Protein AF-0000000083251222 (afdb_homodimer)

pLDDT: mean 79.63, std 15.73, range [37.0, 97.94]

Nearest PDB structures (foldseek):
  3o75-assembly1_B  TM=6.788E-01  e=8.343E-11  Pseudomonas putida KT2440
  7ce1-assembly1_B  TM=5.814E-01  e=3.313E-12  Agrobacterium tumefaciens A6
  7ce1-assembly5_O  TM=6.119E-01  e=1.741E-10  Agrobacterium tumefaciens A6
  4rk1-assembly2_D  TM=7.076E-01  e=1.910E-08  Enterococcus faecium DO
  2fqy-assembly1_A  TM=6.731E-01  e=2.942E-06  Treponema pallidum

Secondary structure (DSSP, 8-state):
-PPPPHHHHHHHHTS-HHHHHHHHTT-TTS---HHHHHHHHHHHHHTT----GGGG----S---EEEEEEE--TT--HHHHHHHHHHHHHHHHHHHHTT-EEEEEEE-SSS--THHHHHTT-SEEEEES--HHHHHHHHHHS-TT--EEEES---S-TTSEEEEE-HHHHHHHHHHHHHTTS-GGGGTT-PPPEEEEEPPS-HHHHHHHHHHHHHH-SSS--EEEEESS--HHHHHHHHHHHHHTT--EEEESHHHHHHHHTTS-GGGEEEEE-SS-GGGS-TTSEEEEB-TTHHHHHHHHHHHHHHT---TT--SEEEEPBP-S---/-PPPPHHHHHHHHTS-HHHHHHHHTT-TTS---HHHHHHHHHHHHHTT----GGGG----S---EEEEEEE--TT--HHHHHHHHHHHHHHHHHHHHTT-EEEEEEE-SSS--THHHHHTT-SEEEEES--HHHHHHHHHHS-TT--EEEES---S-TTSEEEEE-HHHHHHHHHHHHHTTS-GGGGGG-PPPEEEEEPPS-HHHHHHHHHHHHHH-SSS--EEEEESS--HHHHHHHHHHHHHTT--EEEESHHHHHHHHTTS-GGGEEEEE-SS-GGGS-TTSEEEEB-TTHHHHHHHHHHHHHHT---TT--SEEEEPBPSS---

Sequence (656 aa):
MKKTTMKDIAREAGVSVATVSYILNDVQNQKIPDDTKRLVRETAKRLNYVPNLMAKSLVKGQTKMIGILVNRLPHEAYWRTVPRQQFIAELEILLTAQGYHVLVASLDANDPQLDIVLERKLDGVFLLDVQESAFYAISERFPMGVPLVVIDSIIEDNLFHKVVPDLGDLLRQAHSLLANRRLPLDAEHAKPVALLAEQFHNRGMNRLIQESLSSLASTEHIQCLQVMYHNITDIAAYLDRLAEERRDVLVVGELLGVIASGYIAHERLAVVCVNGMESLLPSSIKTVFLRPDKAEVACRLMMQHLSHTLPERSPKMVWIPADDKSSVMKKTTMKDIAREAGVSVATVSYILNDVQNQKIPDDTKRLVRETAKRLNYVPNLMAKSLVKGQTKMIGILVNRLPHEAYWRTVPRQQFIAELEILLTAQGYHVLVASLDANDPQLDIVLERKLDGVFLLDVQESAFYAISERFPMGVPLVVIDSIIEDNLFHKVVPDLGDLLRQAHSLLANRRLPLDAEHAKPVALLAEQFHNRGMNRLIQESLSSLASTEHIQCLQVMYHNITDIAAYLDRLAEERRDVLVVGELLGVIASGYIAHERLAVVCVNGMESLLPSSIKTVFLRPDKAEVACRLMMQHLSHTLPERSPKMVWIPADDKSSV

Solvent-accessible surface area (backbone atoms only — not comparable to full-atom values): 35270 Å² total; per-residue (Å²): 128,86,77,52,43,57,58,56,36,7,62,74,56,66,41,44,30,34,55,36,47,30,55,77,61,62,37,78,64,53,86,65,54,66,68,56,42,49,45,40,51,50,39,27,57,74,52,63,47,70,83,68,65,82,61,53,67,53,75,86,59,86,61,44,29,32,33,41,36,30,60,62,64,86,85,63,54,61,74,59,49,46,57,52,40,52,47,51,50,51,35,46,54,56,38,41,76,71,65,30,43,37,34,50,43,69,32,43,79,85,64,53,69,59,58,49,49,60,74,62,43,38,50,30,36,37,36,35,30,39,33,63,70,54,47,52,54,44,37,56,64,50,59,52,72,46,46,57,39,32,30,55,29,56,68,93,40,83,80,40,40,22,42,29,71,37,55,49,61,42,51,50,54,33,48,49,65,51,53,72,70,56,59,76,82,56,54,84,73,45,65,25,48,30,37,45,32,77,51,60,65,7,59,44,46,47,48,48,51,52,52,34,52,50,63,72,29,80,88,52,61,53,50,69,46,70,50,58,89,59,50,70,68,53,50,49,54,53,40,50,52,37,38,75,67,66,41,39,35,40,24,52,29,44,63,54,31,38,45,45,58,76,52,35,60,44,83,37,34,23,27,36,32,70,74,82,50,60,80,60,42,64,84,76,37,34,37,32,41,47,41,93,46,59,46,56,52,52,50,52,51,53,51,25,41,74,68,62,63,59,59,90,80,59,68,32,71,39,70,42,49,60,35,84,64,78,61,83,128,84,77,51,41,56,58,55,35,8,63,76,55,65,41,45,29,36,55,38,46,30,54,75,61,62,38,78,66,54,88,66,54,67,67,55,41,49,44,39,50,49,40,26,57,74,52,63,45,70,84,67,64,81,61,52,67,54,75,87,59,86,62,45,28,32,34,41,36,30,60,61,64,87,84,63,53,61,76,59,48,47,57,53,39,52,47,50,50,52,34,44,52,56,38,41,76,72,65,29,44,36,33,50,44,69,30,44,82,86,62,54,69,58,60,47,48,60,75,62,42,38,49,29,36,37,36,35,30,40,33,63,70,54,47,52,55,43,37,56,64,50,59,51,74,47,47,57,41,32,30,56,28,56,68,95,43,84,80,40,39,22,43,31,70,37,56,48,61,43,50,50,54,33,48,50,66,51,51,70,69,54,58,77,83,56,54,85,73,46,66,26,47,29,37,44,32,75,51,58,66,6,59,45,45,46,49,46,52,52,52,36,51,50,65,72,26,82,90,44,64,55,51,69,45,68,47,61,86,59,51,71,67,53,49,49,54,52,39,48,53,36,38,73,67,68,42,38,35,39,23,52,29,44,64,54,32,38,46,43,58,77,54,36,58,43,85,36,33,24,27,36,31,70,73,82,50,61,80,61,40,65,84,75,37,34,39,30,41,45,41,94,46,60,47,55,52,52,51,50,51,51,50,24,41,74,68,61,62,59,59,88,80,56,69,31,72,40,70,41,49,59,35,82,64,77,62,83

Foldseek 3Di:
DPADALCNLCVVLVAFSLLLLQLVLVQPLFLDDPVSSVSSVVSCVVRVHDDPCVLNPPLPDAPLEEEEEEADDPPDDCLVVVLVVLLVVLLQVLSVVVVHHYHYYYQPVVHRCLVCCVVVVHQEYEYELDEQVSVSVNSNVHRHQHAYEYECADYPHQRHAYEHAPVLQLVLVLVVLLVVVDDVVCVVVAAAEEEEEEDTSHVVNVVSNVVSSCVSCVDHHNHYPNPHPDDLVRLVVVLQVCQVVLHQYEYEEVVSQLSSVVRHPQSRYEYEHENPPNVSHDPSHWYWYFDPCSSVVRSVVSVCSSVSNDDSPDGRYHYGYIDPPDGD/DPADALCNLCVVLVAFSLLLLQLVLVQPLFLDDPVSSVSSVVSCVVRVHDDPCVLNPPLPDAPLEEEEEEADDPPDDCLVVVLVVLLVVLLQVLSVVVVHHYHYYYQDVVHRCLVCCVVVVHQEYEYELDEQVSVSVNSNVHRHQHAYEYECADYPHQRHAYQHAPVLQLVLVLLVQLVVVDDPVCVVVAAAEEEEEEDTSHVVNVVSNVVSSCVNDVPHDHHYPRPHPDDLVRLVVVLQVCQVVLHQYEYEEVVSQLSSVVRHPQSSYEYEHERPPNVSHPPSHWYWYFDPCSSVVRSVVSVCSSVSNDDSPDGRYHYGYIDPPDRD

InterPro domains:
  IPR000843 LacI-type HTH domain [PF00356] (5-52)
  IPR000843 LacI-type HTH domain [PR00036] (5-15)
  IPR000843 LacI-type HTH domain [PR00036] (15-25)
  IPR000843 LacI-type HTH domain [PS50932] (4-60)
  IPR000843 LacI-type HTH domain [SM00354] (3-75)
  IPR000843 LacI-type HTH domain [cd01392] (7-60)
  IPR010982 Lambda repressor-like, DNA-binding domain superfamily [G3DSA:1.10.260.40] (1-55)
  IPR010982 Lambda repressor-like, DNA-binding domain superfamily [SSF47413] (1-63)
  IPR028082 Periplasmic binding protein-like I [SSF53822] (62-309)

Radius of gyration: 27.57 Å; Cα contacts (8 Å, |Δi|>4): 1198; chains: 2; bounding box: 78×70×52 Å

Structure (mmCIF, N/CA/C/O backbone):
data_AF-0000000083251222-model_v1
#
loop_
_entity.id
_entity.type
_entity.pdbx_description
1 polymer 'DNA-binding LacI/PurR family transcriptional regulator'
#
loop_
_atom_site.group_PDB
_atom_site.id
_atom_site.type_symbol
_atom_site.label_atom_id
_atom_site.label_alt_id
_atom_site.label_comp_id
_atom_site.label_asym_id
_atom_site.label_entity_id
_atom_site.label_seq_id
_atom_site.pdbx_PDB_ins_code
_atom_site.Cartn_x
_atom_site.Cartn_y
_atom_site.Cartn_z
_atom_site.occupancy
_atom_site.B_iso_or_equiv
_atom_site.auth_seq_id
_atom_site.auth_comp_id
_atom_site.auth_asym_id
_atom_site.auth_atom_id
_atom_site.pdbx_PDB_model_num
ATOM 1 N N . MET A 1 1 ? -34.031 -23.641 -30.75 1 40.12 1 MET A N 1
ATOM 2 C CA . MET A 1 1 ? -34.312 -23.172 -29.391 1 40.12 1 MET A CA 1
ATOM 3 C C . MET A 1 1 ? -33.031 -22.891 -28.641 1 40.12 1 MET A C 1
ATOM 5 O O . MET A 1 1 ? -32.094 -23.703 -28.688 1 40.12 1 MET A O 1
ATOM 9 N N . LYS A 1 2 ? -32.75 -21.688 -28.281 1 56.5 2 LYS A N 1
ATOM 10 C CA . LYS A 1 2 ? -31.469 -21.344 -27.672 1 56.5 2 LYS A CA 1
ATOM 11 C C . LYS A 1 2 ? -31.234 -22.141 -26.391 1 56.5 2 LYS A C 1
ATOM 13 O O . LYS A 1 2 ? -32.125 -22.281 -25.578 1 56.5 2 LYS A O 1
ATOM 18 N N . LYS A 1 3 ? -30.141 -22.906 -26.328 1 66 3 LYS A N 1
ATOM 19 C CA . LYS A 1 3 ? -29.797 -23.75 -25.188 1 66 3 LYS A CA 1
ATOM 20 C C . LYS A 1 3 ? -29.719 -22.922 -23.906 1 66 3 LYS A C 1
ATOM 22 O O . LYS A 1 3 ? -29.125 -21.844 -23.906 1 66 3 LYS A O 1
ATOM 27 N N . THR A 1 4 ? -30.531 -23.297 -22.844 1 71.5 4 THR A N 1
ATOM 28 C CA . THR A 1 4 ? -30.531 -22.641 -21.547 1 71.5 4 THR A CA 1
ATOM 29 C C . THR A 1 4 ? -29.141 -22.609 -20.938 1 71.5 4 THR A C 1
ATOM 31 O O . THR A 1 4 ? -28.406 -23.609 -21 1 71.5 4 THR A O 1
ATOM 34 N N . THR A 1 5 ? -28.641 -21.5 -20.672 1 74.69 5 THR A N 1
ATOM 35 C CA . THR A 1 5 ? -27.344 -21.344 -20.047 1 74.69 5 THR A CA 1
ATOM 36 C C . THR A 1 5 ? -27.484 -21.078 -18.547 1 74.69 5 THR A C 1
ATOM 38 O O . THR A 1 5 ? -28.578 -20.828 -18.062 1 74.69 5 THR A O 1
ATOM 41 N N . MET A 1 6 ? -26.328 -21.312 -17.875 1 75.81 6 MET A N 1
ATOM 42 C CA . MET A 1 6 ? -26.344 -21.016 -16.453 1 75.81 6 MET A CA 1
ATOM 43 C C . MET A 1 6 ? -26.734 -19.562 -16.219 1 75.81 6 MET A C 1
ATOM 45 O O . MET A 1 6 ? -27.344 -19.234 -15.188 1 75.81 6 MET A O 1
ATOM 49 N N . LYS A 1 7 ? -26.5 -18.781 -17.219 1 78 7 LYS A N 1
ATOM 50 C CA . LYS A 1 7 ? -26.875 -17.375 -17.125 1 78 7 LYS A CA 1
ATOM 51 C C . LYS A 1 7 ? -28.391 -17.219 -17.141 1 78 7 LYS A C 1
ATOM 53 O O . LYS A 1 7 ? -28.938 -16.375 -16.406 1 78 7 LYS A O 1
ATOM 58 N N . ASP A 1 8 ? -29.047 -17.984 -17.969 1 79 8 ASP A N 1
ATOM 59 C CA . ASP A 1 8 ? -30.5 -17.938 -18.031 1 79 8 ASP A CA 1
ATOM 60 C C . ASP A 1 8 ? -31.125 -18.359 -16.703 1 79 8 ASP A C 1
ATOM 62 O O . ASP A 1 8 ? -32.094 -17.734 -16.25 1 79 8 ASP A O 1
ATOM 66 N N . ILE A 1 9 ? -30.484 -19.297 -16.109 1 80.56 9 ILE A N 1
ATOM 67 C CA . ILE A 1 9 ? -30.984 -19.797 -14.828 1 80.56 9 ILE A CA 1
ATOM 68 C C . ILE A 1 9 ? -30.766 -18.734 -13.75 1 80.56 9 ILE A C 1
ATOM 70 O O . ILE A 1 9 ? -31.672 -18.469 -12.945 1 80.56 9 ILE A O 1
ATOM 74 N N . ALA A 1 10 ? -29.641 -18.172 -13.812 1 79.31 10 ALA A N 1
ATOM 75 C CA . ALA A 1 10 ? -29.281 -17.141 -12.828 1 79.31 10 ALA A CA 1
ATOM 76 C C . ALA A 1 10 ? -30.25 -15.969 -12.891 1 79.31 10 ALA A C 1
ATOM 78 O O . ALA A 1 10 ? -30.719 -15.492 -11.859 1 79.31 10 ALA A O 1
ATOM 79 N N . ARG A 1 11 ? -30.531 -15.578 -14.008 1 78.69 11 ARG A N 1
ATOM 80 C CA . ARG A 1 11 ? -31.453 -14.477 -14.234 1 78.69 11 ARG A CA 1
ATOM 81 C C . ARG A 1 11 ? -32.844 -14.805 -13.695 1 78.69 11 ARG A C 1
ATOM 83 O O . ARG A 1 11 ? -33.469 -13.984 -13.008 1 78.69 11 ARG A O 1
ATOM 90 N N . GLU A 1 12 ? -33.281 -15.914 -13.984 1 79.69 12 GLU A N 1
ATOM 91 C CA . GLU A 1 12 ? -34.625 -16.297 -13.609 1 79.69 12 GLU A CA 1
ATOM 92 C C . GLU A 1 12 ? -34.75 -16.562 -12.109 1 79.69 12 GLU A C 1
ATOM 94 O O . GLU A 1 12 ? -35.781 -16.281 -11.492 1 79.69 12 GLU A O 1
ATOM 99 N N . ALA A 1 13 ? -33.688 -17.062 -11.602 1 80.62 13 ALA A N 1
ATOM 100 C CA . ALA A 1 13 ? -33.688 -17.422 -10.195 1 80.62 13 ALA A CA 1
ATOM 101 C C . ALA A 1 13 ? -33.281 -16.25 -9.312 1 80.62 13 ALA A C 1
ATOM 103 O O . ALA A 1 13 ? -33.406 -16.312 -8.086 1 80.62 13 ALA A O 1
ATOM 104 N N . GLY A 1 14 ? -32.781 -15.242 -9.969 1 74.56 14 GLY A N 1
ATOM 105 C CA . GLY A 1 14 ? -32.375 -14.062 -9.227 1 74.56 14 GLY A CA 1
ATOM 106 C C . GLY A 1 14 ? -31.078 -14.273 -8.438 1 74.56 14 GLY A C 1
ATOM 107 O O . GLY A 1 14 ? -30.953 -13.773 -7.316 1 74.56 14 GLY A O 1
ATOM 108 N N . VAL A 1 15 ? -30.312 -15.172 -8.93 1 73.69 15 VAL A N 1
ATOM 109 C CA . VAL A 1 15 ? -29.047 -15.453 -8.281 1 73.69 15 VAL A CA 1
ATOM 110 C C . VAL A 1 15 ? -27.906 -15.281 -9.297 1 73.69 15 VAL A C 1
ATOM 112 O O . VAL A 1 15 ? -28.156 -15.039 -10.477 1 73.69 15 VAL A O 1
ATOM 115 N N . SER A 1 16 ? -26.703 -15.289 -8.82 1 67.5 16 SER A N 1
ATOM 116 C CA . SER A 1 16 ? -25.562 -15.18 -9.719 1 67.5 16 SER A CA 1
ATOM 117 C C . SER A 1 16 ? -25.328 -16.484 -10.469 1 67.5 16 SER A C 1
ATOM 119 O O . SER A 1 16 ? -25.766 -17.547 -10.031 1 67.5 16 SER A O 1
ATOM 121 N N . VAL A 1 17 ? -24.656 -16.422 -11.648 1 69.81 17 VAL A N 1
ATOM 122 C CA . VAL A 1 17 ? -24.281 -17.594 -12.43 1 69.81 17 VAL A CA 1
ATOM 123 C C . VAL A 1 17 ? -23.406 -18.516 -11.578 1 69.81 17 VAL A C 1
ATOM 125 O O . VAL A 1 17 ? -23.516 -19.734 -11.672 1 69.81 17 VAL A O 1
ATOM 128 N N . ALA A 1 18 ? -22.719 -17.875 -10.633 1 68.12 18 ALA A N 1
ATOM 129 C CA . ALA A 1 18 ? -21.875 -18.688 -9.75 1 68.12 18 ALA A CA 1
ATOM 130 C C . ALA A 1 18 ? -22.719 -19.547 -8.82 1 68.12 18 ALA A C 1
ATOM 132 O O . ALA A 1 18 ? -22.438 -20.719 -8.617 1 68.12 18 ALA A O 1
ATOM 133 N N . THR A 1 19 ? -23.719 -18.953 -8.32 1 71.44 19 THR A N 1
ATOM 134 C CA . THR A 1 19 ? -24.641 -19.672 -7.441 1 71.44 19 THR A CA 1
ATOM 135 C C . THR A 1 19 ? -25.297 -20.844 -8.172 1 71.44 19 THR A C 1
ATOM 137 O O . THR A 1 19 ? -25.375 -21.953 -7.637 1 71.44 19 THR A O 1
ATOM 140 N N . VAL A 1 20 ? -25.719 -20.594 -9.43 1 72.38 20 VAL A N 1
ATOM 141 C CA . VAL A 1 20 ? -26.312 -21.625 -10.258 1 72.38 20 VAL A CA 1
ATOM 142 C C . VAL A 1 20 ? -25.312 -22.75 -10.477 1 72.38 20 VAL A C 1
ATOM 144 O O . VAL A 1 20 ? -25.641 -23.938 -10.328 1 72.38 20 VAL A O 1
ATOM 147 N N . SER A 1 21 ? -24.109 -22.266 -10.688 1 70 21 SER A N 1
ATOM 148 C CA . SER A 1 21 ? -23.047 -23.219 -10.961 1 70 21 SER A CA 1
ATOM 149 C C . SER A 1 21 ? -22.766 -24.094 -9.75 1 70 21 SER A C 1
ATOM 151 O O . SER A 1 21 ? -22.656 -25.328 -9.867 1 70 21 SER A O 1
ATOM 153 N N . TYR A 1 22 ? -22.75 -23.484 -8.688 1 70.94 22 TYR A N 1
ATOM 154 C CA . TYR A 1 22 ? -22.453 -24.219 -7.465 1 70.94 22 TYR A CA 1
ATOM 155 C C . TYR A 1 22 ? -23.562 -25.234 -7.164 1 70.94 22 TYR A C 1
ATOM 157 O O . TYR A 1 22 ? -23.281 -26.359 -6.773 1 70.94 22 TYR A O 1
ATOM 165 N N . ILE A 1 23 ? -24.734 -24.812 -7.238 1 71.62 23 ILE A N 1
ATOM 166 C CA . ILE A 1 23 ? -25.875 -25.641 -6.914 1 71.62 23 ILE A CA 1
ATOM 167 C C . ILE A 1 23 ? -25.969 -26.797 -7.902 1 71.62 23 ILE A C 1
ATOM 169 O O . ILE A 1 23 ? -26.125 -27.953 -7.5 1 71.62 23 ILE A O 1
ATOM 173 N N . LEU A 1 24 ? -25.781 -26.469 -9.156 1 71.69 24 LEU A N 1
ATOM 174 C CA . LEU A 1 24 ? -26 -27.469 -10.188 1 71.69 24 LEU A CA 1
ATOM 175 C C . LEU A 1 24 ? -24.844 -28.469 -10.227 1 71.69 24 LEU A C 1
ATOM 177 O O . LEU A 1 24 ? -25.016 -29.609 -10.656 1 71.69 24 LEU A O 1
ATOM 181 N N . ASN A 1 25 ? -23.766 -27.969 -9.68 1 67.44 25 ASN A N 1
ATOM 182 C CA . ASN A 1 25 ? -22.625 -28.875 -9.68 1 67.44 25 ASN A CA 1
ATOM 183 C C . ASN A 1 25 ? -22.375 -29.469 -8.297 1 67.44 25 ASN A C 1
ATOM 185 O O . ASN A 1 25 ? -21.359 -30.125 -8.07 1 67.44 25 ASN A O 1
ATOM 189 N N . ASP A 1 26 ? -23.25 -29.297 -7.406 1 64.56 26 ASP A N 1
ATOM 190 C CA . ASP A 1 26 ? -23.281 -29.859 -6.055 1 64.56 26 ASP A CA 1
ATOM 191 C C . ASP A 1 26 ? -21.969 -29.578 -5.324 1 64.56 26 ASP A C 1
ATOM 193 O O . ASP A 1 26 ? -21.375 -30.484 -4.742 1 64.56 26 ASP A O 1
ATOM 197 N N . VAL A 1 27 ? -21.531 -28.406 -5.605 1 60.91 27 VAL A N 1
ATOM 198 C CA . VAL A 1 27 ? -20.281 -28.016 -4.945 1 60.91 27 VAL A CA 1
ATOM 199 C C . VAL A 1 27 ? -20.484 -27.984 -3.432 1 60.91 27 VAL A C 1
ATOM 201 O O . VAL A 1 27 ? -21.406 -27.328 -2.938 1 60.91 27 VAL A O 1
ATOM 204 N N . GLN A 1 28 ? -19.75 -28.812 -2.611 1 57.5 28 GLN A N 1
ATOM 205 C CA . GLN A 1 28 ? -19.969 -29.047 -1.191 1 57.5 28 GLN A CA 1
ATOM 206 C C . GLN A 1 28 ? -19.406 -27.922 -0.343 1 57.5 28 GLN A C 1
ATOM 208 O O . GLN A 1 28 ? -19.844 -27.703 0.789 1 57.5 28 GLN A O 1
ATOM 213 N N . ASN A 1 29 ? -18.484 -27.25 -0.902 1 53.47 29 ASN A N 1
ATOM 214 C CA . ASN A 1 29 ? -17.812 -26.297 -0.026 1 53.47 29 ASN A CA 1
ATOM 215 C C . ASN A 1 29 ? -18.531 -24.938 -0.011 1 53.47 29 ASN A C 1
ATOM 217 O O . ASN A 1 29 ? -17.953 -23.938 0.436 1 53.47 29 ASN A O 1
ATOM 221 N N . GLN A 1 30 ? -19.719 -25.031 -0.548 1 58.41 30 GLN A N 1
ATOM 222 C CA . GLN A 1 30 ? -20.547 -23.828 -0.516 1 58.41 30 GLN A CA 1
ATOM 223 C C . GLN A 1 30 ? -21.859 -24.094 0.223 1 58.41 30 GLN A C 1
ATOM 225 O O . GLN A 1 30 ? -22.562 -25.078 -0.06 1 58.41 30 GLN A O 1
ATOM 230 N N . LYS A 1 31 ? -22.141 -23.438 1.357 1 61.5 31 LYS A N 1
ATOM 231 C CA . LYS A 1 31 ? -23.422 -23.594 2.047 1 61.5 31 LYS A CA 1
ATOM 232 C C . LYS A 1 31 ? -24.484 -22.719 1.414 1 61.5 31 LYS A C 1
ATOM 234 O O . LYS A 1 31 ? -24.625 -21.531 1.755 1 61.5 31 LYS A O 1
ATOM 239 N N . ILE A 1 32 ? -25.094 -23.25 0.541 1 71.62 32 ILE A N 1
ATOM 240 C CA . ILE A 1 32 ? -26.203 -22.594 -0.138 1 71.62 32 ILE A CA 1
ATOM 241 C C . ILE A 1 32 ? -27.516 -23.031 0.507 1 71.62 32 ILE A C 1
ATOM 243 O O . ILE A 1 32 ? -27.75 -24.219 0.719 1 71.62 32 ILE A O 1
ATOM 247 N N . PRO A 1 33 ? -28.312 -22.016 1.028 1 70.56 33 PRO A N 1
ATOM 248 C CA . PRO A 1 33 ? -29.609 -22.391 1.612 1 70.56 33 PRO A CA 1
ATOM 249 C C . PRO A 1 33 ? -30.406 -23.328 0.722 1 70.56 33 PRO A C 1
ATOM 251 O O . PRO A 1 33 ? -30.375 -23.203 -0.505 1 70.56 33 PRO A O 1
ATOM 254 N N . ASP A 1 34 ? -31.078 -24.172 1.477 1 77.81 34 ASP A N 1
ATOM 255 C CA . ASP A 1 34 ? -31.844 -25.188 0.779 1 77.81 34 ASP A CA 1
ATOM 256 C C . ASP A 1 34 ? -32.875 -24.547 -0.144 1 77.81 34 ASP A C 1
ATOM 258 O O . ASP A 1 34 ? -33.125 -25.062 -1.241 1 77.81 34 ASP A O 1
ATOM 262 N N . ASP A 1 35 ? -33.375 -23.375 0.338 1 78.69 35 ASP A N 1
ATOM 263 C CA . ASP A 1 35 ? -34.406 -22.703 -0.474 1 78.69 35 ASP A CA 1
ATOM 264 C C . ASP A 1 35 ? -33.812 -22.219 -1.793 1 78.69 35 ASP A C 1
ATOM 266 O O . ASP A 1 35 ? -34.438 -22.344 -2.848 1 78.69 35 ASP A O 1
ATOM 270 N N . THR A 1 36 ? -32.625 -21.781 -1.754 1 81.31 36 THR A N 1
ATOM 271 C CA . THR A 1 36 ? -31.969 -21.312 -2.957 1 81.31 36 THR A CA 1
ATOM 272 C C . THR A 1 36 ? -31.609 -22.484 -3.875 1 81.31 36 THR A C 1
ATOM 274 O O . THR A 1 36 ? -31.766 -22.391 -5.094 1 81.31 36 THR A O 1
ATOM 277 N N . LYS A 1 37 ? -31.156 -23.484 -3.273 1 82.31 37 LYS A N 1
ATOM 278 C CA . LYS A 1 37 ? -30.859 -24.688 -4.047 1 82.31 37 LYS A CA 1
ATOM 279 C C . LYS A 1 37 ? -32.094 -25.172 -4.812 1 82.31 37 LYS A C 1
ATOM 281 O O . LYS A 1 37 ? -32 -25.469 -6.004 1 82.31 37 LYS A O 1
ATOM 286 N N . ARG A 1 38 ? -33.156 -25.203 -4.039 1 79.62 38 ARG A N 1
ATOM 287 C CA . ARG A 1 38 ? -34.406 -25.656 -4.629 1 79.62 38 ARG A CA 1
ATOM 288 C C . ARG A 1 38 ? -34.812 -24.75 -5.781 1 79.62 38 ARG A C 1
ATOM 290 O O . ARG A 1 38 ? -35.219 -25.234 -6.848 1 79.62 38 ARG A O 1
ATOM 297 N N . LEU A 1 39 ? -34.688 -23.5 -5.52 1 83.44 39 LEU A N 1
ATOM 298 C CA . LEU A 1 39 ? -35.094 -22.531 -6.527 1 83.44 39 LEU A CA 1
ATOM 299 C C . LEU A 1 39 ? -34.25 -22.672 -7.797 1 83.44 39 LEU A C 1
ATOM 301 O O . LEU A 1 39 ? -34.812 -22.719 -8.898 1 83.44 39 LEU A O 1
ATOM 305 N N . VAL A 1 40 ? -33.031 -22.766 -7.617 1 84.81 40 VAL A N 1
ATOM 306 C CA . VAL A 1 40 ? -32.125 -22.859 -8.758 1 84.81 40 VAL A CA 1
ATOM 307 C C . VAL A 1 40 ? -32.344 -24.172 -9.492 1 84.81 40 VAL A C 1
ATOM 309 O O . VAL A 1 40 ? -32.438 -24.203 -10.719 1 84.81 40 VAL A O 1
ATOM 312 N N . ARG A 1 41 ? -32.438 -25.188 -8.734 1 80.75 41 ARG A N 1
ATOM 313 C CA . ARG A 1 41 ? -32.656 -26.484 -9.352 1 80.75 41 ARG A CA 1
ATOM 314 C C . ARG A 1 41 ? -34 -26.547 -10.078 1 80.75 41 ARG A C 1
ATOM 316 O O . ARG A 1 41 ? -34.094 -27.109 -11.172 1 80.75 41 ARG A O 1
ATOM 323 N N . GLU A 1 42 ? -34.969 -25.984 -9.461 1 80.5 42 GLU A N 1
ATOM 324 C CA . GLU A 1 42 ? -36.281 -25.922 -10.102 1 80.5 42 GLU A CA 1
ATOM 325 C C . GLU A 1 42 ? -36.25 -25.078 -11.367 1 80.5 42 GLU A C 1
ATOM 327 O O . GLU A 1 42 ? -36.844 -25.438 -12.383 1 80.5 42 GLU A O 1
ATOM 332 N N . THR A 1 43 ? -35.531 -24.016 -11.25 1 83.81 43 THR A N 1
ATOM 333 C CA . THR A 1 43 ? -35.375 -23.156 -12.414 1 83.81 43 THR A CA 1
ATOM 334 C C . THR A 1 43 ? -34.625 -23.859 -13.523 1 83.81 43 THR A C 1
ATOM 336 O O . THR A 1 43 ? -35 -23.781 -14.695 1 83.81 43 THR A O 1
ATOM 339 N N . ALA A 1 44 ? -33.594 -24.5 -13.156 1 79.06 44 ALA A N 1
ATOM 340 C CA . ALA A 1 44 ? -32.812 -25.25 -14.117 1 79.06 44 ALA A CA 1
ATOM 341 C C . ALA A 1 44 ? -33.656 -26.328 -14.805 1 79.06 44 ALA A C 1
ATOM 343 O O . ALA A 1 44 ? -33.562 -26.516 -16.016 1 79.06 44 ALA A O 1
ATOM 344 N N . LYS A 1 45 ? -34.406 -26.984 -14.016 1 74.75 45 LYS A N 1
ATOM 345 C CA . LYS A 1 45 ? -35.312 -28 -14.523 1 74.75 45 LYS A CA 1
ATOM 346 C C . LYS A 1 45 ? -36.344 -27.406 -15.469 1 74.75 45 LYS A C 1
ATOM 348 O O . LYS A 1 45 ? -36.594 -27.938 -16.562 1 74.75 45 LYS A O 1
ATOM 353 N N . ARG A 1 46 ? -36.875 -26.391 -15.039 1 78.75 46 ARG A N 1
ATOM 354 C CA . ARG A 1 46 ? -37.906 -25.734 -15.836 1 78.75 46 ARG A CA 1
ATOM 355 C C . ARG A 1 46 ? -37.344 -25.266 -17.172 1 78.75 46 ARG A C 1
ATOM 357 O O . ARG A 1 46 ? -38.031 -25.359 -18.203 1 78.75 46 ARG A O 1
ATOM 364 N N . LEU A 1 47 ? -36.062 -24.906 -17.078 1 77.88 47 LEU A N 1
ATOM 365 C CA . LEU A 1 47 ? -35.469 -24.344 -18.297 1 77.88 47 LEU A CA 1
ATOM 366 C C . LEU A 1 47 ? -34.75 -25.422 -19.078 1 77.88 47 LEU A C 1
ATOM 368 O O . LEU A 1 47 ? -34.062 -25.109 -20.062 1 77.88 47 LEU A O 1
ATOM 372 N N . ASN A 1 48 ? -34.875 -26.656 -18.641 1 68.75 48 ASN A N 1
ATOM 373 C CA . ASN A 1 48 ? -34.25 -27.812 -19.281 1 68.75 48 ASN A CA 1
ATOM 374 C C . ASN A 1 48 ? -32.719 -27.609 -19.422 1 68.75 48 ASN A C 1
ATOM 376 O O . ASN A 1 48 ? -32.188 -27.828 -20.5 1 68.75 48 ASN A O 1
ATOM 380 N N . TYR A 1 49 ? -32.188 -27.047 -18.344 1 69.12 49 TYR A N 1
ATOM 381 C CA . TYR A 1 49 ? -30.766 -26.828 -18.344 1 69.12 49 TYR A CA 1
ATOM 382 C C . TYR A 1 49 ? -30.016 -28.156 -18.203 1 69.12 49 TYR A C 1
ATOM 384 O O . TYR A 1 49 ? -30.375 -29 -17.375 1 69.12 49 TYR A O 1
ATOM 392 N N . VAL A 1 50 ? -28.922 -28.359 -19.094 1 56 50 VAL A N 1
ATOM 393 C CA . VAL A 1 50 ? -28.031 -29.516 -19.016 1 56 50 VAL A CA 1
ATOM 394 C C . VAL A 1 50 ? -26.641 -29.047 -18.562 1 56 50 VAL A C 1
ATOM 396 O O . VAL A 1 50 ? -26.016 -28.219 -19.219 1 56 50 VAL A O 1
ATOM 399 N N . PRO A 1 51 ? -26.266 -29.406 -17.266 1 53.25 51 PRO A N 1
ATOM 400 C CA . PRO A 1 51 ? -24.938 -29 -16.766 1 53.25 51 PRO A CA 1
ATOM 401 C C . PRO A 1 51 ? -23.812 -29.406 -17.703 1 53.25 51 PRO A C 1
ATOM 403 O O . PRO A 1 51 ? -23.859 -30.484 -18.312 1 53.25 51 PRO A O 1
ATOM 406 N N . ASN A 1 52 ? -23.031 -28.422 -18.156 1 45.16 52 ASN A N 1
ATOM 407 C CA . ASN A 1 52 ? -21.812 -28.812 -18.859 1 45.16 52 ASN A CA 1
ATOM 408 C C . ASN A 1 52 ? -20.797 -29.453 -17.906 1 45.16 52 ASN A C 1
ATOM 410 O O . ASN A 1 52 ? -20.359 -28.828 -16.953 1 45.16 52 ASN A O 1
ATOM 414 N N . LEU A 1 53 ? -20.625 -30.703 -17.812 1 40.94 53 LEU A N 1
ATOM 415 C CA . LEU A 1 53 ? -19.75 -31.516 -16.969 1 40.94 53 LEU A CA 1
ATOM 416 C C . LEU A 1 53 ? -18.297 -31.031 -17.062 1 40.94 53 LEU A C 1
ATOM 418 O O . LEU A 1 53 ? -17.516 -31.281 -16.141 1 40.94 53 LEU A O 1
ATOM 422 N N . MET A 1 54 ? -17.828 -30.656 -18.125 1 37.28 54 MET A N 1
ATOM 423 C CA . MET A 1 54 ? -16.422 -30.25 -18.234 1 37.28 54 MET A CA 1
ATOM 424 C C . MET A 1 54 ? -16.094 -29.172 -17.219 1 37.28 54 MET A C 1
ATOM 426 O O . MET A 1 54 ? -14.938 -29.016 -16.828 1 37.28 54 MET A O 1
ATOM 430 N N . ALA A 1 55 ? -16.984 -28.422 -16.875 1 42.34 55 ALA A N 1
ATOM 431 C CA . ALA A 1 55 ? -16.875 -27.359 -15.883 1 42.34 55 ALA A CA 1
ATOM 432 C C . ALA A 1 55 ? -16.719 -27.922 -14.477 1 42.34 55 ALA A C 1
ATOM 434 O O . ALA A 1 55 ? -16.469 -27.172 -13.523 1 42.34 55 ALA A O 1
ATOM 435 N N . LYS A 1 56 ? -16.875 -29.172 -14.398 1 40.69 56 LYS A N 1
ATOM 436 C CA . LYS A 1 56 ? -16.828 -29.891 -13.125 1 40.69 56 LYS A CA 1
ATOM 437 C C . LYS A 1 56 ? -15.406 -30.047 -12.625 1 40.69 56 LYS A C 1
ATOM 439 O O . LYS A 1 56 ? -15.172 -30.641 -11.57 1 40.69 56 LYS A O 1
ATOM 444 N N . SER A 1 57 ? -14.445 -30 -13.406 1 38.47 57 SER A N 1
ATOM 445 C CA . SER A 1 57 ? -13.18 -30.438 -12.812 1 38.47 57 SER A CA 1
ATOM 446 C C . SER A 1 57 ? -12.859 -29.625 -11.555 1 38.47 57 SER A C 1
ATOM 448 O O . SER A 1 57 ? -12.68 -28.406 -11.625 1 38.47 57 SER A O 1
ATOM 450 N N . LEU A 1 58 ? -13.508 -30.047 -10.477 1 41.5 58 LEU A N 1
ATOM 451 C CA . LEU A 1 58 ? -13.133 -29.656 -9.125 1 41.5 58 LEU A CA 1
ATOM 452 C C . LEU A 1 58 ? -11.625 -29.5 -8.992 1 41.5 58 LEU A C 1
ATOM 454 O O . LEU A 1 58 ? -10.875 -30.422 -9.336 1 41.5 58 LEU A O 1
ATOM 458 N N . VAL A 1 59 ? -11.078 -28.516 -9.086 1 45.91 59 VAL A N 1
ATOM 459 C CA . VAL A 1 59 ? -9.656 -28.328 -8.797 1 45.91 59 VAL A CA 1
ATOM 460 C C . VAL A 1 59 ? -9.281 -29.125 -7.543 1 45.91 59 VAL A C 1
ATOM 462 O O . VAL A 1 59 ? -9.734 -28.812 -6.441 1 45.91 59 VAL A O 1
ATOM 465 N N . LYS A 1 60 ? -9.219 -30.516 -7.539 1 50.66 60 LYS A N 1
ATOM 466 C CA . LYS A 1 60 ? -8.906 -31.484 -6.492 1 50.66 60 LYS A CA 1
ATOM 467 C C . LYS A 1 60 ? -7.582 -31.156 -5.812 1 50.66 60 LYS A C 1
ATOM 469 O O . LYS A 1 60 ? -7.266 -31.719 -4.758 1 50.66 60 LYS A O 1
ATOM 474 N N . GLY A 1 61 ? -6.855 -30.047 -6.027 1 60.97 61 GLY A N 1
ATOM 475 C CA . GLY A 1 61 ? -5.586 -29.859 -5.352 1 60.97 61 GLY A CA 1
ATOM 476 C C . GLY A 1 61 ? -5.371 -28.438 -4.867 1 60.97 61 GLY A C 1
ATOM 477 O O . GLY A 1 61 ? -5.84 -27.484 -5.5 1 60.97 61 GLY A O 1
ATOM 478 N N . GLN A 1 62 ? -5.156 -28.406 -3.375 1 75.62 62 GLN A N 1
ATOM 479 C CA . GLN A 1 62 ? -4.812 -27.109 -2.779 1 75.62 62 GLN A CA 1
ATOM 480 C C . GLN A 1 62 ? -3.453 -26.625 -3.275 1 75.62 62 GLN A C 1
ATOM 482 O O . GLN A 1 62 ? -2.461 -27.359 -3.203 1 75.62 62 GLN A O 1
ATOM 487 N N . THR A 1 63 ? -3.533 -25.547 -3.973 1 79.56 63 THR A N 1
ATOM 488 C CA . THR A 1 63 ? -2.291 -24.953 -4.449 1 79.56 63 THR A CA 1
ATOM 489 C C . THR A 1 63 ? -1.7 -24.016 -3.395 1 79.56 63 THR A C 1
ATOM 491 O O . THR A 1 63 ? -0.538 -23.625 -3.492 1 79.56 63 THR A O 1
ATOM 494 N N . LYS A 1 64 ? -2.477 -23.734 -2.328 1 88.56 64 LYS A N 1
ATOM 495 C CA . LYS A 1 64 ? -2.096 -22.797 -1.271 1 88.56 64 LYS A CA 1
ATOM 496 C C . LYS A 1 64 ? -1.845 -21.406 -1.836 1 88.56 64 LYS A C 1
ATOM 498 O O . LYS A 1 64 ? -0.932 -20.703 -1.393 1 88.56 64 LYS A O 1
ATOM 503 N N . MET A 1 65 ? -2.633 -21.078 -2.871 1 88.88 65 MET A N 1
ATOM 504 C CA . MET A 1 65 ? -2.6 -19.734 -3.453 1 88.88 65 MET A CA 1
ATOM 505 C C . MET A 1 65 ? -3.957 -19.047 -3.324 1 88.88 65 MET A C 1
ATOM 507 O O . MET A 1 65 ? -4.992 -19.656 -3.6 1 88.88 65 MET A O 1
ATOM 511 N N . ILE A 1 66 ? -3.883 -17.891 -2.863 1 92.75 66 ILE A N 1
ATOM 512 C CA . ILE A 1 66 ? -5.086 -17.062 -2.771 1 92.75 66 ILE A CA 1
ATOM 513 C C . ILE A 1 66 ? -4.922 -15.805 -3.615 1 92.75 66 ILE A C 1
ATOM 515 O O . ILE A 1 66 ? -3.852 -15.195 -3.625 1 92.75 66 ILE A O 1
ATOM 519 N N . GLY A 1 67 ? -5.949 -15.492 -4.355 1 91.88 67 GLY A N 1
ATOM 520 C CA . GLY A 1 67 ? -5.93 -14.289 -5.172 1 91.88 67 GLY A CA 1
ATOM 521 C C . GLY A 1 67 ? -6.637 -13.117 -4.527 1 91.88 67 GLY A C 1
ATOM 522 O O . GLY A 1 67 ? -7.672 -13.289 -3.877 1 91.88 67 GLY A O 1
ATOM 523 N N . ILE A 1 68 ? -6.008 -11.961 -4.621 1 92.69 68 ILE A N 1
ATOM 524 C CA . ILE A 1 68 ? -6.66 -10.688 -4.316 1 92.69 68 ILE A CA 1
ATOM 525 C C . ILE A 1 68 ? -6.805 -9.867 -5.594 1 92.69 68 ILE A C 1
ATOM 527 O O . ILE A 1 68 ? -5.812 -9.359 -6.125 1 92.69 68 ILE A O 1
ATOM 531 N N . LEU A 1 69 ? -8.023 -9.797 -6.027 1 88.31 69 LEU A N 1
ATOM 532 C CA . LEU A 1 69 ? -8.32 -9.047 -7.242 1 88.31 69 LEU A CA 1
ATOM 533 C C . LEU A 1 69 ? -8.906 -7.676 -6.906 1 88.31 69 LEU A C 1
ATOM 535 O O . LEU A 1 69 ? -9.867 -7.578 -6.137 1 88.31 69 LEU A O 1
ATOM 539 N N . VAL A 1 70 ? -8.297 -6.688 -7.426 1 87.31 70 VAL A N 1
ATOM 540 C CA . VAL A 1 70 ? -8.664 -5.32 -7.059 1 87.31 70 VAL A CA 1
ATOM 541 C C . VAL A 1 70 ? -8.969 -4.512 -8.312 1 87.31 70 VAL A C 1
ATOM 543 O O . VAL A 1 70 ? -8.266 -4.629 -9.32 1 87.31 70 VAL A O 1
ATOM 546 N N . ASN A 1 71 ? -10.031 -3.807 -8.258 1 78.62 71 ASN A N 1
ATOM 547 C CA . ASN A 1 71 ? -10.305 -2.828 -9.305 1 78.62 71 ASN A CA 1
ATOM 548 C C . ASN A 1 71 ? -9.406 -1.605 -9.18 1 78.62 71 ASN A C 1
ATOM 550 O O . ASN A 1 71 ? -9.289 -1.019 -8.102 1 78.62 71 ASN A O 1
ATOM 554 N N . ARG A 1 72 ? -8.664 -1.364 -10.273 1 75.75 72 ARG A N 1
ATOM 555 C CA . ARG A 1 72 ? -7.777 -0.207 -10.258 1 75.75 72 ARG A CA 1
ATOM 556 C C . ARG A 1 72 ? -7.996 0.663 -11.492 1 75.75 72 ARG A C 1
ATOM 558 O O . ARG A 1 72 ? -8.336 0.156 -12.562 1 75.75 72 ARG A O 1
ATOM 565 N N . LEU A 1 73 ? -8.031 1.967 -11.266 1 69.88 73 LEU A N 1
ATOM 566 C CA . LEU A 1 73 ? -7.992 2.92 -12.375 1 69.88 73 LEU A CA 1
ATOM 567 C C . LEU A 1 73 ? -6.555 3.33 -12.68 1 69.88 73 LEU A C 1
ATOM 569 O O . LEU A 1 73 ? -5.684 3.268 -11.805 1 69.88 73 LEU A O 1
ATOM 573 N N . PRO A 1 74 ? -6.461 3.617 -14.016 1 67.31 74 PRO A N 1
ATOM 574 C CA . PRO A 1 74 ? -5.152 4.211 -14.312 1 67.31 74 PRO A CA 1
ATOM 575 C C . PRO A 1 74 ? -4.902 5.5 -13.531 1 67.31 74 PRO A C 1
ATOM 577 O O . PRO A 1 74 ? -5.824 6.289 -13.32 1 67.31 74 PRO A O 1
ATOM 580 N N . HIS A 1 75 ? -3.822 5.688 -12.914 1 73.94 75 HIS A N 1
ATOM 581 C CA . HIS A 1 75 ? -3.389 6.906 -12.242 1 73.94 75 HIS A CA 1
ATOM 582 C C . HIS A 1 75 ? -4.281 7.227 -11.047 1 73.94 75 HIS A C 1
ATOM 584 O O . HIS A 1 75 ? -4.809 8.336 -10.938 1 73.94 75 HIS A O 1
ATOM 590 N N . GLU A 1 76 ? -4.547 6.355 -10.234 1 80 76 GLU A N 1
ATOM 591 C CA . GLU A 1 76 ? -5.32 6.59 -9.016 1 80 76 GLU A CA 1
ATOM 592 C C . GLU A 1 76 ? -4.535 7.426 -8.016 1 80 76 GLU A C 1
ATOM 594 O O . GLU A 1 76 ? -3.314 7.277 -7.895 1 80 76 GLU A O 1
ATOM 599 N N . ALA A 1 77 ? -5.297 8.352 -7.43 1 86.12 77 ALA A N 1
ATOM 600 C CA . ALA A 1 77 ? -4.672 9.18 -6.402 1 86.12 77 ALA A CA 1
ATOM 601 C C . ALA A 1 77 ? -4.273 8.344 -5.188 1 86.12 77 ALA A C 1
ATOM 603 O O . ALA A 1 77 ? -4.887 7.309 -4.91 1 86.12 77 ALA A O 1
ATOM 604 N N . TYR A 1 78 ? -3.281 8.875 -4.449 1 89.38 78 TYR A N 1
ATOM 605 C CA . TYR A 1 78 ? -2.721 8.109 -3.342 1 89.38 78 TYR A CA 1
ATOM 606 C C . TYR A 1 78 ? -3.748 7.922 -2.232 1 89.38 78 TYR A C 1
ATOM 608 O O . TYR A 1 78 ? -3.713 6.926 -1.506 1 89.38 78 TYR A O 1
ATOM 616 N N . TRP A 1 79 ? -4.656 8.828 -2.08 1 90 79 TRP A N 1
ATOM 617 C CA . TRP A 1 79 ? -5.633 8.68 -1.006 1 90 79 TRP A CA 1
ATOM 618 C C . TRP A 1 79 ? -6.605 7.547 -1.307 1 90 79 TRP A C 1
ATOM 620 O O . TRP A 1 79 ? -7.336 7.098 -0.421 1 90 79 TRP A O 1
ATOM 630 N N . ARG A 1 80 ? -6.57 7.055 -2.504 1 87.31 80 ARG A N 1
ATOM 631 C CA . ARG A 1 80 ? -7.344 5.879 -2.885 1 87.31 80 ARG A CA 1
ATOM 632 C C . ARG A 1 80 ? -6.5 4.613 -2.801 1 87.31 80 ARG A C 1
ATOM 634 O O . ARG A 1 80 ? -6.941 3.6 -2.256 1 87.31 80 ARG A O 1
ATOM 641 N N . THR A 1 81 ? -5.305 4.719 -3.299 1 88.88 81 THR A N 1
ATOM 642 C CA . THR A 1 81 ? -4.461 3.533 -3.43 1 88.88 81 THR A CA 1
ATOM 643 C C . THR A 1 81 ? -3.898 3.117 -2.074 1 88.88 81 THR A C 1
ATOM 645 O O . THR A 1 81 ? -3.832 1.927 -1.762 1 88.88 81 THR A O 1
ATOM 648 N N . VAL A 1 82 ? -3.574 4.074 -1.266 1 92.5 82 VAL A N 1
ATOM 649 C CA . VAL A 1 82 ? -2.857 3.789 -0.027 1 92.5 82 VAL A CA 1
ATOM 650 C C . VAL A 1 82 ? -3.738 2.953 0.9 1 92.5 82 VAL A C 1
ATOM 652 O O . VAL A 1 82 ? -3.328 1.886 1.359 1 92.5 82 VAL A O 1
ATOM 655 N N . PRO A 1 83 ? -4.957 3.363 1.134 1 92.06 83 PRO A N 1
ATOM 656 C CA . PRO A 1 83 ? -5.793 2.551 2.021 1 92.06 83 PRO A CA 1
ATOM 657 C C . PRO A 1 83 ? -6 1.131 1.499 1 92.06 83 PRO A C 1
ATOM 659 O O . PRO A 1 83 ? -5.957 0.172 2.273 1 92.06 83 PRO A O 1
ATOM 662 N N . ARG A 1 84 ? -6.176 0.975 0.276 1 91 84 ARG A N 1
ATOM 663 C CA . ARG A 1 84 ? -6.379 -0.337 -0.329 1 91 84 ARG A CA 1
ATOM 664 C C . ARG A 1 84 ? -5.133 -1.202 -0.194 1 91 84 ARG A C 1
ATOM 666 O O . ARG A 1 84 ? -5.219 -2.375 0.173 1 91 84 ARG A O 1
ATOM 673 N N . GLN A 1 85 ? -4.074 -0.59 -0.46 1 91.12 85 GLN A N 1
ATOM 674 C CA . GLN A 1 85 ? -2.818 -1.328 -0.393 1 91.12 85 GLN A CA 1
ATOM 675 C C . GLN A 1 85 ? -2.49 -1.729 1.042 1 91.12 85 GLN A C 1
ATOM 677 O O . GLN A 1 85 ? -1.912 -2.793 1.278 1 91.12 85 GLN A O 1
ATOM 682 N N . GLN A 1 86 ? -2.789 -0.864 1.953 1 91.31 86 GLN A N 1
ATOM 683 C CA . GLN A 1 86 ? -2.586 -1.225 3.352 1 91.31 86 GLN A CA 1
ATOM 684 C C . GLN A 1 86 ? -3.428 -2.438 3.736 1 91.31 86 GLN A C 1
ATOM 686 O O . GLN A 1 86 ? -2.945 -3.344 4.418 1 91.31 86 GLN A O 1
ATOM 691 N N . PHE A 1 87 ? -4.609 -2.412 3.324 1 93.19 87 PHE A N 1
ATOM 692 C CA . PHE A 1 87 ? -5.484 -3.545 3.592 1 93.19 87 PHE A CA 1
ATOM 693 C C . PHE A 1 87 ? -4.922 -4.82 2.973 1 93.19 87 PHE A C 1
ATOM 695 O O . PHE A 1 87 ? -4.879 -5.867 3.625 1 93.19 87 PHE A O 1
ATOM 702 N N . ILE A 1 88 ? -4.5 -4.734 1.719 1 92.44 88 ILE A N 1
ATOM 703 C CA . ILE A 1 88 ? -3.951 -5.875 0.996 1 92.44 88 ILE A CA 1
ATOM 704 C C . ILE A 1 88 ? -2.721 -6.406 1.727 1 92.44 88 ILE A C 1
ATOM 706 O O . ILE A 1 88 ? -2.555 -7.621 1.874 1 92.44 88 ILE A O 1
ATOM 710 N N . ALA A 1 89 ? -1.909 -5.535 2.184 1 89.25 89 ALA A N 1
ATOM 711 C CA . ALA A 1 89 ? -0.709 -5.941 2.91 1 89.25 89 ALA A CA 1
ATOM 712 C C . ALA A 1 89 ? -1.069 -6.695 4.188 1 89.25 89 ALA A C 1
ATOM 714 O O . ALA A 1 89 ? -0.479 -7.734 4.488 1 89.25 89 ALA A O 1
ATOM 715 N N . GLU A 1 90 ? -2.021 -6.133 4.895 1 90.38 90 GLU A N 1
ATOM 716 C CA . GLU A 1 90 ? -2.469 -6.793 6.117 1 90.38 90 GLU A CA 1
ATOM 717 C C . GLU A 1 90 ? -3.023 -8.188 5.824 1 90.38 90 GLU A C 1
ATOM 719 O O . GLU A 1 90 ? -2.711 -9.148 6.531 1 90.38 90 GLU A O 1
ATOM 724 N N . LEU A 1 91 ? -3.789 -8.234 4.816 1 93.12 91 LEU A N 1
ATOM 725 C CA . LEU A 1 91 ? -4.379 -9.508 4.426 1 93.12 91 LEU A CA 1
ATOM 726 C C . LEU A 1 91 ? -3.299 -10.5 4.008 1 93.12 91 LEU A C 1
ATOM 728 O O . LEU A 1 91 ? -3.357 -11.68 4.367 1 93.12 91 LEU A O 1
ATOM 732 N N . GLU A 1 92 ? -2.375 -10.055 3.258 1 89.62 92 GLU A N 1
ATOM 733 C CA . GLU A 1 92 ? -1.274 -10.898 2.799 1 89.62 92 GLU A CA 1
ATOM 734 C C . GLU A 1 92 ? -0.494 -11.477 3.977 1 89.62 92 GLU A C 1
ATOM 736 O O . GLU A 1 92 ? -0.151 -12.664 3.98 1 89.62 92 GLU A O 1
ATOM 741 N N . ILE A 1 93 ? -0.22 -10.672 4.934 1 86.19 93 ILE A N 1
ATOM 742 C CA . ILE A 1 93 ? 0.516 -11.117 6.113 1 86.19 93 ILE A CA 1
ATOM 743 C C . ILE A 1 93 ? -0.26 -12.219 6.82 1 86.19 93 ILE A C 1
ATOM 745 O O . ILE A 1 93 ? 0.311 -13.25 7.188 1 86.19 93 ILE A O 1
ATOM 749 N N . LEU A 1 94 ? -1.537 -12.039 6.977 1 90.81 94 LEU A N 1
ATOM 750 C CA . LEU A 1 94 ? -2.389 -13.016 7.652 1 90.81 94 LEU A CA 1
ATOM 751 C C . LEU A 1 94 ? -2.457 -14.312 6.863 1 90.81 94 LEU A C 1
ATOM 753 O O . LEU A 1 94 ? -2.381 -15.398 7.441 1 90.81 94 LEU A O 1
ATOM 757 N N . LEU A 1 95 ? -2.58 -14.203 5.547 1 91.12 95 LEU A N 1
ATOM 758 C CA . LEU A 1 95 ? -2.684 -15.383 4.695 1 91.12 95 LEU A CA 1
ATOM 759 C C . LEU A 1 95 ? -1.363 -16.141 4.656 1 91.12 95 LEU A C 1
ATOM 761 O O . LEU A 1 95 ? -1.353 -17.375 4.66 1 91.12 95 LEU A O 1
ATOM 765 N N . THR A 1 96 ? -0.295 -15.406 4.629 1 84.31 96 THR A N 1
ATOM 766 C CA . THR A 1 96 ? 1.024 -16.031 4.664 1 84.31 96 THR A CA 1
ATOM 767 C C . THR A 1 96 ? 1.216 -16.812 5.957 1 84.31 96 THR A C 1
ATOM 769 O O . THR A 1 96 ? 1.751 -17.922 5.938 1 84.31 96 THR A O 1
ATOM 772 N N . ALA A 1 97 ? 0.757 -16.203 7.02 1 85.19 97 ALA A N 1
ATOM 773 C CA . ALA A 1 97 ? 0.848 -16.875 8.312 1 85.19 97 ALA A CA 1
ATOM 774 C C . ALA A 1 97 ? 0.05 -18.172 8.32 1 85.19 97 ALA A C 1
ATOM 776 O O . ALA A 1 97 ? 0.335 -19.078 9.102 1 85.19 97 ALA A O 1
ATOM 777 N N . GLN A 1 98 ? -0.917 -18.266 7.422 1 89.44 98 GLN A N 1
ATOM 778 C CA . GLN A 1 98 ? -1.733 -19.469 7.297 1 89.44 98 GLN A CA 1
ATOM 779 C C . GLN A 1 98 ? -1.145 -20.438 6.27 1 89.44 98 GLN A C 1
ATOM 781 O O . GLN A 1 98 ? -1.737 -21.484 5.973 1 89.44 98 GLN A O 1
ATOM 786 N N . GLY A 1 99 ? -0.023 -20.062 5.645 1 84.44 99 GLY A N 1
ATOM 787 C CA . GLY A 1 99 ? 0.665 -20.938 4.707 1 84.44 99 GLY A CA 1
ATOM 788 C C . GLY A 1 99 ? 0.255 -20.703 3.268 1 84.44 99 GLY A C 1
ATOM 789 O O . GLY A 1 99 ? 0.526 -21.531 2.398 1 84.44 99 GLY A O 1
ATOM 790 N N . TYR A 1 100 ? -0.413 -19.578 3.014 1 88.19 100 TYR A N 1
ATOM 791 C CA . TYR A 1 100 ? -0.854 -19.297 1.652 1 88.19 100 TYR A CA 1
ATOM 792 C C . TYR A 1 100 ? 0.019 -18.234 1.006 1 88.19 100 TYR A C 1
ATOM 794 O O . TYR A 1 100 ? 0.449 -17.281 1.671 1 88.19 100 TYR A O 1
ATOM 802 N N . HIS A 1 101 ? 0.218 -18.438 -0.284 1 85.69 101 HIS A N 1
ATOM 803 C CA . HIS A 1 101 ? 0.793 -17.375 -1.103 1 85.69 101 HIS A CA 1
ATOM 804 C C . HIS A 1 101 ? -0.297 -16.516 -1.73 1 85.69 101 HIS A C 1
ATOM 806 O O . HIS A 1 101 ? -1.386 -17 -2.035 1 85.69 101 HIS A O 1
ATOM 812 N N . VAL A 1 102 ? 0.104 -15.273 -1.923 1 90.44 102 VAL A N 1
ATOM 813 C CA . VAL A 1 102 ? -0.938 -14.344 -2.357 1 90.44 102 VAL A CA 1
ATOM 814 C C . VAL A 1 102 ? -0.602 -13.805 -3.744 1 90.44 102 VAL A C 1
ATOM 816 O O . VAL A 1 102 ? 0.518 -13.344 -3.984 1 90.44 102 VAL A O 1
ATOM 819 N N . LEU A 1 103 ? -1.546 -13.922 -4.641 1 89.5 103 LEU A N 1
ATOM 820 C CA . LEU A 1 103 ? -1.492 -13.305 -5.961 1 89.5 103 LEU A CA 1
ATOM 821 C C . LEU A 1 103 ? -2.363 -12.055 -6.008 1 89.5 103 LEU A C 1
ATOM 823 O O . LEU A 1 103 ? -3.545 -12.102 -5.656 1 89.5 103 LEU A O 1
ATOM 827 N N . VAL A 1 104 ? -1.718 -10.953 -6.336 1 88.69 104 VAL A N 1
ATOM 828 C CA . VAL A 1 104 ? -2.469 -9.711 -6.477 1 88.69 104 VAL A CA 1
ATOM 829 C C . VAL A 1 104 ? -2.596 -9.344 -7.953 1 88.69 104 VAL A C 1
ATOM 831 O O . VAL A 1 104 ? -1.611 -9.383 -8.695 1 88.69 104 VAL A O 1
ATOM 834 N N . ALA A 1 105 ? -3.799 -9.039 -8.367 1 82.19 105 ALA A N 1
ATOM 835 C CA . ALA A 1 105 ? -4.008 -8.68 -9.766 1 82.19 105 ALA A CA 1
ATOM 836 C C . ALA A 1 105 ? -5.07 -7.594 -9.898 1 82.19 105 ALA A C 1
ATOM 838 O O . ALA A 1 105 ? -6 -7.523 -9.094 1 82.19 105 ALA A O 1
ATOM 839 N N . SER A 1 106 ? -4.836 -6.77 -10.867 1 78.62 106 SER A N 1
ATOM 840 C CA . SER A 1 106 ? -5.832 -5.75 -11.195 1 78.62 106 SER A CA 1
ATOM 841 C C . SER A 1 106 ? -6.938 -6.32 -12.078 1 78.62 106 SER A C 1
ATOM 843 O O . SER A 1 106 ? -6.668 -7.121 -12.977 1 78.62 106 SER A O 1
ATOM 845 N N . LEU A 1 107 ? -8.156 -6.023 -11.641 1 73.25 107 LEU A N 1
ATOM 846 C CA . LEU A 1 107 ? -9.297 -6.395 -12.477 1 73.25 107 LEU A CA 1
ATOM 847 C C . LEU A 1 107 ? -9.469 -5.406 -13.625 1 73.25 107 LEU A C 1
ATOM 849 O O . LEU A 1 107 ? -9.438 -4.191 -13.414 1 73.25 107 LEU A O 1
ATOM 853 N N . ASP A 1 108 ? -8.695 -5.598 -14.711 1 60.66 108 ASP A N 1
ATOM 854 C CA . ASP A 1 108 ? -8.914 -4.656 -15.805 1 60.66 108 ASP A CA 1
ATOM 855 C C . ASP A 1 108 ? -10.406 -4.422 -16.031 1 60.66 108 ASP A C 1
ATOM 857 O O . ASP A 1 108 ? -11.188 -5.371 -16.094 1 60.66 108 ASP A O 1
ATOM 861 N N . ALA A 1 109 ? -10.953 -3.355 -15.492 1 50.59 109 ALA A N 1
ATOM 862 C CA . ALA A 1 109 ? -12.398 -3.174 -15.602 1 50.59 109 ALA A CA 1
ATOM 863 C C . ALA A 1 109 ? -12.922 -3.734 -16.922 1 50.59 109 ALA A C 1
ATOM 865 O O . ALA A 1 109 ? -14.031 -4.281 -16.969 1 50.59 109 ALA A O 1
ATOM 866 N N . ASN A 1 110 ? -12.25 -3.584 -17.922 1 50.66 110 ASN A N 1
ATOM 867 C CA . ASN A 1 110 ? -12.961 -3.914 -19.156 1 50.66 110 ASN A CA 1
ATOM 868 C C . ASN A 1 110 ? -12.852 -5.398 -19.484 1 50.66 110 ASN A C 1
ATOM 870 O O . ASN A 1 110 ? -13.766 -5.98 -20.062 1 50.66 110 ASN A O 1
ATOM 874 N N . ASP A 1 111 ? -11.805 -6.062 -19.281 1 53.31 111 ASP A N 1
ATOM 875 C CA . ASP A 1 111 ? -11.711 -7.492 -19.562 1 53.31 111 ASP A CA 1
ATOM 876 C C . ASP A 1 111 ? -10.922 -8.211 -18.469 1 53.31 111 ASP A C 1
ATOM 878 O O . ASP A 1 111 ? -9.719 -8.438 -18.609 1 53.31 111 ASP A O 1
ATOM 882 N N . PRO A 1 112 ? -11.688 -8.391 -17.344 1 53.53 112 PRO A N 1
ATOM 883 C CA . PRO A 1 112 ? -10.945 -9.023 -16.25 1 53.53 112 PRO A CA 1
ATOM 884 C C . PRO A 1 112 ? -10.383 -10.391 -16.641 1 53.53 112 PRO A C 1
ATOM 886 O O . PRO A 1 112 ? -11.094 -11.211 -17.219 1 53.53 112 PRO A O 1
ATOM 889 N N . GLN A 1 113 ? -9.086 -10.469 -16.922 1 53.53 113 GLN A N 1
ATOM 890 C CA . GLN A 1 113 ? -8.484 -11.75 -17.25 1 53.53 113 GLN A CA 1
ATOM 891 C C . GLN A 1 113 ? -8.664 -12.75 -16.125 1 53.53 113 GLN A C 1
ATOM 893 O O . GLN A 1 113 ? -7.742 -12.984 -15.336 1 53.53 113 GLN A O 1
ATOM 898 N N . LEU A 1 114 ? -9.844 -13.148 -15.883 1 57.88 114 LEU A N 1
ATOM 899 C CA . LEU A 1 114 ? -10.234 -14.094 -14.836 1 57.88 114 LEU A CA 1
ATOM 900 C C . LEU A 1 114 ? -9.648 -15.469 -15.102 1 57.88 114 LEU A C 1
ATOM 902 O O . LEU A 1 114 ? -9.68 -16.344 -14.227 1 57.88 114 LEU A O 1
ATOM 906 N N . ASP A 1 115 ? -9.055 -15.547 -16.25 1 63.91 115 ASP A N 1
ATOM 907 C CA . ASP A 1 115 ? -8.367 -16.781 -16.594 1 63.91 115 ASP A CA 1
ATOM 908 C C . ASP A 1 115 ? -7.227 -17.078 -15.625 1 63.91 115 ASP A C 1
ATOM 910 O O . ASP A 1 115 ? -6.832 -18.234 -15.445 1 63.91 115 ASP A O 1
ATOM 914 N N . ILE A 1 116 ? -7.094 -16.078 -14.797 1 69.38 116 ILE A N 1
ATOM 915 C CA . ILE A 1 116 ? -5.977 -16.219 -13.875 1 69.38 116 ILE A CA 1
ATOM 916 C C . ILE A 1 116 ? -6.352 -17.219 -12.766 1 69.38 116 ILE A C 1
ATOM 918 O O . ILE A 1 116 ? -5.508 -17.984 -12.305 1 69.38 116 ILE A O 1
ATOM 922 N N . VAL A 1 117 ? -7.59 -17.156 -12.391 1 68.81 117 VAL A N 1
ATOM 923 C CA . VAL A 1 117 ? -8.055 -18.031 -11.305 1 68.81 117 VAL A CA 1
ATOM 924 C C . VAL A 1 117 ? -7.922 -19.484 -11.719 1 68.81 117 VAL A C 1
ATOM 926 O O . VAL A 1 117 ? -7.434 -20.312 -10.953 1 68.81 117 VAL A O 1
ATOM 929 N N . LEU A 1 118 ? -8.281 -19.688 -12.906 1 66.88 118 LEU A N 1
ATOM 930 C CA . LEU A 1 118 ? -8.203 -21.047 -13.438 1 66.88 118 LEU A CA 1
ATOM 931 C C . LEU A 1 118 ? -6.762 -21.406 -13.781 1 66.88 118 LEU A C 1
ATOM 933 O O . LEU A 1 118 ? -6.301 -22.5 -13.438 1 66.88 118 LEU A O 1
ATOM 937 N N . GLU A 1 119 ? -6.164 -20.484 -14.359 1 69.88 119 GLU A N 1
ATOM 938 C CA . GLU A 1 119 ? -4.809 -20.734 -14.844 1 69.88 119 GLU A CA 1
ATOM 939 C C . GLU A 1 119 ? -3.85 -21 -13.688 1 69.88 119 GLU A C 1
ATOM 941 O O . GLU A 1 119 ? -2.949 -21.828 -13.797 1 69.88 119 GLU A O 1
ATOM 946 N N . ARG A 1 120 ? -4.258 -20.391 -12.578 1 76.19 120 ARG A N 1
ATOM 947 C CA . ARG A 1 120 ? -3.32 -20.484 -11.469 1 76.19 120 ARG A CA 1
ATOM 948 C C . ARG A 1 120 ? -3.865 -21.406 -10.375 1 76.19 120 ARG A C 1
ATOM 950 O O . ARG A 1 120 ? -3.229 -21.594 -9.336 1 76.19 120 ARG A O 1
ATOM 957 N N . LYS A 1 121 ? -5.008 -21.969 -10.602 1 78.94 121 LYS A N 1
ATOM 958 C CA . LYS A 1 121 ? -5.641 -22.922 -9.688 1 78.94 121 LYS A CA 1
ATOM 959 C C . LYS A 1 121 ? -5.707 -22.344 -8.273 1 78.94 121 LYS A C 1
ATOM 961 O O . LYS A 1 121 ? -5.297 -23 -7.312 1 78.94 121 LYS A O 1
ATOM 966 N N . LEU A 1 122 ? -6.195 -21.141 -8.18 1 86.94 122 LEU A N 1
ATOM 967 C CA . LEU A 1 122 ? -6.297 -20.469 -6.883 1 86.94 122 LEU A CA 1
ATOM 968 C C . LEU A 1 122 ? -7.273 -21.203 -5.973 1 86.94 122 LEU A C 1
ATOM 970 O O . LEU A 1 122 ? -8.336 -21.656 -6.422 1 86.94 122 LEU A O 1
ATOM 974 N N . ASP A 1 123 ? -6.855 -21.328 -4.688 1 88.88 123 ASP A N 1
ATOM 975 C CA . ASP A 1 123 ? -7.723 -21.984 -3.713 1 88.88 123 ASP A CA 1
ATOM 976 C C . ASP A 1 123 ? -8.875 -21.078 -3.297 1 88.88 123 ASP A C 1
ATOM 978 O O . ASP A 1 123 ? -9.922 -21.547 -2.846 1 88.88 123 ASP A O 1
ATOM 982 N N . GLY A 1 124 ? -8.742 -19.797 -3.377 1 91 124 GLY A N 1
ATOM 983 C CA . GLY A 1 124 ? -9.719 -18.781 -3.008 1 91 124 GLY A CA 1
ATOM 984 C C . GLY A 1 124 ? -9.391 -17.406 -3.57 1 91 124 GLY A C 1
ATOM 985 O O . GLY A 1 124 ? -8.266 -17.156 -4 1 91 124 GLY A O 1
ATOM 986 N N . VAL A 1 125 ? -10.461 -16.562 -3.584 1 91 125 VAL A N 1
ATOM 987 C CA . VAL A 1 125 ? -10.266 -15.258 -4.191 1 91 125 VAL A CA 1
ATOM 988 C C . VAL A 1 125 ? -10.984 -14.188 -3.361 1 91 125 VAL A C 1
ATOM 990 O O . VAL A 1 125 ? -12.117 -14.398 -2.922 1 91 125 VAL A O 1
ATOM 993 N N . PHE A 1 126 ? -10.242 -13.125 -3.074 1 94.38 126 PHE A N 1
ATOM 994 C CA . PHE A 1 126 ? -10.859 -11.898 -2.584 1 94.38 126 PHE A CA 1
ATOM 995 C C . PHE A 1 126 ? -11.117 -10.93 -3.729 1 94.38 126 PHE A C 1
ATOM 997 O O . PHE A 1 126 ? -10.266 -10.75 -4.602 1 94.38 126 PHE A O 1
ATOM 1004 N N . LEU A 1 127 ? -12.289 -10.375 -3.773 1 91.38 127 LEU A N 1
ATOM 1005 C CA . LEU A 1 127 ? -12.602 -9.281 -4.688 1 91.38 127 LEU A CA 1
ATOM 1006 C C . LEU A 1 127 ? -12.758 -7.969 -3.926 1 91.38 127 LEU A C 1
ATOM 1008 O O . LEU A 1 127 ? -13.641 -7.84 -3.074 1 91.38 127 LEU A O 1
ATOM 1012 N N . LEU A 1 128 ? -11.914 -7.027 -4.207 1 93.56 128 LEU A N 1
ATOM 1013 C CA . LEU A 1 128 ? -11.898 -5.766 -3.48 1 93.56 128 LEU A CA 1
ATOM 1014 C C . LEU A 1 128 ? -12.484 -4.641 -4.328 1 93.56 128 LEU A C 1
ATOM 1016 O O . LEU A 1 128 ? -12 -4.375 -5.434 1 93.56 128 LEU A O 1
ATOM 1020 N N . ASP A 1 129 ? -13.523 -3.947 -3.805 1 92.06 129 ASP A N 1
ATOM 1021 C CA . ASP A 1 129 ? -14.156 -2.801 -4.445 1 92.06 129 ASP A CA 1
ATOM 1022 C C . ASP A 1 129 ? -14.539 -3.123 -5.891 1 92.06 129 ASP A C 1
ATOM 1024 O O . ASP A 1 129 ? -14.164 -2.402 -6.812 1 92.06 129 ASP A O 1
ATOM 1028 N N . VAL A 1 130 ? -15.312 -4.191 -6 1 88.31 130 VAL A N 1
ATOM 1029 C CA . VAL A 1 130 ? -15.609 -4.73 -7.324 1 88.31 130 VAL A CA 1
ATOM 1030 C C . VAL A 1 130 ? -16.906 -4.109 -7.859 1 88.31 130 VAL A C 1
ATOM 1032 O O . VAL A 1 130 ? -17.859 -3.93 -7.113 1 88.31 130 VAL A O 1
ATOM 1035 N N . GLN A 1 131 ? -16.781 -3.758 -9.117 1 85.5 131 GLN A N 1
ATOM 1036 C CA . GLN A 1 131 ? -18.016 -3.367 -9.789 1 85.5 131 GLN A CA 1
ATOM 1037 C C . GLN A 1 131 ? -18.969 -4.555 -9.914 1 85.5 131 GLN A C 1
ATOM 1039 O O . GLN A 1 131 ? -18.531 -5.68 -10.172 1 85.5 131 GLN A O 1
ATOM 1044 N N . GLU A 1 132 ? -20.219 -4.277 -9.797 1 82.62 132 GLU A N 1
ATOM 1045 C CA . GLU A 1 132 ? -21.219 -5.336 -9.844 1 82.62 132 GLU A CA 1
ATOM 1046 C C . GLU A 1 132 ? -21.125 -6.125 -11.148 1 82.62 132 GLU A C 1
ATOM 1048 O O . GLU A 1 132 ? -21.188 -7.359 -11.133 1 82.62 132 GLU A O 1
ATOM 1053 N N . SER A 1 133 ? -20.953 -5.41 -12.227 1 75.69 133 SER A N 1
ATOM 1054 C CA . SER A 1 133 ? -20.875 -6.074 -13.523 1 75.69 133 SER A CA 1
ATOM 1055 C C . SER A 1 133 ? -19.656 -7 -13.602 1 75.69 133 SER A C 1
ATOM 1057 O O . SER A 1 133 ? -19.766 -8.109 -14.125 1 75.69 133 SER A O 1
ATOM 1059 N N . ALA A 1 134 ? -18.609 -6.574 -13.055 1 74.19 134 ALA A N 1
ATOM 1060 C CA . ALA A 1 134 ? -17.406 -7.391 -13.047 1 74.19 134 ALA A CA 1
ATOM 1061 C C . ALA A 1 134 ? -17.562 -8.609 -12.148 1 74.19 134 ALA A C 1
ATOM 1063 O O . ALA A 1 134 ? -17.125 -9.711 -12.492 1 74.19 134 ALA A O 1
ATOM 1064 N N . PHE A 1 135 ? -18.188 -8.375 -11.062 1 78.31 135 PHE A N 1
ATOM 1065 C CA . PHE A 1 135 ? -18.438 -9.477 -10.141 1 78.31 135 PHE A CA 1
ATOM 1066 C C . PHE A 1 135 ? -19.219 -10.594 -10.836 1 78.31 135 PHE A C 1
ATOM 1068 O O . PHE A 1 135 ? -18.828 -11.758 -10.758 1 78.31 135 PHE A O 1
ATOM 1075 N N . TYR A 1 136 ? -20.203 -10.227 -11.484 1 71.31 136 TYR A N 1
ATOM 1076 C CA . TYR A 1 136 ? -21.062 -11.227 -12.117 1 71.31 136 TYR A CA 1
ATOM 1077 C C . TYR A 1 136 ? -20.359 -11.891 -13.289 1 71.31 136 TYR A C 1
ATOM 1079 O O . TYR A 1 136 ? -20.531 -13.086 -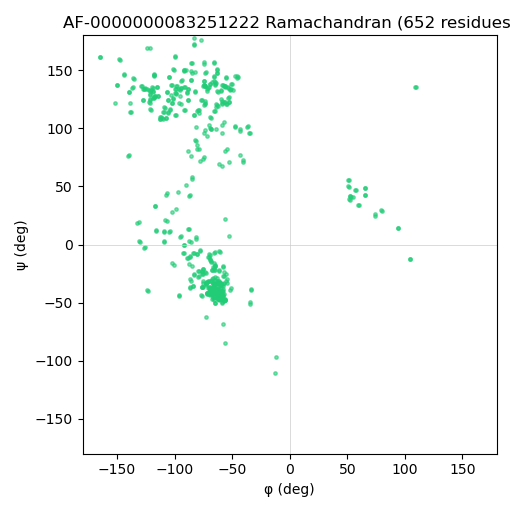13.531 1 71.31 136 TYR A O 1
ATOM 1087 N N . ALA A 1 137 ? -19.516 -11.125 -13.914 1 67.44 137 ALA A N 1
ATOM 1088 C CA . ALA A 1 137 ? -18.719 -11.711 -15 1 67.44 137 ALA A CA 1
ATOM 1089 C C . ALA A 1 137 ? -17.719 -12.734 -14.453 1 67.44 137 ALA A C 1
ATOM 1091 O O . ALA A 1 137 ? -17.547 -13.797 -15.047 1 67.44 137 ALA A O 1
ATOM 1092 N N . ILE A 1 138 ? -17.172 -12.383 -13.336 1 67.75 138 ILE A N 1
ATOM 1093 C CA . ILE A 1 138 ? -16.156 -13.227 -12.703 1 67.75 138 ILE A CA 1
ATOM 1094 C C . ILE A 1 138 ? -16.828 -14.469 -12.125 1 67.75 138 ILE A C 1
ATOM 1096 O O . ILE A 1 138 ? -16.344 -15.586 -12.297 1 67.75 138 ILE A O 1
ATOM 1100 N N . SER A 1 139 ? -17.891 -14.258 -11.555 1 65.19 139 SER A N 1
ATOM 1101 C CA . SER A 1 139 ? -18.578 -15.344 -10.859 1 65.19 139 SER A CA 1
ATOM 1102 C C . SER A 1 139 ? -19.094 -16.391 -11.844 1 65.19 139 SER A C 1
ATOM 1104 O O . SER A 1 139 ? -19.25 -17.562 -11.492 1 65.19 139 SER A O 1
ATOM 1106 N N . GLU A 1 140 ? -19.234 -15.898 -13.062 1 60.5 140 GLU A N 1
ATOM 1107 C CA . GLU A 1 140 ? -19.719 -16.797 -14.109 1 60.5 140 GLU A CA 1
ATOM 1108 C C . GLU A 1 140 ? -18.594 -17.688 -14.617 1 60.5 140 GLU A C 1
ATOM 1110 O O . GLU A 1 140 ? -18.859 -18.781 -15.141 1 60.5 140 GLU A O 1
ATOM 1115 N N . ARG A 1 141 ? -17.422 -17.156 -14.5 1 58.94 141 ARG A N 1
ATOM 1116 C CA . ARG A 1 141 ? -16.266 -17.828 -15.094 1 58.94 141 ARG A CA 1
ATOM 1117 C C . ARG A 1 141 ? -15.477 -18.594 -14.039 1 58.94 141 ARG A C 1
ATOM 1119 O O . ARG A 1 141 ? -14.609 -19.406 -14.367 1 58.94 141 ARG A O 1
ATOM 1126 N N . PHE A 1 142 ? -15.695 -18.281 -12.812 1 59.38 142 PHE A N 1
ATOM 1127 C CA . PHE A 1 142 ? -14.914 -18.875 -11.734 1 59.38 142 PHE A CA 1
ATOM 1128 C C . PHE A 1 142 ? -15.164 -20.391 -11.672 1 59.38 142 PHE A C 1
ATOM 1130 O O . PHE A 1 142 ? -16.297 -20.844 -11.805 1 59.38 142 PHE A O 1
ATOM 1137 N N . PRO A 1 143 ? -13.883 -21.125 -11.859 1 52.59 143 PRO A N 1
ATOM 1138 C CA . PRO A 1 143 ? -14.07 -22.562 -11.672 1 52.59 143 PRO A CA 1
ATOM 1139 C C . PRO A 1 143 ? -14.906 -22.906 -10.438 1 52.59 143 PRO A C 1
ATOM 1141 O O . PRO A 1 143 ? -14.844 -22.188 -9.438 1 52.59 143 PRO A O 1
ATOM 1144 N N . MET A 1 144 ? -15.617 -23.844 -10.555 1 54.91 144 MET A N 1
ATOM 1145 C CA . MET A 1 144 ? -16.547 -24.328 -9.547 1 54.91 144 MET A CA 1
ATOM 1146 C C . MET A 1 144 ? -15.812 -24.703 -8.266 1 54.91 144 MET A C 1
ATOM 1148 O O . MET A 1 144 ? -14.719 -25.266 -8.312 1 54.91 144 MET A O 1
ATOM 1152 N N . GLY A 1 145 ? -16.312 -24.031 -7.07 1 64.5 145 GLY A N 1
ATOM 1153 C CA . GLY A 1 145 ? -15.812 -24.484 -5.777 1 64.5 145 GLY A CA 1
ATOM 1154 C C . GLY A 1 145 ? -14.789 -23.547 -5.172 1 64.5 145 GLY A C 1
ATOM 1155 O O . GLY A 1 145 ? -14.484 -23.625 -3.982 1 64.5 145 GLY A O 1
ATOM 1156 N N . VAL A 1 146 ? -14.305 -22.609 -5.98 1 77.31 146 VAL A N 1
ATOM 1157 C CA . VAL A 1 146 ? -13.328 -21.688 -5.402 1 77.31 146 VAL A CA 1
ATOM 1158 C C . VAL A 1 146 ? -14.047 -20.625 -4.59 1 77.31 146 VAL A C 1
ATOM 1160 O O . VAL A 1 146 ? -14.891 -19.891 -5.113 1 77.31 146 VAL A O 1
ATOM 1163 N N . PRO A 1 147 ? -13.82 -20.594 -3.285 1 86.69 147 PRO A N 1
ATOM 1164 C CA . PRO A 1 147 ? -14.461 -19.578 -2.445 1 86.69 147 PRO A CA 1
ATOM 1165 C C . PRO A 1 147 ? -14.117 -18.141 -2.881 1 86.69 147 PRO A C 1
ATOM 1167 O O . PRO A 1 147 ? -12.977 -17.859 -3.256 1 86.69 147 PRO A O 1
ATOM 1170 N N . LEU A 1 148 ? -15.211 -17.344 -2.852 1 87.38 148 LEU A N 1
ATOM 1171 C CA . LEU A 1 148 ? -15.094 -15.93 -3.162 1 87.38 148 LEU A CA 1
ATOM 1172 C C . LEU A 1 148 ? -15.586 -15.07 -1.996 1 87.38 148 LEU A C 1
ATOM 1174 O O . LEU A 1 148 ? -16.703 -15.266 -1.51 1 87.38 148 LEU A O 1
ATOM 1178 N N . VAL A 1 149 ? -14.727 -14.195 -1.475 1 93.06 149 VAL A N 1
ATOM 1179 C CA . VAL A 1 149 ? -15.109 -13.227 -0.45 1 93.06 149 VAL A CA 1
ATOM 1180 C C . VAL A 1 149 ? -14.992 -11.812 -1.009 1 93.06 149 VAL A C 1
ATOM 1182 O O . VAL A 1 149 ? -13.969 -11.445 -1.587 1 93.06 149 VAL A O 1
ATOM 1185 N N . VAL A 1 150 ? -16.031 -11.086 -0.866 1 93.75 150 VAL A N 1
ATOM 1186 C CA . VAL A 1 150 ? -16.109 -9.734 -1.422 1 93.75 150 VAL A CA 1
ATOM 1187 C C . VAL A 1 150 ? -15.812 -8.711 -0.329 1 93.75 150 VAL A C 1
ATOM 1189 O O . VAL A 1 150 ? -16.359 -8.789 0.771 1 93.75 150 VAL A O 1
ATOM 1192 N N . ILE A 1 151 ? -14.883 -7.781 -0.641 1 96.88 151 ILE A N 1
ATOM 1193 C CA . ILE A 1 151 ? -14.445 -6.77 0.314 1 96.88 151 ILE A CA 1
ATOM 1194 C C . ILE A 1 151 ? -14.844 -5.383 -0.181 1 96.88 151 ILE A C 1
ATOM 1196 O O . ILE A 1 151 ? -14.656 -5.055 -1.355 1 96.88 151 ILE A O 1
ATOM 1200 N N . ASP A 1 152 ? -15.375 -4.527 0.699 1 95.56 152 ASP A N 1
ATOM 1201 C CA . ASP A 1 152 ? -15.727 -3.143 0.397 1 95.56 152 ASP A CA 1
ATOM 1202 C C . ASP A 1 152 ? -16.625 -3.064 -0.836 1 95.56 152 ASP A C 1
ATOM 1204 O O . ASP A 1 152 ? -16.375 -2.271 -1.745 1 95.56 152 ASP A O 1
ATOM 1208 N N . SER A 1 153 ? -17.547 -3.979 -0.887 1 93.94 153 SER A N 1
ATOM 1209 C CA . SER A 1 153 ? -18.5 -4.082 -1.984 1 93.94 153 SER A CA 1
ATOM 1210 C C . SER A 1 153 ? -19.828 -4.672 -1.51 1 93.94 153 SER A C 1
ATOM 1212 O O . SER A 1 153 ? -19.844 -5.594 -0.693 1 93.94 153 SER A O 1
ATOM 1214 N N . ILE A 1 154 ? -20.812 -4.074 -1.989 1 92.38 154 ILE A N 1
ATOM 1215 C CA . ILE A 1 154 ? -22.156 -4.598 -1.747 1 92.38 154 ILE A CA 1
ATOM 1216 C C . ILE A 1 154 ? -22.719 -5.172 -3.041 1 92.38 154 ILE A C 1
ATOM 1218 O O . ILE A 1 154 ? -22.891 -4.453 -4.031 1 92.38 154 ILE A O 1
ATOM 1222 N N . ILE A 1 155 ? -22.891 -6.48 -3.002 1 86.19 155 ILE A N 1
ATOM 1223 C CA . ILE A 1 155 ? -23.453 -7.184 -4.148 1 86.19 155 ILE A CA 1
ATOM 1224 C C . ILE A 1 155 ? -24.781 -7.848 -3.752 1 86.19 155 ILE A C 1
ATOM 1226 O O . ILE A 1 155 ? -24.938 -8.281 -2.609 1 86.19 155 ILE A O 1
ATOM 1230 N N . GLU A 1 156 ? -25.703 -7.859 -4.75 1 80.31 156 GLU A N 1
ATOM 1231 C CA . GLU A 1 156 ? -27 -8.484 -4.484 1 80.31 156 GLU A CA 1
ATOM 1232 C C . GLU A 1 156 ? -26.938 -9.992 -4.727 1 80.31 156 GLU A C 1
ATOM 1234 O O . GLU A 1 156 ? -27.594 -10.5 -5.637 1 80.31 156 GLU A O 1
ATOM 1239 N N . ASP A 1 157 ? -26.125 -10.727 -4.117 1 75.75 157 ASP A N 1
ATOM 1240 C CA . ASP A 1 157 ? -26 -12.18 -4.145 1 75.75 157 ASP A CA 1
ATOM 1241 C C . ASP A 1 157 ? -25.734 -12.734 -2.746 1 75.75 157 ASP A C 1
ATOM 1243 O O . ASP A 1 157 ? -24.703 -12.445 -2.139 1 75.75 157 ASP A O 1
ATOM 1247 N N . ASN A 1 158 ? -26.641 -13.453 -2.252 1 73.62 158 ASN A N 1
ATOM 1248 C CA . ASN A 1 158 ? -26.625 -13.914 -0.868 1 73.62 158 ASN A CA 1
ATOM 1249 C C . ASN A 1 158 ? -25.734 -15.148 -0.706 1 73.62 158 ASN A C 1
ATOM 1251 O O . ASN A 1 158 ? -25.609 -15.68 0.397 1 73.62 158 ASN A O 1
ATOM 1255 N N . LEU A 1 159 ? -25.109 -15.5 -1.699 1 71.75 159 LEU A N 1
ATOM 1256 C CA . LEU A 1 159 ? -24.219 -16.656 -1.617 1 71.75 159 LEU A CA 1
ATOM 1257 C C . LEU A 1 159 ? -22.828 -16.234 -1.12 1 71.75 159 LEU A C 1
ATOM 1259 O O . LEU A 1 159 ? -22.172 -17 -0.421 1 71.75 159 LEU A O 1
ATOM 1263 N N . PHE A 1 160 ? -22.531 -15.07 -1.439 1 83.5 160 PHE A N 1
ATOM 1264 C CA . PHE A 1 160 ? -21.156 -14.664 -1.19 1 83.5 160 PHE A CA 1
ATOM 1265 C C . PHE A 1 160 ? -21.062 -13.781 0.049 1 83.5 160 PHE A C 1
ATOM 1267 O O . PHE A 1 160 ? -21.938 -12.938 0.28 1 83.5 160 PHE A O 1
ATOM 1274 N N . HIS A 1 161 ? -20.047 -14.062 0.832 1 90.88 161 HIS A N 1
ATOM 1275 C CA . HIS A 1 161 ? -19.797 -13.211 1.99 1 90.88 161 HIS A CA 1
ATOM 1276 C C . HIS A 1 161 ? -19.219 -11.867 1.57 1 90.88 161 HIS A C 1
ATOM 1278 O O . HIS A 1 161 ? -18.375 -11.805 0.667 1 90.88 161 HIS A O 1
ATOM 1284 N N . LYS A 1 162 ? -19.734 -10.82 2.18 1 94.81 162 LYS A N 1
ATOM 1285 C CA . LYS A 1 162 ? -19.266 -9.453 2.004 1 94.81 162 LYS A CA 1
ATOM 1286 C C . LYS A 1 162 ? -18.734 -8.883 3.316 1 94.81 162 LYS A C 1
ATOM 1288 O O . LYS A 1 162 ? -19.391 -9.008 4.359 1 94.81 162 LYS A O 1
ATOM 1293 N N . VAL A 1 163 ? -17.531 -8.375 3.316 1 97.56 163 VAL A N 1
ATOM 1294 C CA . VAL A 1 163 ? -16.969 -7.668 4.461 1 97.56 163 VAL A CA 1
ATOM 1295 C C . VAL A 1 163 ? -16.938 -6.168 4.18 1 97.56 163 VAL A C 1
ATOM 1297 O O . VAL A 1 163 ? -16.234 -5.719 3.266 1 97.56 163 VAL A O 1
ATOM 1300 N N . VAL A 1 164 ? -17.703 -5.418 4.914 1 96.94 164 VAL A N 1
ATOM 1301 C CA . VAL A 1 164 ? -17.906 -4.004 4.621 1 96.94 164 VAL A CA 1
ATOM 1302 C C . VAL A 1 164 ? -17.844 -3.191 5.91 1 96.94 164 VAL A C 1
ATOM 1304 O O . VAL A 1 164 ? -18.375 -3.609 6.945 1 96.94 164 VAL A O 1
ATOM 1307 N N . PRO A 1 165 ? -17.094 -2.031 5.875 1 96.25 165 PRO A N 1
ATOM 1308 C CA . PRO A 1 165 ? -17.188 -1.143 7.039 1 96.25 165 PRO A CA 1
ATOM 1309 C C . PRO A 1 165 ? -18.578 -0.566 7.23 1 96.25 165 PRO A C 1
ATOM 1311 O O . PRO A 1 165 ? -19.266 -0.246 6.25 1 96.25 165 PRO A O 1
ATOM 1314 N N . ASP A 1 166 ? -19.016 -0.496 8.43 1 94.88 166 ASP A N 1
ATOM 1315 C CA . ASP A 1 166 ? -20.281 0.163 8.711 1 94.88 166 ASP A CA 1
ATOM 1316 C C . ASP A 1 166 ? -20.141 1.682 8.625 1 94.88 166 ASP A C 1
ATOM 1318 O O . ASP A 1 166 ? -20.203 2.371 9.648 1 94.88 166 ASP A O 1
ATOM 1322 N N . LEU A 1 167 ? -20.062 2.154 7.434 1 91.94 167 LEU A N 1
ATOM 1323 C CA . LEU A 1 167 ? -19.828 3.574 7.195 1 91.94 167 LEU A CA 1
ATOM 1324 C C . LEU A 1 167 ? -21 4.406 7.691 1 91.94 167 LEU A C 1
ATOM 1326 O O . LEU A 1 167 ? -20.828 5.559 8.094 1 91.94 167 LEU A O 1
ATOM 1330 N N . GLY A 1 168 ? -22.188 3.801 7.633 1 87.88 168 GLY A N 1
ATOM 1331 C CA . GLY A 1 168 ? -23.328 4.512 8.172 1 87.88 168 GLY A CA 1
ATOM 1332 C C . GLY A 1 168 ? -23.172 4.867 9.641 1 87.88 168 GLY A C 1
ATOM 1333 O O . GLY A 1 168 ? -23.344 6.027 10.023 1 87.88 168 GLY A O 1
ATOM 1334 N N . ASP A 1 169 ? -22.828 3.902 10.352 1 91.06 169 ASP A N 1
ATOM 1335 C CA . ASP A 1 169 ? -22.625 4.121 11.781 1 91.06 169 ASP A CA 1
ATOM 1336 C C . ASP A 1 169 ? -21.453 5.062 12.031 1 91.06 169 ASP A C 1
ATOM 1338 O O . ASP A 1 169 ? -21.531 5.957 12.875 1 91.06 169 ASP A O 1
ATOM 1342 N N . LEU A 1 170 ? -20.391 4.91 11.336 1 94.38 170 LEU A N 1
ATOM 1343 C CA . LEU A 1 170 ? -19.203 5.73 11.492 1 94.38 170 LEU A CA 1
ATOM 1344 C C . LEU A 1 170 ? -19.5 7.191 11.18 1 94.38 170 LEU A C 1
ATOM 1346 O O . LEU A 1 170 ? -19.094 8.086 11.93 1 94.38 170 LEU A O 1
ATOM 1350 N N . LEU A 1 171 ? -20.234 7.379 10.125 1 90.44 171 LEU A N 1
ATOM 1351 C CA . LEU A 1 171 ? -20.562 8.742 9.727 1 90.44 171 LEU A CA 1
ATOM 1352 C C . LEU A 1 171 ? -21.531 9.375 10.719 1 90.44 171 LEU A C 1
ATOM 1354 O O . LEU A 1 171 ? -21.438 10.562 11.016 1 90.44 171 LEU A O 1
ATOM 1358 N N . ARG A 1 172 ? -22.422 8.617 11.219 1 88.12 172 ARG A N 1
ATOM 1359 C CA . ARG A 1 172 ? -23.344 9.117 12.234 1 88.12 172 ARG A CA 1
ATOM 1360 C C . ARG A 1 172 ? -22.578 9.562 13.484 1 88.12 172 ARG A C 1
ATOM 1362 O O . ARG A 1 172 ? -22.859 10.625 14.031 1 88.12 172 ARG A O 1
ATOM 1369 N N . GLN A 1 173 ? -21.688 8.797 13.922 1 91.75 173 GLN A N 1
ATOM 1370 C CA . GLN A 1 173 ? -20.891 9.133 15.094 1 91.75 173 GLN A CA 1
ATOM 1371 C C . GLN A 1 173 ? -20.047 10.391 14.844 1 91.75 173 GLN A C 1
ATOM 1373 O O . GLN A 1 173 ? -19.984 11.266 15.703 1 91.75 173 GLN A O 1
ATOM 1378 N N . ALA A 1 174 ? -19.469 10.445 13.664 1 92 174 ALA A N 1
ATOM 1379 C CA . ALA A 1 174 ? -18.672 11.617 13.32 1 92 174 ALA A CA 1
ATOM 1380 C C . ALA A 1 174 ? -19.531 12.875 13.305 1 92 174 ALA A C 1
ATOM 1382 O O . ALA A 1 174 ? -19.125 13.922 13.812 1 92 174 ALA A O 1
ATOM 1383 N N . HIS A 1 175 ? -20.672 12.758 12.781 1 87.31 175 HIS A N 1
ATOM 1384 C CA . HIS A 1 175 ? -21.594 13.883 12.734 1 87.31 175 HIS A CA 1
ATOM 1385 C C . HIS A 1 175 ? -21.984 14.336 14.141 1 87.31 175 HIS A C 1
ATOM 1387 O O . HIS A 1 175 ? -22.047 15.539 14.406 1 87.31 175 HIS A O 1
ATOM 1393 N N . SER A 1 176 ? -22.219 13.414 14.977 1 87.62 176 SER A N 1
ATOM 1394 C CA . SER A 1 176 ? -22.609 13.719 16.344 1 87.62 176 SER A CA 1
ATOM 1395 C C . SER A 1 176 ? -21.531 14.508 17.078 1 87.62 176 SER A C 1
ATOM 1397 O O . SER A 1 176 ? -21.828 15.375 17.891 1 87.62 176 SER A O 1
ATOM 1399 N N . LEU A 1 177 ? -20.312 14.273 16.797 1 90 177 LEU A N 1
ATOM 1400 C CA . LEU A 1 177 ? -19.203 14.977 17.422 1 90 177 LEU A CA 1
ATOM 1401 C C . LEU A 1 177 ? -19.203 16.453 17.016 1 90 177 LEU A C 1
ATOM 1403 O O . LEU A 1 177 ? -18.797 17.312 17.797 1 90 177 LEU A O 1
ATOM 1407 N N . LEU A 1 178 ? -19.641 16.688 15.797 1 86.69 178 LEU A N 1
ATOM 1408 C CA . LEU A 1 178 ? -19.656 18.062 15.32 1 86.69 178 LEU A CA 1
ATOM 1409 C C . LEU A 1 178 ? -20.922 18.781 15.781 1 86.69 178 LEU A C 1
ATOM 1411 O O . LEU A 1 178 ? -20.875 19.984 16.078 1 86.69 178 LEU A O 1
ATOM 1415 N N . ALA A 1 179 ? -22 18.156 15.859 1 79.12 179 ALA A N 1
ATOM 1416 C CA . ALA A 1 179 ? -23.281 18.734 16.234 1 79.12 179 ALA A CA 1
ATOM 1417 C C . ALA A 1 179 ? -23.297 19.141 17.719 1 79.12 179 ALA A C 1
ATOM 1419 O O . ALA A 1 179 ? -23.969 20.094 18.094 1 79.12 179 ALA A O 1
ATOM 1420 N N . ASN A 1 180 ? -22.719 18.344 18.562 1 72.88 180 ASN A N 1
ATOM 1421 C CA . ASN A 1 180 ? -22.719 18.594 20 1 72.88 180 ASN A CA 1
ATOM 1422 C C . ASN A 1 180 ? -22.094 19.953 20.328 1 72.88 180 ASN A C 1
ATOM 1424 O O . ASN A 1 180 ? -22.328 20.5 21.406 1 72.88 180 ASN A O 1
ATOM 1428 N N . ARG A 1 181 ? -21.406 20.484 19.5 1 60.94 181 ARG A N 1
ATOM 1429 C CA . ARG A 1 181 ? -20.781 21.781 19.75 1 60.94 181 ARG A CA 1
ATOM 1430 C C . ARG A 1 181 ? -21.719 22.922 19.375 1 60.94 181 ARG A C 1
ATOM 1432 O O . ARG A 1 181 ? -21.484 24.078 19.75 1 60.94 181 ARG A O 1
ATOM 1439 N N . ARG A 1 182 ? -22.781 22.672 18.578 1 56.88 182 ARG A N 1
ATOM 1440 C CA . ARG A 1 182 ? -23.625 23.766 18.125 1 56.88 182 ARG A CA 1
ATOM 1441 C C . ARG A 1 182 ? -24.625 24.172 19.203 1 56.88 182 ARG A C 1
ATOM 1443 O O . ARG A 1 182 ? -25.188 23.312 19.891 1 56.88 182 ARG A O 1
ATOM 1450 N N . LEU A 1 183 ? -24.438 25.344 19.641 1 50.06 183 LEU A N 1
ATOM 1451 C CA . LEU A 1 183 ? -25.453 25.938 20.5 1 50.06 183 LEU A CA 1
ATOM 1452 C C . LEU A 1 183 ? -26.828 25.844 19.844 1 50.06 183 LEU A C 1
ATOM 1454 O O . LEU A 1 183 ? -26.953 25.859 18.625 1 50.06 183 LEU A O 1
ATOM 1458 N N . PRO A 1 184 ? -27.922 25.375 20.625 1 46.97 184 PRO A N 1
ATOM 1459 C CA . PRO A 1 184 ? -29.312 25.219 20.203 1 46.97 184 PRO A CA 1
ATOM 1460 C C . PRO A 1 184 ? -29.75 26.281 19.203 1 46.97 184 PRO A C 1
ATOM 1462 O O . PRO A 1 184 ? -30.547 26 18.297 1 46.97 184 PRO A O 1
ATOM 1465 N N . LEU A 1 185 ? -29.531 27.469 19.516 1 43.5 185 LEU A N 1
ATOM 1466 C CA . LEU A 1 185 ? -30.125 28.562 18.75 1 43.5 185 LEU A CA 1
ATOM 1467 C C . LEU A 1 185 ? -29.688 28.5 17.297 1 43.5 185 LEU A C 1
ATOM 1469 O O . LEU A 1 185 ? -30.359 29.078 16.422 1 43.5 185 LEU A O 1
ATOM 1473 N N . ASP A 1 186 ? -28.516 28.078 17 1 46.34 186 ASP A N 1
ATOM 1474 C CA . ASP A 1 186 ? -27.906 28.172 15.68 1 46.34 186 ASP A CA 1
ATOM 1475 C C . ASP A 1 186 ? -28.312 26.984 14.805 1 46.34 186 ASP A C 1
ATOM 1477 O O . ASP A 1 186 ? -27.875 26.875 13.664 1 46.34 186 ASP A O 1
ATOM 1481 N N . ALA A 1 187 ? -29.078 26.234 15.352 1 46.5 187 ALA A N 1
ATOM 1482 C CA . ALA A 1 187 ? -29.609 25.047 14.695 1 46.5 187 ALA A CA 1
ATOM 1483 C C . ALA A 1 187 ? -30.469 25.406 13.492 1 46.5 187 ALA A C 1
ATOM 1485 O O . ALA A 1 187 ? -30.5 24.688 12.492 1 46.5 187 ALA A O 1
ATOM 1486 N N . GLU A 1 188 ? -31.281 26.406 13.727 1 46.62 188 GLU A N 1
ATOM 1487 C CA . GLU A 1 188 ? -32.219 26.75 12.664 1 46.62 188 GLU A CA 1
ATOM 1488 C C . GLU A 1 188 ? -31.484 27.062 11.359 1 46.62 188 GLU A C 1
ATOM 1490 O O . GLU A 1 188 ? -32.031 26.844 10.273 1 46.62 188 GLU A O 1
ATOM 1495 N N . HIS A 1 189 ? -30.281 27.641 11.375 1 50.31 189 HIS A N 1
ATOM 1496 C CA . HIS A 1 189 ? -29.562 28.062 10.172 1 50.31 189 HIS A CA 1
ATOM 1497 C C . HIS A 1 189 ? -28.391 27.125 9.891 1 50.31 189 HIS A C 1
ATOM 1499 O O . HIS A 1 189 ? -27.406 27.531 9.25 1 50.31 189 HIS A O 1
ATOM 1505 N N . ALA A 1 190 ? -28.547 25.969 10.5 1 54.44 190 ALA A N 1
ATOM 1506 C CA . ALA A 1 190 ? -27.391 25.094 10.391 1 54.44 190 ALA A CA 1
ATOM 1507 C C . ALA A 1 190 ? -27.203 24.594 8.961 1 54.44 190 ALA A C 1
ATOM 1509 O O . ALA A 1 190 ? -28.172 24.156 8.32 1 54.44 190 ALA A O 1
ATOM 1510 N N . LYS A 1 191 ? -26.188 25.016 8.195 1 63.78 191 LYS A N 1
ATOM 1511 C CA . LYS A 1 191 ? -25.812 24.562 6.859 1 63.78 191 LYS A CA 1
ATOM 1512 C C . LYS A 1 191 ? -25.562 23.062 6.844 1 63.78 191 LYS A C 1
ATOM 1514 O O . LYS A 1 191 ? -25.141 22.484 7.852 1 63.78 191 LYS A O 1
ATOM 1519 N N . PRO A 1 192 ? -26.109 22.5 5.777 1 71.69 192 PRO A N 1
ATOM 1520 C CA . PRO A 1 192 ? -25.906 21.062 5.613 1 71.69 192 PRO A CA 1
ATOM 1521 C C . PRO A 1 192 ? -24.438 20.656 5.734 1 71.69 192 PRO A C 1
ATOM 1523 O O . PRO A 1 192 ? -23.562 21.406 5.332 1 71.69 192 PRO A O 1
ATOM 1526 N N . VAL A 1 193 ? -24.25 19.594 6.402 1 80.81 193 VAL A N 1
ATOM 1527 C CA . VAL A 1 193 ? -22.922 19.031 6.555 1 80.81 193 VAL A CA 1
ATOM 1528 C C . VAL A 1 193 ? -22.406 18.547 5.203 1 80.81 193 VAL A C 1
ATOM 1530 O O . VAL A 1 193 ? -23.172 18.062 4.375 1 80.81 193 VAL A O 1
ATOM 1533 N N . ALA A 1 194 ? -21.156 18.766 4.957 1 85.88 194 ALA A N 1
ATOM 1534 C CA . ALA A 1 194 ? -20.516 18.312 3.73 1 85.88 194 ALA A CA 1
ATOM 1535 C C . ALA A 1 194 ? -19.688 17.047 3.986 1 85.88 194 ALA A C 1
ATOM 1537 O O . ALA A 1 194 ? -19.25 16.797 5.113 1 85.88 194 ALA A O 1
ATOM 1538 N N . LEU A 1 195 ? -19.594 16.25 2.922 1 90 195 LEU A N 1
ATOM 1539 C CA . LEU A 1 195 ? -18.828 15.016 3.012 1 90 195 LEU A CA 1
ATOM 1540 C C . LEU A 1 195 ? -17.703 14.992 1.984 1 90 195 LEU A C 1
ATOM 1542 O O . LEU A 1 195 ? -17.906 15.375 0.83 1 90 195 LEU A O 1
ATOM 1546 N N . LEU A 1 196 ? -16.516 14.688 2.453 1 90.81 196 LEU A N 1
ATOM 1547 C CA . LEU A 1 196 ? -15.391 14.359 1.59 1 90.81 196 LEU A CA 1
ATOM 1548 C C . LEU A 1 196 ? -15 12.891 1.747 1 90.81 196 LEU A C 1
ATOM 1550 O O . LEU A 1 196 ? -14.562 12.477 2.822 1 90.81 196 LEU A O 1
ATOM 1554 N N . ALA A 1 197 ? -15.25 12.117 0.768 1 89.12 197 ALA A N 1
ATOM 1555 C CA . ALA A 1 197 ? -14.938 10.695 0.778 1 89.12 197 ALA A CA 1
ATOM 1556 C C . ALA A 1 197 ? -14.586 10.203 -0.623 1 89.12 197 ALA A C 1
ATOM 1558 O O . ALA A 1 197 ? -14.922 10.852 -1.617 1 89.12 197 ALA A O 1
ATOM 1559 N N . GLU A 1 198 ? -13.875 9.078 -0.616 1 82.69 198 GLU A N 1
ATOM 1560 C CA . GLU A 1 198 ? -13.578 8.469 -1.905 1 82.69 198 GLU A CA 1
ATOM 1561 C C . GLU A 1 198 ? -14.82 7.816 -2.506 1 82.69 198 GLU A C 1
ATOM 1563 O O . GLU A 1 198 ? -15.695 7.336 -1.777 1 82.69 198 GLU A O 1
ATOM 1568 N N . GLN A 1 199 ? -14.805 7.871 -3.801 1 84.56 199 GLN A N 1
ATOM 1569 C CA . GLN A 1 199 ? -15.828 7.113 -4.516 1 84.56 199 GLN A CA 1
ATOM 1570 C C . GLN A 1 199 ? -15.359 5.688 -4.793 1 84.56 199 GLN A C 1
ATOM 1572 O O . GLN A 1 199 ? -14.227 5.469 -5.227 1 84.56 199 GLN A O 1
ATOM 1577 N N . PHE A 1 200 ? -16.172 4.781 -4.543 1 86.88 200 PHE A N 1
ATOM 1578 C CA . PHE A 1 200 ? -15.891 3.381 -4.824 1 86.88 200 PHE A CA 1
ATOM 1579 C C . PHE A 1 200 ? -16.234 3.037 -6.266 1 86.88 200 PHE A C 1
ATOM 1581 O O . PHE A 1 200 ? -17.031 3.729 -6.902 1 86.88 200 PHE A O 1
ATOM 1588 N N . HIS A 1 201 ? -15.555 1.973 -6.723 1 85.75 201 HIS A N 1
ATOM 1589 C CA . HIS A 1 201 ? -16.031 1.385 -7.973 1 85.75 201 HIS A CA 1
ATOM 1590 C C . HIS A 1 201 ? -17.391 0.723 -7.789 1 85.75 201 HIS A C 1
ATOM 1592 O O . HIS A 1 201 ? -18.203 0.704 -8.719 1 85.75 201 HIS A O 1
ATOM 1598 N N . ASN A 1 202 ? -17.594 0.229 -6.641 1 90.5 202 ASN A N 1
ATOM 1599 C CA . ASN A 1 202 ? -18.844 -0.455 -6.316 1 90.5 202 ASN A CA 1
ATOM 1600 C C . ASN A 1 202 ? -19.984 0.534 -6.078 1 90.5 202 ASN A C 1
ATOM 1602 O O . ASN A 1 202 ? -19.922 1.351 -5.156 1 90.5 202 ASN A O 1
ATOM 1606 N N . ARG A 1 203 ? -21.016 0.376 -6.785 1 89.69 203 ARG A N 1
ATOM 1607 C CA . ARG A 1 203 ? -22.141 1.3 -6.695 1 89.69 203 ARG A CA 1
ATOM 1608 C C . ARG A 1 203 ? -22.906 1.1 -5.391 1 89.69 203 ARG A C 1
ATOM 1610 O O . ARG A 1 203 ? -23.469 2.051 -4.844 1 89.69 203 ARG A O 1
ATOM 1617 N N . GLY A 1 204 ? -22.953 -0.129 -4.969 1 90.44 204 GLY A N 1
ATOM 1618 C CA . GLY A 1 204 ? -23.609 -0.401 -3.697 1 90.44 204 GLY A CA 1
ATOM 1619 C C . GLY A 1 204 ? -22.984 0.347 -2.533 1 90.44 204 GLY A C 1
ATOM 1620 O O . GLY A 1 204 ? -23.703 0.861 -1.669 1 90.44 204 GLY A O 1
ATOM 1621 N N . MET A 1 205 ? -21.734 0.429 -2.518 1 91.5 205 MET A N 1
ATOM 1622 C CA . MET A 1 205 ? -21.031 1.181 -1.481 1 91.5 205 MET A CA 1
ATOM 1623 C C . MET A 1 205 ? -21.344 2.668 -1.579 1 91.5 205 MET A C 1
ATOM 1625 O O . MET A 1 205 ? -21.578 3.326 -0.562 1 91.5 205 MET A O 1
ATOM 1629 N N . ASN A 1 206 ? -21.328 3.164 -2.781 1 89.44 206 ASN A N 1
ATOM 1630 C CA . ASN A 1 206 ? -21.656 4.574 -2.98 1 89.44 206 ASN A CA 1
ATOM 1631 C C . ASN A 1 206 ? -23.078 4.895 -2.535 1 89.44 206 ASN A C 1
ATOM 1633 O O . ASN A 1 206 ? -23.312 5.938 -1.925 1 89.44 206 ASN A O 1
ATOM 1637 N N . ARG A 1 207 ? -23.938 3.996 -2.83 1 88.38 207 ARG A N 1
ATOM 1638 C CA . ARG A 1 207 ? -25.312 4.168 -2.395 1 88.38 207 ARG A CA 1
ATOM 1639 C C . ARG A 1 207 ? -25.422 4.164 -0.874 1 88.38 207 ARG A C 1
ATOM 1641 O O . ARG A 1 207 ? -26.156 4.965 -0.293 1 88.38 207 ARG A O 1
ATOM 1648 N N . LEU A 1 208 ? -24.703 3.281 -0.289 1 87.06 208 LEU A N 1
ATOM 1649 C CA . LEU A 1 208 ? -24.703 3.209 1.168 1 87.06 208 LEU A CA 1
ATOM 1650 C C . LEU A 1 208 ? -24.25 4.535 1.775 1 87.06 208 LEU A C 1
ATOM 1652 O O . LEU A 1 208 ? -24.859 5.016 2.736 1 87.06 208 LEU A O 1
ATOM 1656 N N . ILE A 1 209 ? -23.266 5.121 1.257 1 86.38 209 ILE A N 1
ATOM 1657 C CA . ILE A 1 209 ? -22.75 6.395 1.744 1 86.38 209 ILE A CA 1
ATOM 1658 C C . ILE A 1 209 ? -23.812 7.48 1.573 1 86.38 209 ILE A C 1
ATOM 1660 O O . ILE A 1 209 ? -24.094 8.242 2.504 1 86.38 209 ILE A O 1
ATOM 1664 N N . GLN A 1 210 ? -24.422 7.457 0.44 1 83.5 210 GLN A N 1
ATOM 1665 C CA . GLN A 1 210 ? -25.453 8.453 0.158 1 83.5 210 GLN A CA 1
ATOM 1666 C C . GLN A 1 210 ? -26.641 8.297 1.101 1 83.5 210 GLN A C 1
ATOM 1668 O O . GLN A 1 210 ? -27.156 9.289 1.619 1 83.5 210 GLN A O 1
ATOM 1673 N N . GLU A 1 211 ? -27 7.105 1.265 1 82.88 211 GLU A N 1
ATOM 1674 C CA . GLU A 1 211 ? -28.125 6.832 2.154 1 82.88 211 GLU A CA 1
ATOM 1675 C C . GLU A 1 211 ? -27.781 7.211 3.596 1 82.88 211 GLU A C 1
ATOM 1677 O O . GLU A 1 211 ? -28.641 7.719 4.324 1 82.88 211 GLU A O 1
ATOM 1682 N N . SER A 1 212 ? -26.609 6.949 3.998 1 80.94 212 SER A N 1
ATOM 1683 C CA . SER A 1 212 ? -26.172 7.305 5.34 1 80.94 212 SER A CA 1
ATOM 1684 C C . SER A 1 212 ? -26.188 8.812 5.547 1 80.94 212 SER A C 1
ATOM 1686 O O . SER A 1 212 ? -26.578 9.297 6.613 1 80.94 212 SER A O 1
ATOM 1688 N N . LEU A 1 213 ? -25.797 9.461 4.598 1 77.25 213 LEU A N 1
ATOM 1689 C CA . LEU A 1 213 ? -25.797 10.922 4.672 1 77.25 213 LEU A CA 1
ATOM 1690 C C . LEU A 1 213 ? -27.219 11.469 4.738 1 77.25 213 LEU A C 1
ATOM 1692 O O . LEU A 1 213 ? -27.484 12.414 5.484 1 77.25 213 LEU A O 1
ATOM 1696 N N . SER A 1 214 ? -28 10.844 3.932 1 77.25 214 SER A N 1
ATOM 1697 C CA . SER A 1 214 ? -29.391 11.289 3.898 1 77.25 214 SER A CA 1
ATOM 1698 C C . SER A 1 214 ? -30.062 11.094 5.25 1 77.25 214 SER A C 1
ATOM 1700 O O . SER A 1 214 ? -30.953 11.859 5.621 1 77.25 214 SER A O 1
ATOM 1702 N N . SER A 1 215 ? -29.672 10.109 5.992 1 75.56 215 SER A N 1
ATOM 1703 C CA . SER A 1 215 ? -30.266 9.82 7.297 1 75.56 215 SER A CA 1
ATOM 1704 C C . SER A 1 215 ? -29.781 10.805 8.352 1 75.56 215 SER A C 1
ATOM 1706 O O . SER A 1 215 ? -30.406 10.969 9.398 1 75.56 215 SER A O 1
ATOM 1708 N N . LEU A 1 216 ?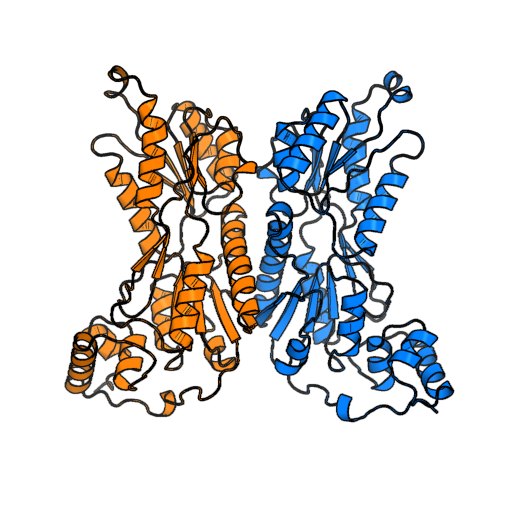 -28.656 11.266 8.297 1 71.62 216 LEU A N 1
ATOM 1709 C CA . LEU A 1 216 ? -28.109 12.25 9.219 1 71.62 216 LEU A CA 1
ATOM 1710 C C . LEU A 1 216 ? -28.828 13.586 9.086 1 71.62 216 LEU A C 1
ATOM 1712 O O . LEU A 1 216 ? -28.922 14.344 10.047 1 71.62 216 LEU A O 1
ATOM 1716 N N . ALA A 1 217 ? -29.219 13.875 7.91 1 55.5 217 ALA A N 1
ATOM 1717 C CA . ALA A 1 217 ? -29.891 15.148 7.66 1 55.5 217 ALA A CA 1
ATOM 1718 C C . ALA A 1 217 ? -31.406 14.969 7.664 1 55.5 217 ALA A C 1
ATOM 1720 O O . ALA A 1 217 ? -31.969 14.297 6.793 1 55.5 217 ALA A O 1
ATOM 1721 N N . SER A 1 218 ? -32.062 14.227 8.648 1 50.03 218 SER A N 1
ATOM 1722 C CA . SER A 1 218 ? -33.469 14.492 8.422 1 50.03 218 SER A CA 1
ATOM 1723 C C . SER A 1 218 ? -33.656 15.656 7.461 1 50.03 218 SER A C 1
ATOM 1725 O O . SER A 1 218 ? -34.5 15.586 6.551 1 50.03 218 SER A O 1
ATOM 1727 N N . THR A 1 219 ? -33.906 17 8.062 1 41.47 219 THR A N 1
ATOM 1728 C CA . THR A 1 219 ? -34.25 18.406 7.859 1 41.47 219 THR A CA 1
ATOM 1729 C C . THR A 1 219 ? -33.281 19.062 6.895 1 41.47 219 THR A C 1
ATOM 1731 O O . THR A 1 219 ? -33.688 19.672 5.902 1 41.47 219 THR A O 1
ATOM 1734 N N . GLU A 1 220 ? -31.906 19.641 7.465 1 43.84 220 GLU A N 1
ATOM 1735 C CA . GLU A 1 220 ? -31.078 20.656 6.828 1 43.84 220 GLU A CA 1
ATOM 1736 C C . GLU A 1 220 ? -30.172 20.062 5.766 1 43.84 220 GLU A C 1
ATOM 1738 O O . GLU A 1 220 ? -29.859 18.859 5.805 1 43.84 220 GLU A O 1
ATOM 1743 N N . HIS A 1 221 ? -29.766 20.812 4.555 1 46.81 221 HIS A N 1
ATOM 1744 C CA . HIS A 1 221 ? -29.125 20.75 3.244 1 46.81 221 HIS A CA 1
ATOM 1745 C C . HIS A 1 221 ? -27.734 20.109 3.338 1 46.81 221 HIS A C 1
ATOM 1747 O O . HIS A 1 221 ? -26.781 20.75 3.777 1 46.81 221 HIS A O 1
ATOM 1753 N N . ILE A 1 222 ? -27.703 18.766 3.584 1 51.16 222 ILE A N 1
ATOM 1754 C CA . ILE A 1 222 ? -26.375 18.141 3.541 1 51.16 222 ILE A CA 1
ATOM 1755 C C . ILE A 1 222 ? -25.844 18.156 2.111 1 51.16 222 ILE A C 1
ATOM 1757 O O . ILE A 1 222 ? -26.516 17.703 1.183 1 51.16 222 ILE A O 1
ATOM 1761 N N . GLN A 1 223 ? -25.016 19.031 1.727 1 49.41 223 GLN A N 1
ATOM 1762 C CA . GLN A 1 223 ? -24.297 18.953 0.456 1 49.41 223 GLN A CA 1
ATOM 1763 C C . GLN A 1 223 ? -23.219 17.859 0.494 1 49.41 223 GLN A C 1
ATOM 1765 O O . GLN A 1 223 ? -22.422 17.812 1.434 1 49.41 223 GLN A O 1
ATOM 1770 N N . CYS A 1 224 ? -23.516 16.625 0.062 1 53.62 224 CYS A N 1
ATOM 1771 C CA . CYS A 1 224 ? -22.562 15.539 -0.076 1 53.62 224 CYS A CA 1
ATOM 1772 C C . CYS A 1 224 ? -21.656 15.758 -1.28 1 53.62 224 CYS A C 1
ATOM 1774 O O . CYS A 1 224 ? -22.141 15.961 -2.396 1 53.62 224 CYS A O 1
ATOM 1776 N N . LEU A 1 225 ? -20.469 16.25 -1.208 1 52.62 225 LEU A N 1
ATOM 1777 C CA . LEU A 1 225 ? -19.531 16.109 -2.318 1 52.62 225 LEU A CA 1
ATOM 1778 C C . LEU A 1 225 ? -18.781 14.781 -2.244 1 52.62 225 LEU A C 1
ATOM 1780 O O . LEU A 1 225 ? -17.969 14.562 -1.345 1 52.62 225 LEU A O 1
ATOM 1784 N N . GLN A 1 226 ? -19.453 13.656 -2.623 1 52.19 226 GLN A N 1
ATOM 1785 C CA . GLN A 1 226 ? -18.656 12.477 -2.936 1 52.19 226 GLN A CA 1
ATOM 1786 C C . GLN A 1 226 ? -17.672 12.773 -4.066 1 52.19 226 GLN A C 1
ATOM 1788 O O . GLN A 1 226 ? -18.078 13.055 -5.195 1 52.19 226 GLN A O 1
ATOM 1793 N N . VAL A 1 227 ? -16.328 13.148 -3.865 1 50.91 227 VAL A N 1
ATOM 1794 C CA . VAL A 1 227 ? -15.289 13.516 -4.828 1 50.91 227 VAL A CA 1
ATOM 1795 C C . VAL A 1 227 ? -14.719 12.266 -5.484 1 50.91 227 VAL A C 1
ATOM 1797 O O . VAL A 1 227 ? -14.07 11.445 -4.82 1 50.91 227 VAL A O 1
ATOM 1800 N N . MET A 1 228 ? -15.312 11.461 -6.387 1 48.44 228 MET A N 1
ATOM 1801 C CA . MET A 1 228 ? -14.805 10.273 -7.07 1 48.44 228 MET A CA 1
ATOM 1802 C C . MET A 1 228 ? -13.539 10.602 -7.855 1 48.44 228 MET A C 1
ATOM 1804 O O . MET A 1 228 ? -12.539 9.883 -7.766 1 48.44 228 MET A O 1
ATOM 1808 N N . TYR A 1 229 ? -13.57 11.367 -8.898 1 52.34 229 TYR A N 1
ATOM 1809 C CA . TYR A 1 229 ? -12.578 11.523 -9.961 1 52.34 229 TYR A CA 1
ATOM 1810 C C . TYR A 1 229 ? -11.711 12.758 -9.719 1 52.34 229 TYR A C 1
ATOM 1812 O O . TYR A 1 229 ? -11.031 13.234 -10.625 1 52.34 229 TYR A O 1
ATOM 1820 N N . HIS A 1 230 ? -11.555 13.031 -8.422 1 62.47 230 HIS A N 1
ATOM 1821 C CA . HIS A 1 230 ? -11.031 14.383 -8.242 1 62.47 230 HIS A CA 1
ATOM 1822 C C . HIS A 1 230 ? -9.547 14.352 -7.906 1 62.47 230 HIS A C 1
ATOM 1824 O O . HIS A 1 230 ? -9.07 13.438 -7.238 1 62.47 230 HIS A O 1
ATOM 1830 N N . ASN A 1 231 ? -8.906 15.195 -8.75 1 77.5 231 ASN A N 1
ATOM 1831 C CA . ASN A 1 231 ? -7.508 15.461 -8.422 1 77.5 231 ASN A CA 1
ATOM 1832 C C . ASN A 1 231 ? -7.379 16.453 -7.273 1 77.5 231 ASN A C 1
ATOM 1834 O O . ASN A 1 231 ? -8.383 16.875 -6.695 1 77.5 231 ASN A O 1
ATOM 1838 N N . ILE A 1 232 ? -6.242 16.672 -6.887 1 84.94 232 ILE A N 1
ATOM 1839 C CA . ILE A 1 232 ? -5.949 17.5 -5.719 1 84.94 232 ILE A CA 1
ATOM 1840 C C . ILE A 1 232 ? -6.504 18.906 -5.93 1 84.94 232 ILE A C 1
ATOM 1842 O O . ILE A 1 232 ? -6.961 19.547 -4.98 1 84.94 232 ILE A O 1
ATOM 1846 N N . THR A 1 233 ? -6.492 19.375 -7.168 1 86.69 233 THR A N 1
ATOM 1847 C CA . THR A 1 233 ? -7.004 20.703 -7.477 1 86.69 233 THR A CA 1
ATOM 1848 C C . THR A 1 233 ? -8.508 20.766 -7.242 1 86.69 233 THR A C 1
ATOM 1850 O O . THR A 1 233 ? -9.016 21.75 -6.688 1 86.69 233 THR A O 1
ATOM 1853 N N . ASP A 1 234 ? -9.164 19.75 -7.629 1 86.38 234 ASP A N 1
ATOM 1854 C CA . ASP A 1 234 ? -10.609 19.672 -7.414 1 86.38 234 ASP A CA 1
ATOM 1855 C C . ASP A 1 234 ? -10.938 19.625 -5.926 1 86.38 234 ASP A C 1
ATOM 1857 O O . ASP A 1 234 ? -11.875 20.281 -5.469 1 86.38 234 ASP A O 1
ATOM 1861 N N . ILE A 1 235 ? -10.172 18.938 -5.199 1 90 235 ILE A N 1
ATOM 1862 C CA . ILE A 1 235 ? -10.391 18.797 -3.764 1 90 235 ILE A CA 1
ATOM 1863 C C . ILE A 1 235 ? -10.148 20.125 -3.072 1 90 235 ILE A C 1
ATOM 1865 O O . ILE A 1 235 ? -10.938 20.547 -2.223 1 90 235 ILE A O 1
ATOM 1869 N N . ALA A 1 236 ? -9.109 20.766 -3.508 1 90.62 236 ALA A N 1
ATOM 1870 C CA . ALA A 1 236 ? -8.781 22.062 -2.928 1 90.62 236 ALA A CA 1
ATOM 1871 C C . ALA A 1 236 ? -9.898 23.078 -3.17 1 90.62 236 ALA A C 1
ATOM 1873 O O . ALA A 1 236 ? -10.297 23.797 -2.254 1 90.62 236 ALA A O 1
ATOM 1874 N N . ALA A 1 237 ? -10.391 23.109 -4.355 1 89.81 237 ALA A N 1
ATOM 1875 C CA . ALA A 1 237 ? -11.461 24.047 -4.699 1 89.81 237 ALA A CA 1
ATOM 1876 C C . ALA A 1 237 ? -12.719 23.75 -3.887 1 89.81 237 ALA A C 1
ATOM 1878 O O . ALA A 1 237 ? -13.383 24.672 -3.406 1 89.81 237 ALA A O 1
ATOM 1879 N N . TYR A 1 238 ? -13.008 22.5 -3.764 1 89.12 238 TYR A N 1
ATOM 1880 C CA . TYR A 1 238 ? -14.156 22.062 -2.975 1 89.12 238 TYR A CA 1
ATOM 1881 C C . TYR A 1 238 ? -14.008 22.484 -1.517 1 89.12 238 TYR A C 1
ATOM 1883 O O . TYR A 1 238 ? -14.93 23.062 -0.935 1 89.12 238 TYR A O 1
ATOM 1891 N N . LEU A 1 239 ? -12.867 22.266 -0.99 1 92.62 239 LEU A N 1
ATOM 1892 C CA . LEU A 1 239 ? -12.617 22.562 0.416 1 92.62 239 LEU A CA 1
ATOM 1893 C C . LEU A 1 239 ? -12.594 24.062 0.66 1 92.62 239 LEU A C 1
ATOM 1895 O O . LEU A 1 239 ? -13.062 24.547 1.695 1 92.62 239 LEU A O 1
ATOM 1899 N N . ASP A 1 240 ? -12.055 24.797 -0.276 1 92.81 240 ASP A N 1
ATOM 1900 C CA . ASP A 1 240 ? -12.047 26.266 -0.172 1 92.81 240 ASP A CA 1
ATOM 1901 C C . ASP A 1 240 ? -13.469 26.812 -0.097 1 92.81 240 ASP A C 1
ATOM 1903 O O . ASP A 1 240 ? -13.766 27.688 0.724 1 92.81 240 ASP A O 1
ATOM 1907 N N . ARG A 1 241 ? -14.258 26.312 -0.908 1 90.25 241 ARG A N 1
ATOM 1908 C CA . ARG A 1 241 ? -15.656 26.734 -0.917 1 90.25 241 ARG A CA 1
ATOM 1909 C C . ARG A 1 241 ? -16.344 26.406 0.408 1 90.25 241 ARG A C 1
ATOM 1911 O O . ARG A 1 241 ? -17.062 27.234 0.96 1 90.25 241 ARG A O 1
ATOM 1918 N N . LEU A 1 242 ? -16.062 25.234 0.908 1 89.44 242 LEU A N 1
ATOM 1919 C CA . LEU A 1 242 ? -16.672 24.828 2.172 1 89.44 242 LEU A CA 1
ATOM 1920 C C . LEU A 1 242 ? -16.156 25.688 3.32 1 89.44 242 LEU A C 1
ATOM 1922 O O . LEU A 1 242 ? -16.922 26.016 4.238 1 89.44 242 LEU A O 1
ATOM 1926 N N . ALA A 1 243 ? -14.961 26 3.236 1 92.81 243 ALA A N 1
ATOM 1927 C CA . ALA A 1 243 ? -14.367 26.859 4.254 1 92.81 243 ALA A CA 1
ATOM 1928 C C . ALA A 1 243 ? -15.016 28.25 4.238 1 92.81 243 ALA A C 1
ATOM 1930 O O . ALA A 1 243 ? -15.328 28.797 5.293 1 92.81 243 ALA A O 1
ATOM 1931 N N . GLU A 1 244 ? -15.188 28.766 3.076 1 92.06 244 GLU A N 1
ATOM 1932 C CA . GLU A 1 244 ? -15.828 30.062 2.92 1 92.06 244 GLU A CA 1
ATOM 1933 C C . GLU A 1 244 ? -17.25 30.047 3.484 1 92.06 244 GLU A C 1
ATOM 1935 O O . GLU A 1 244 ? -17.688 31.031 4.109 1 92.06 244 GLU A O 1
ATOM 1940 N N . GLU A 1 245 ? -17.859 29.016 3.316 1 86.31 245 GLU A N 1
ATOM 1941 C CA . GLU A 1 245 ? -19.234 28.875 3.775 1 86.31 245 GLU A CA 1
ATOM 1942 C C . GLU A 1 245 ? -19.297 28.484 5.25 1 86.31 245 GLU A C 1
ATOM 1944 O O . GLU A 1 245 ? -20.375 28.375 5.828 1 86.31 245 GLU A O 1
ATOM 1949 N N . ARG A 1 246 ? -18.172 28.203 5.828 1 87.75 246 ARG A N 1
ATOM 1950 C CA . ARG A 1 246 ? -18.062 27.781 7.223 1 87.75 246 ARG A CA 1
ATOM 1951 C C . ARG A 1 246 ? -18.891 26.531 7.48 1 87.75 246 ARG A C 1
ATOM 1953 O O . ARG A 1 246 ? -19.641 26.469 8.461 1 87.75 246 ARG A O 1
ATOM 1960 N N . ARG A 1 247 ? -18.75 25.578 6.602 1 85.19 247 ARG A N 1
ATOM 1961 C CA . ARG A 1 247 ? -19.516 24.344 6.691 1 85.19 247 ARG A CA 1
ATOM 1962 C C . ARG A 1 247 ? -18.812 23.344 7.609 1 85.19 247 ARG A C 1
ATOM 1964 O O . ARG A 1 247 ? -17.594 23.297 7.672 1 85.19 247 ARG A O 1
ATOM 1971 N N . ASP A 1 248 ? -19.703 22.531 8.242 1 87.56 248 ASP A N 1
ATOM 1972 C CA . ASP A 1 248 ? -19.172 21.328 8.875 1 87.56 248 ASP A CA 1
ATOM 1973 C C . ASP A 1 248 ? -18.828 20.266 7.84 1 87.56 248 ASP A C 1
ATOM 1975 O O . ASP A 1 248 ? -19.578 20.062 6.887 1 87.56 248 ASP A O 1
ATOM 1979 N N . VAL A 1 249 ? -17.688 19.656 8.023 1 91.19 249 VAL A N 1
ATOM 1980 C CA . VAL A 1 249 ? -17.219 18.719 7.008 1 91.19 249 VAL A CA 1
ATOM 1981 C C . VAL A 1 249 ? -16.875 17.375 7.656 1 91.19 249 VAL A C 1
ATOM 1983 O O . VAL A 1 249 ? -16.156 17.328 8.656 1 91.19 249 VAL A O 1
ATOM 1986 N N . LEU A 1 250 ? -17.516 16.344 7.133 1 92.69 250 LEU A N 1
ATOM 1987 C CA . LEU A 1 250 ? -17.125 14.977 7.441 1 92.69 250 LEU A CA 1
ATOM 1988 C C . LEU A 1 250 ? -16.172 14.43 6.387 1 92.69 250 LEU A C 1
ATOM 1990 O O . LEU A 1 250 ? -16.375 14.648 5.191 1 92.69 250 LEU A O 1
ATOM 1994 N N . VAL A 1 251 ? -15.109 13.781 6.836 1 94.5 251 VAL A N 1
ATOM 1995 C CA . VAL A 1 251 ? -14.141 13.188 5.922 1 94.5 251 VAL A CA 1
ATOM 1996 C C . VAL A 1 251 ? -13.961 11.711 6.242 1 94.5 251 VAL A C 1
ATOM 1998 O O . VAL A 1 251 ? -13.875 11.32 7.41 1 94.5 251 VAL A O 1
ATOM 2001 N N . VAL A 1 252 ? -13.969 10.906 5.242 1 93.56 252 VAL A N 1
ATOM 2002 C CA . VAL A 1 252 ? -13.656 9.492 5.422 1 93.56 252 VAL A CA 1
ATOM 2003 C C . VAL A 1 252 ? -12.242 9.211 4.926 1 93.56 252 VAL A C 1
ATOM 2005 O O . VAL A 1 252 ? -11.953 9.367 3.736 1 93.56 252 VAL A O 1
ATOM 2008 N N . GLY A 1 253 ? -11.367 8.805 5.863 1 95.25 253 GLY A N 1
ATOM 2009 C CA . GLY A 1 253 ? -9.984 8.516 5.52 1 95.25 253 GLY A CA 1
ATOM 2010 C C . GLY A 1 253 ? -9.008 9.539 6.07 1 95.25 253 GLY A C 1
ATOM 2011 O O . GLY A 1 253 ? -9.211 10.742 5.918 1 95.25 253 GLY A O 1
ATOM 2012 N N . GLU A 1 254 ? -7.93 9.109 6.629 1 96.75 254 GLU A N 1
ATOM 2013 C CA . GLU A 1 254 ? -6.965 9.961 7.316 1 96.75 254 GLU A CA 1
ATOM 2014 C C . GLU A 1 254 ? -6.227 10.867 6.332 1 96.75 254 GLU A C 1
ATOM 2016 O O . GLU A 1 254 ? -5.973 12.039 6.629 1 96.75 254 GLU A O 1
ATOM 2021 N N . LEU A 1 255 ? -5.883 10.312 5.137 1 95.94 255 LEU A N 1
ATOM 2022 C CA . LEU A 1 255 ? -5.133 11.102 4.168 1 95.94 255 LEU A CA 1
ATOM 2023 C C . LEU A 1 255 ? -5.961 12.289 3.678 1 95.94 255 LEU A C 1
ATOM 2025 O O . LEU A 1 255 ? -5.469 13.414 3.633 1 95.94 255 LEU A O 1
ATOM 2029 N N . LEU A 1 256 ? -7.188 12.008 3.373 1 94.69 256 LEU A N 1
ATOM 2030 C CA . LEU A 1 256 ? -8.086 13.102 3.016 1 94.69 256 LEU A CA 1
ATOM 2031 C C . LEU A 1 256 ? -8.289 14.039 4.195 1 94.69 256 LEU A C 1
ATOM 2033 O O . LEU A 1 256 ? -8.445 15.25 4.008 1 94.69 256 LEU A O 1
ATOM 2037 N N . GLY A 1 257 ? -8.289 13.477 5.395 1 96.69 257 GLY A N 1
ATOM 2038 C CA . GLY A 1 257 ? -8.391 14.297 6.59 1 96.69 257 GLY A CA 1
ATOM 2039 C C . GLY A 1 257 ? -7.242 15.273 6.742 1 96.69 257 GLY A C 1
ATOM 2040 O O . GLY A 1 257 ? -7.449 16.438 7.117 1 96.69 257 GLY A O 1
ATOM 2041 N N . VAL A 1 258 ? -6.066 14.789 6.453 1 97.19 258 VAL A N 1
ATOM 2042 C CA . VAL A 1 258 ? -4.887 15.648 6.508 1 97.19 258 VAL A CA 1
ATOM 2043 C C . VAL A 1 258 ? -5.031 16.781 5.5 1 97.19 258 VAL A C 1
ATOM 2045 O O . VAL A 1 258 ? -4.816 17.953 5.836 1 97.19 258 VAL A O 1
ATOM 2048 N N . ILE A 1 259 ? -5.453 16.469 4.32 1 95.38 259 ILE A N 1
ATOM 2049 C CA . ILE A 1 259 ? -5.641 17.484 3.291 1 95.38 259 ILE A CA 1
ATOM 2050 C C . ILE A 1 259 ? -6.699 18.484 3.744 1 95.38 259 ILE A C 1
ATOM 2052 O O . ILE A 1 259 ? -6.469 19.703 3.709 1 95.38 259 ILE A O 1
ATOM 2056 N N . ALA A 1 260 ? -7.781 18.031 4.23 1 95.62 260 ALA A N 1
ATOM 2057 C CA . ALA A 1 260 ? -8.898 18.891 4.629 1 95.62 260 ALA A CA 1
ATOM 2058 C C . ALA A 1 260 ? -8.508 19.797 5.789 1 95.62 260 ALA A C 1
ATOM 2060 O O . ALA A 1 260 ? -8.992 20.922 5.891 1 95.62 260 ALA A O 1
ATOM 2061 N N . SER A 1 261 ? -7.664 19.297 6.66 1 96.88 261 SER A N 1
ATOM 2062 C CA . SER A 1 261 ? -7.277 20.047 7.848 1 96.88 261 SER A CA 1
ATOM 2063 C C . SER A 1 261 ? -6.512 21.312 7.48 1 96.88 261 SER A C 1
ATOM 2065 O O . SER A 1 261 ? -6.367 22.219 8.297 1 96.88 261 SER A O 1
ATOM 2067 N N . GLY A 1 262 ? -6.008 21.312 6.234 1 95.19 262 GLY A N 1
ATOM 2068 C CA . GLY A 1 262 ? -5.328 22.516 5.758 1 95.19 262 GLY A CA 1
ATOM 2069 C C . GLY A 1 262 ? -6.281 23.594 5.281 1 95.19 262 GLY A C 1
ATOM 2070 O O . GLY A 1 262 ? -5.875 24.734 5.07 1 95.19 262 GLY A O 1
ATOM 2071 N N . TYR A 1 263 ? -7.566 23.281 5.191 1 94.62 263 TYR A N 1
ATOM 2072 C CA . TYR A 1 263 ? -8.531 24.219 4.617 1 94.62 263 TYR A CA 1
ATOM 2073 C C . TYR A 1 263 ? -9.656 24.5 5.602 1 94.62 263 TYR A C 1
ATOM 2075 O O . TYR A 1 263 ? -10.117 25.641 5.707 1 94.62 263 TYR A O 1
ATOM 2083 N N . ILE A 1 264 ? -10.102 23.484 6.309 1 95.12 264 ILE A N 1
ATOM 2084 C CA . ILE A 1 264 ? -11.273 23.562 7.164 1 95.12 264 ILE A CA 1
ATOM 2085 C C . ILE A 1 264 ? -10.852 23.766 8.617 1 95.12 264 ILE A C 1
ATOM 2087 O O . ILE A 1 264 ? -9.922 23.125 9.094 1 95.12 264 ILE A O 1
ATOM 2091 N N . ALA A 1 265 ? -11.531 24.734 9.281 1 96 265 ALA A N 1
ATOM 2092 C CA . ALA A 1 265 ? -11.281 24.906 10.711 1 96 265 ALA A CA 1
ATOM 2093 C C . ALA A 1 265 ? -11.461 23.594 11.453 1 96 265 ALA A C 1
ATOM 2095 O O . ALA A 1 265 ? -12.438 22.875 11.227 1 96 265 ALA A O 1
ATOM 2096 N N . HIS A 1 266 ? -10.547 23.25 12.359 1 96.06 266 HIS A N 1
ATOM 2097 C CA . HIS A 1 266 ? -10.5 21.953 13.023 1 96.06 266 HIS A CA 1
ATOM 2098 C C . HIS A 1 266 ? -11.789 21.688 13.789 1 96.06 266 HIS A C 1
ATOM 2100 O O . HIS A 1 266 ? -12.242 20.547 13.867 1 96.06 266 HIS A O 1
ATOM 2106 N N . GLU A 1 267 ? -12.391 22.719 14.352 1 93.56 267 GLU A N 1
ATOM 2107 C CA . GLU A 1 267 ? -13.609 22.547 15.141 1 93.56 267 GLU A CA 1
ATOM 2108 C C . GLU A 1 267 ? -14.789 22.141 14.258 1 93.56 267 GLU A C 1
ATOM 2110 O O . GLU A 1 267 ? -15.82 21.688 14.758 1 93.56 267 GLU A O 1
ATOM 2115 N N . ARG A 1 268 ? -14.656 22.297 12.922 1 92.38 268 ARG A N 1
ATOM 2116 C CA . ARG A 1 268 ? -15.727 21.984 11.984 1 92.38 268 ARG A CA 1
ATOM 2117 C C . ARG A 1 268 ? -15.398 20.734 11.18 1 92.38 268 ARG A C 1
ATOM 2119 O O . ARG A 1 268 ? -16.047 20.453 10.164 1 92.38 268 ARG A O 1
ATOM 2126 N N . LEU A 1 269 ? -14.391 20.062 11.594 1 95.38 269 LEU A N 1
ATOM 2127 C CA . LEU A 1 269 ? -13.898 18.906 10.844 1 95.38 269 LEU A CA 1
ATOM 2128 C C . LEU A 1 269 ? -13.93 17.656 11.703 1 95.38 269 LEU A C 1
ATOM 2130 O O . LEU A 1 269 ? -13.422 17.641 12.828 1 95.38 269 LEU A O 1
ATOM 2134 N N . ALA A 1 270 ? -14.594 16.625 11.234 1 95.19 270 ALA A N 1
ATOM 2135 C CA . ALA A 1 270 ? -14.539 15.297 11.836 1 95.19 270 ALA A CA 1
ATOM 2136 C C . ALA A 1 270 ? -14.07 14.25 10.828 1 95.19 270 ALA A C 1
ATOM 2138 O O . ALA A 1 270 ? -14.531 14.242 9.68 1 95.19 270 ALA A O 1
ATOM 2139 N N . VAL A 1 271 ? -13.141 13.406 11.227 1 96.69 271 VAL A N 1
ATOM 2140 C CA . VAL A 1 271 ? -12.531 12.445 10.32 1 96.69 271 VAL A CA 1
ATOM 2141 C C . VAL A 1 271 ? -12.82 11.023 10.797 1 96.69 271 VAL A C 1
ATOM 2143 O O . VAL A 1 271 ? -12.625 10.703 11.969 1 96.69 271 VAL A O 1
ATOM 2146 N N . VAL A 1 272 ? -13.375 10.227 9.914 1 95.62 272 VAL A N 1
ATOM 2147 C CA . VAL A 1 272 ? -13.492 8.789 10.133 1 95.62 272 VAL A CA 1
ATOM 2148 C C . VAL A 1 272 ? -12.188 8.102 9.75 1 95.62 272 VAL A C 1
ATOM 2150 O O . VAL A 1 272 ? -11.828 8.047 8.57 1 95.62 272 VAL A O 1
ATOM 2153 N N . CYS A 1 273 ? -11.477 7.566 10.75 1 96.62 273 CYS A N 1
ATOM 2154 C CA . CYS A 1 273 ? -10.203 6.887 10.539 1 96.62 273 CYS A CA 1
ATOM 2155 C C . CYS A 1 273 ? -10.422 5.406 10.242 1 96.62 273 CYS A C 1
ATOM 2157 O O . CYS A 1 273 ? -10.969 4.68 11.07 1 96.62 273 CYS A O 1
ATOM 2159 N N . VAL A 1 274 ? -9.875 4.996 9.086 1 93.94 274 VAL A N 1
ATOM 2160 C CA . VAL A 1 274 ? -10.203 3.645 8.664 1 93.94 274 VAL A CA 1
ATOM 2161 C C . VAL A 1 274 ? -8.93 2.852 8.398 1 93.94 274 VAL A C 1
ATOM 2163 O O . VAL A 1 274 ? -8.977 1.658 8.102 1 93.94 274 VAL A O 1
ATOM 2166 N N . ASN A 1 275 ? -7.723 3.467 8.531 1 90.88 275 ASN A N 1
ATOM 2167 C CA . ASN A 1 275 ? -6.512 2.781 8.102 1 90.88 275 ASN A CA 1
ATOM 2168 C C . ASN A 1 275 ? -5.43 2.824 9.172 1 90.88 275 ASN A C 1
ATOM 2170 O O . ASN A 1 275 ? -4.277 2.467 8.922 1 90.88 275 ASN A O 1
ATOM 2174 N N . GLY A 1 276 ? -5.684 3.354 10.273 1 90.38 276 GLY A N 1
ATOM 2175 C CA . GLY A 1 276 ? -4.73 3.342 11.367 1 90.38 276 GLY A CA 1
ATOM 2176 C C . GLY A 1 276 ? -3.643 4.387 11.227 1 90.38 276 GLY A C 1
ATOM 2177 O O . GLY A 1 276 ? -2.512 4.184 11.68 1 90.38 276 GLY A O 1
ATOM 2178 N N . MET A 1 277 ? -3.967 5.453 10.594 1 94.5 277 MET A N 1
ATOM 2179 C CA . MET A 1 277 ? -2.98 6.512 10.398 1 94.5 277 MET A CA 1
ATOM 2180 C C . MET A 1 277 ? -3.412 7.793 11.102 1 94.5 277 MET A C 1
ATOM 2182 O O . MET A 1 277 ? -3.168 8.891 10.594 1 94.5 277 MET A O 1
ATOM 2186 N N . GLU A 1 278 ? -4.078 7.66 12.195 1 93.56 278 GLU A N 1
ATOM 2187 C CA . GLU A 1 278 ? -4.672 8.797 12.891 1 93.56 278 GLU A CA 1
ATOM 2188 C C . GLU A 1 278 ? -3.602 9.75 13.406 1 93.56 278 GLU A C 1
ATOM 2190 O O . GLU A 1 278 ? -3.861 10.938 13.602 1 93.56 278 GLU A O 1
ATOM 2195 N N . SER A 1 279 ? -2.365 9.258 13.586 1 92.69 279 SER A N 1
ATOM 2196 C CA . SER A 1 279 ? -1.295 10.094 14.117 1 92.69 279 SER A CA 1
ATOM 2197 C C . SER A 1 279 ? -0.884 11.164 13.117 1 92.69 279 SER A C 1
ATOM 2199 O O . SER A 1 279 ? -0.173 12.109 13.469 1 92.69 279 SER A O 1
ATOM 2201 N N . LEU A 1 280 ? -1.334 11.031 11.875 1 96.06 280 LEU A N 1
ATOM 2202 C CA . LEU A 1 280 ? -1.075 12.055 10.867 1 96.06 280 LEU A CA 1
ATOM 2203 C C . LEU A 1 280 ? -1.935 13.289 11.117 1 96.06 280 LEU A C 1
ATOM 2205 O O . LEU A 1 280 ? -1.63 14.375 10.617 1 96.06 280 LEU A O 1
ATOM 2209 N N . LEU A 1 281 ? -3.027 13.094 11.797 1 96.5 281 LEU A N 1
ATOM 2210 C CA . LEU A 1 281 ? -3.998 14.164 11.977 1 96.5 281 LEU A CA 1
ATOM 2211 C C . LEU A 1 281 ? -3.627 15.031 13.18 1 96.5 281 LEU A C 1
ATOM 2213 O O . LEU A 1 281 ? -3.16 14.523 14.195 1 96.5 281 LEU A O 1
ATOM 2217 N N . PRO A 1 282 ? -3.85 16.344 13.008 1 94.5 282 PRO A N 1
ATOM 2218 C CA . PRO A 1 282 ? -3.725 17.172 14.211 1 94.5 282 PRO A CA 1
ATOM 2219 C C . PRO A 1 282 ? -4.625 16.703 15.352 1 94.5 282 PRO A C 1
ATOM 2221 O O . PRO A 1 282 ? -5.754 16.266 15.109 1 94.5 282 PRO A O 1
ATOM 2224 N N . SER A 1 283 ? -4.105 16.828 16.547 1 91.81 283 SER A N 1
ATOM 2225 C CA . SER A 1 283 ? -4.828 16.328 17.719 1 91.81 283 SER A CA 1
ATOM 2226 C C . SER A 1 283 ? -6.105 17.125 17.953 1 91.81 283 SER A C 1
ATOM 2228 O O . SER A 1 283 ? -6.996 16.688 18.688 1 91.81 283 SER A O 1
ATOM 2230 N N . SER A 1 284 ? -6.23 18.344 17.391 1 94.12 284 SER A N 1
ATOM 2231 C CA . SER A 1 284 ? -7.367 19.234 17.609 1 94.12 284 SER A CA 1
ATOM 2232 C C . SER A 1 284 ? -8.578 18.797 16.781 1 94.12 284 SER A C 1
ATOM 2234 O O . SER A 1 284 ? -9.672 19.328 16.953 1 94.12 284 SER A O 1
ATOM 2236 N N . ILE A 1 285 ? -8.414 17.766 15.93 1 95.31 285 ILE A N 1
ATOM 2237 C CA . ILE A 1 285 ? -9.484 17.312 15.039 1 95.31 285 ILE A CA 1
ATOM 2238 C C . ILE A 1 285 ? -10.258 16.172 15.695 1 95.31 285 ILE A C 1
ATOM 2240 O O . ILE A 1 285 ? -9.664 15.305 16.328 1 95.31 285 ILE A O 1
ATOM 2244 N N . LYS A 1 286 ? -11.57 16.172 15.523 1 94.75 286 LYS A N 1
ATOM 2245 C CA . LYS A 1 286 ? -12.414 15.07 15.992 1 94.75 286 LYS A CA 1
ATOM 2246 C C . LYS A 1 286 ? -12.273 13.844 15.102 1 94.75 286 LYS A C 1
ATOM 2248 O O . LYS A 1 286 ? -12.203 13.969 13.875 1 94.75 286 LYS A O 1
ATOM 2253 N N . THR A 1 287 ? -12.195 12.719 15.797 1 96.44 287 THR A N 1
ATOM 2254 C CA . THR A 1 287 ? -11.969 11.508 15.016 1 96.44 287 THR A CA 1
ATOM 2255 C C . THR A 1 287 ? -12.867 10.375 15.5 1 96.44 287 THR A C 1
ATOM 2257 O O . THR A 1 287 ? -13.234 10.328 16.672 1 96.44 287 THR A O 1
ATOM 2260 N N . VAL A 1 288 ? -13.344 9.57 14.57 1 96.19 288 VAL A N 1
ATOM 2261 C CA . VAL A 1 288 ? -14.008 8.289 14.797 1 96.19 288 VAL A CA 1
ATOM 2262 C C . VAL A 1 288 ? -13.203 7.164 14.141 1 96.19 288 VAL A C 1
ATOM 2264 O O . VAL A 1 288 ? -12.594 7.359 13.086 1 96.19 288 VAL A O 1
ATOM 2267 N N . PHE A 1 289 ? -13.219 5.93 14.789 1 96.62 289 PHE A N 1
ATOM 2268 C CA . PHE A 1 289 ? -12.312 4.883 14.328 1 96.62 289 PHE A CA 1
ATOM 2269 C C . PHE A 1 289 ? -13.094 3.646 13.898 1 96.62 289 PHE A C 1
ATOM 2271 O O . PHE A 1 289 ? -14.008 3.207 14.602 1 96.62 289 PHE A O 1
ATOM 2278 N N . LEU A 1 290 ? -12.727 3.148 12.719 1 96.56 290 LEU A N 1
ATOM 2279 C CA . LEU A 1 290 ? -13.141 1.797 12.367 1 96.56 290 LEU A CA 1
ATOM 2280 C C . LEU A 1 290 ? -12.406 0.76 13.203 1 96.56 290 LEU A C 1
ATOM 2282 O O . LEU A 1 290 ? -11.203 0.882 13.43 1 96.56 290 LEU A O 1
ATOM 2286 N N . ARG A 1 291 ? -13.133 -0.192 13.68 1 95.88 291 ARG A N 1
ATOM 2287 C CA . ARG A 1 291 ? -12.445 -1.284 14.367 1 95.88 291 ARG A CA 1
ATOM 2288 C C . ARG A 1 291 ? -11.328 -1.858 13.5 1 95.88 291 ARG A C 1
ATOM 2290 O O . ARG A 1 291 ? -11.531 -2.107 12.305 1 95.88 291 ARG A O 1
ATOM 2297 N N . PRO A 1 292 ? -10.148 -2.088 14.031 1 93.25 292 PRO A N 1
ATOM 2298 C CA . PRO A 1 292 ? -8.977 -2.404 13.219 1 93.25 292 PRO A CA 1
ATOM 2299 C C . PRO A 1 292 ? -8.852 -3.896 12.914 1 93.25 292 PRO A C 1
ATOM 2301 O O . PRO A 1 292 ? -7.754 -4.457 13.008 1 93.25 292 PRO A O 1
ATOM 2304 N N . ASP A 1 293 ? -9.883 -4.629 12.578 1 95.81 293 ASP A N 1
ATOM 2305 C CA . ASP A 1 293 ? -9.766 -6.074 12.398 1 95.81 293 ASP A CA 1
ATOM 2306 C C . ASP A 1 293 ? -10.43 -6.523 11.102 1 95.81 293 ASP A C 1
ATOM 2308 O O . ASP A 1 293 ? -10.797 -7.688 10.953 1 95.81 293 ASP A O 1
ATOM 2312 N N . LYS A 1 294 ? -10.641 -5.59 10.203 1 96.81 294 LYS A N 1
ATOM 2313 C CA . LYS A 1 294 ? -11.289 -5.922 8.938 1 96.81 294 LYS A CA 1
ATOM 2314 C C . LYS A 1 294 ? -10.539 -7.031 8.203 1 96.81 294 LYS A C 1
ATOM 2316 O O . LYS A 1 294 ? -11.141 -8 7.75 1 96.81 294 LYS A O 1
ATOM 2321 N N . ALA A 1 295 ? -9.219 -6.922 8.094 1 96.25 295 ALA A N 1
ATOM 2322 C CA . ALA A 1 295 ? -8.414 -7.926 7.41 1 96.25 295 ALA A CA 1
ATOM 2323 C C . ALA A 1 295 ? -8.484 -9.273 8.133 1 96.25 295 ALA A C 1
ATOM 2325 O O . ALA A 1 295 ? -8.539 -10.32 7.488 1 96.25 295 ALA A O 1
ATOM 2326 N N . GLU A 1 296 ? -8.477 -9.211 9.398 1 96.88 296 GLU A N 1
ATOM 2327 C CA . GLU A 1 296 ? -8.578 -10.438 10.188 1 96.88 296 GLU A CA 1
ATOM 2328 C C . GLU A 1 296 ? -9.906 -11.141 9.953 1 96.88 296 GLU A C 1
ATOM 2330 O O . GLU A 1 296 ? -9.945 -12.367 9.805 1 96.88 296 GLU A O 1
ATOM 2335 N N . VAL A 1 297 ? -10.922 -10.375 9.961 1 97.56 297 VAL A N 1
ATOM 2336 C CA . VAL A 1 297 ? -12.258 -10.922 9.727 1 97.56 297 VAL A CA 1
ATOM 2337 C C . VAL A 1 297 ? -12.312 -11.555 8.336 1 97.56 297 VAL A C 1
ATOM 2339 O O . VAL A 1 297 ? -12.797 -12.68 8.172 1 97.56 297 VAL A O 1
ATOM 2342 N N . ALA A 1 298 ? -11.812 -10.844 7.348 1 97.94 298 ALA A N 1
ATOM 2343 C CA . ALA A 1 298 ? -11.805 -11.352 5.977 1 97.94 298 ALA A CA 1
ATOM 2344 C C . ALA A 1 298 ? -11 -12.641 5.875 1 97.94 298 ALA A C 1
ATOM 2346 O O . ALA A 1 298 ? -11.453 -13.617 5.27 1 97.94 298 ALA A O 1
ATOM 2347 N N . CYS A 1 299 ? -9.836 -12.672 6.457 1 97 299 CYS A N 1
ATOM 2348 C CA . CYS A 1 299 ? -8.969 -13.844 6.441 1 97 299 CYS A CA 1
ATOM 2349 C C . CYS A 1 299 ? -9.664 -15.039 7.094 1 97 299 CYS A C 1
ATOM 2351 O O . CYS A 1 299 ? -9.664 -16.141 6.539 1 97 299 CYS A O 1
ATOM 2353 N N . ARG A 1 300 ? -10.234 -14.766 8.227 1 96.75 300 ARG A N 1
ATOM 2354 C CA . ARG A 1 300 ? -10.93 -15.82 8.961 1 96.75 300 ARG A CA 1
ATOM 2355 C C . ARG A 1 300 ? -12.055 -16.422 8.117 1 96.75 300 ARG A C 1
ATOM 2357 O O . ARG A 1 300 ? -12.211 -17.641 8.062 1 96.75 300 ARG A O 1
ATOM 2364 N N . LEU A 1 301 ? -12.781 -15.57 7.477 1 95.81 301 LEU A N 1
ATOM 2365 C CA . LEU A 1 301 ? -13.875 -16.031 6.629 1 95.81 301 LEU A CA 1
ATOM 2366 C C . LEU A 1 301 ? -13.359 -16.922 5.508 1 95.81 301 LEU A C 1
ATOM 2368 O O . LEU A 1 301 ? -13.93 -17.984 5.246 1 95.81 301 LEU A O 1
ATOM 2372 N N . MET A 1 302 ? -12.289 -16.531 4.836 1 96.06 302 MET A N 1
ATOM 2373 C CA . MET A 1 302 ? -11.695 -17.328 3.764 1 96.06 302 MET A CA 1
ATOM 2374 C C . MET A 1 302 ? -11.219 -18.672 4.285 1 96.06 302 MET A C 1
ATOM 2376 O O . MET A 1 302 ? -11.469 -19.719 3.664 1 96.06 302 MET A O 1
ATOM 2380 N N . MET A 1 303 ? -10.586 -18.656 5.441 1 94.75 303 MET A N 1
ATOM 2381 C CA . MET A 1 303 ? -10.094 -19.891 6.023 1 94.75 303 MET A CA 1
ATOM 2382 C C . MET A 1 303 ? -11.242 -20.828 6.359 1 94.75 303 MET A C 1
ATOM 2384 O O . MET A 1 303 ? -11.141 -22.047 6.168 1 94.75 303 MET A O 1
ATOM 2388 N N . GLN A 1 304 ? -12.32 -20.266 6.84 1 93.5 304 GLN A N 1
ATOM 2389 C CA . GLN A 1 304 ? -13.492 -21.062 7.145 1 93.5 304 GLN A CA 1
ATOM 2390 C C . GLN A 1 304 ? -14.086 -21.688 5.879 1 93.5 304 GLN A C 1
ATOM 2392 O O . GLN A 1 304 ? -14.531 -22.828 5.891 1 93.5 304 GLN A O 1
ATOM 2397 N N . HIS A 1 305 ? -14.078 -20.938 4.785 1 88.88 305 HIS A N 1
ATOM 2398 C CA . HIS A 1 305 ? -14.516 -21.469 3.5 1 88.88 305 HIS A CA 1
ATOM 2399 C C . HIS A 1 305 ? -13.633 -22.625 3.059 1 88.88 305 HIS A C 1
ATOM 2401 O O . HIS A 1 305 ? -14.141 -23.688 2.672 1 88.88 305 HIS A O 1
ATOM 2407 N N . LEU A 1 306 ? -12.359 -22.438 3.186 1 88.44 306 LEU A N 1
ATOM 2408 C CA . LEU A 1 306 ? -11.391 -23.391 2.676 1 88.44 306 LEU A CA 1
ATOM 2409 C C . LEU A 1 306 ? -11.383 -24.672 3.52 1 88.44 306 LEU A C 1
ATOM 2411 O O . LEU A 1 306 ? -11.164 -25.766 2.998 1 88.44 306 LEU A O 1
ATOM 2415 N N . SER A 1 307 ? -11.641 -24.5 4.766 1 88.44 307 SER A N 1
ATOM 2416 C CA . SER A 1 307 ? -11.648 -25.656 5.66 1 88.44 307 SER A CA 1
ATOM 2417 C C . SER A 1 307 ? -13.047 -26.25 5.785 1 88.44 307 SER A C 1
ATOM 2419 O O . SER A 1 307 ? -13.242 -27.234 6.508 1 88.44 307 SER A O 1
ATOM 2421 N N . HIS A 1 308 ? -14 -25.641 5.254 1 83.38 308 HIS A N 1
ATOM 2422 C CA . HIS A 1 308 ? -15.383 -26.094 5.289 1 83.38 308 HIS A CA 1
ATOM 2423 C C . HIS A 1 308 ? -15.93 -26.078 6.711 1 83.38 308 HIS A C 1
ATOM 2425 O O . HIS A 1 308 ? -16.594 -27.031 7.141 1 83.38 308 HIS A O 1
ATOM 2431 N N . THR A 1 309 ? -15.602 -25.016 7.379 1 84 309 THR A N 1
ATOM 2432 C CA . THR A 1 309 ? -16.047 -24.891 8.766 1 84 309 THR A CA 1
ATOM 2433 C C . THR A 1 309 ? -16.984 -23.703 8.922 1 84 309 THR A C 1
ATOM 2435 O O . THR A 1 309 ? -17.297 -23.297 10.047 1 84 309 THR A O 1
ATOM 2438 N N . LEU A 1 310 ? -17.375 -23.234 7.785 1 84.56 310 LEU A N 1
ATOM 2439 C CA . LEU A 1 310 ? -18.328 -22.125 7.859 1 84.56 310 LEU A CA 1
ATOM 2440 C C . LEU A 1 310 ? -19.625 -22.562 8.516 1 84.56 310 LEU A C 1
ATOM 2442 O O . LEU A 1 310 ? -20.188 -23.609 8.172 1 84.56 310 LEU A O 1
ATOM 2446 N N . PRO A 1 311 ? -20.031 -21.703 9.469 1 78.88 311 PRO A N 1
ATOM 2447 C CA . PRO A 1 311 ? -21.328 -22.031 10.055 1 78.88 311 PRO A CA 1
ATOM 2448 C C . PRO A 1 311 ? -22.469 -21.969 9.031 1 78.88 311 PRO A C 1
ATOM 2450 O O . PRO A 1 311 ? -22.391 -21.219 8.062 1 78.88 311 PRO A O 1
ATOM 2453 N N . GLU A 1 312 ? -23.453 -22.734 9.234 1 69.94 312 GLU A N 1
ATOM 2454 C CA . GLU A 1 312 ? -24.609 -22.828 8.328 1 69.94 312 GLU A CA 1
ATOM 2455 C C . GLU A 1 312 ? -25.281 -21.469 8.156 1 69.94 312 GLU A C 1
ATOM 2457 O O . GLU A 1 312 ? -25.703 -21.109 7.059 1 69.94 312 GLU A O 1
ATOM 2462 N N . ARG A 1 313 ? -25.344 -20.781 9.266 1 75.25 313 ARG A N 1
ATOM 2463 C CA . ARG A 1 313 ? -26.031 -19.5 9.234 1 75.25 313 ARG A CA 1
ATOM 2464 C C . ARG A 1 313 ? -25.062 -18.328 9.289 1 75.25 313 ARG A C 1
ATOM 2466 O O . ARG A 1 313 ? -25.344 -17.297 9.891 1 75.25 313 ARG A O 1
ATOM 2473 N N . SER A 1 314 ? -24.078 -18.453 8.547 1 77.38 314 SER A N 1
ATOM 2474 C CA . SER A 1 314 ? -23.125 -17.359 8.539 1 77.38 314 SER A CA 1
ATOM 2475 C C . SER A 1 314 ? -23.656 -16.156 7.762 1 77.38 314 SER A C 1
ATOM 2477 O O . SER A 1 314 ? -24.094 -16.312 6.613 1 77.38 314 SER A O 1
ATOM 2479 N N . PRO A 1 315 ? -23.75 -15.047 8.523 1 81.06 315 PRO A N 1
ATOM 2480 C CA . PRO A 1 315 ? -24.234 -13.875 7.797 1 81.06 315 PRO A CA 1
ATOM 2481 C C . PRO A 1 315 ? -23.375 -13.539 6.574 1 81.06 315 PRO A C 1
ATOM 2483 O O . PRO A 1 315 ? -22.156 -13.539 6.66 1 81.06 315 PRO A O 1
ATOM 2486 N N . LYS A 1 316 ? -24.078 -13.258 5.535 1 85.88 316 LYS A N 1
ATOM 2487 C CA . LYS A 1 316 ? -23.375 -13 4.281 1 85.88 316 LYS A CA 1
ATOM 2488 C C . LYS A 1 316 ? -22.891 -11.555 4.207 1 85.88 316 LYS A C 1
ATOM 2490 O O . LYS A 1 316 ? -21.938 -11.25 3.494 1 85.88 316 LYS A O 1
ATOM 2495 N N . MET A 1 317 ? -23.609 -10.75 4.938 1 92.25 317 MET A N 1
ATOM 2496 C CA . MET A 1 317 ? -23.125 -9.383 5.125 1 92.25 317 MET A CA 1
ATOM 2497 C C . MET A 1 317 ? -22.422 -9.234 6.469 1 92.25 317 MET A C 1
ATOM 2499 O O . MET A 1 317 ? -23.047 -9.344 7.52 1 92.25 317 MET A O 1
ATOM 2503 N N . VAL A 1 318 ? -21.141 -9.031 6.473 1 95.94 318 VAL A N 1
ATOM 2504 C CA . VAL A 1 318 ? -20.344 -8.859 7.6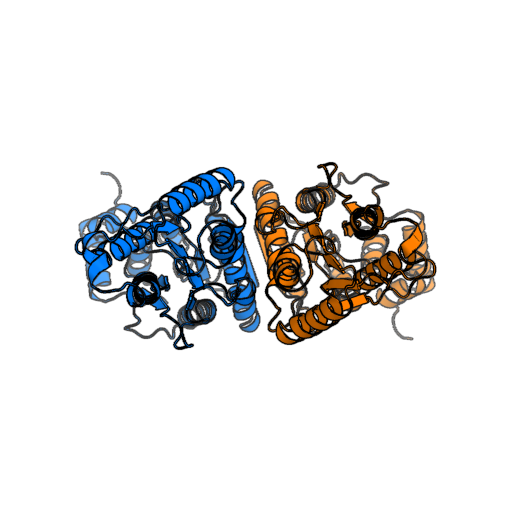84 1 95.94 318 VAL A CA 1
ATOM 2505 C C . VAL A 1 318 ? -19.922 -7.398 7.824 1 95.94 318 VAL A C 1
ATOM 2507 O O . VAL A 1 318 ? -19.047 -6.926 7.09 1 95.94 318 VAL A O 1
ATOM 2510 N N . TRP A 1 319 ? -20.5 -6.73 8.758 1 96.19 319 TRP A N 1
ATOM 2511 C CA . TRP A 1 319 ? -20.219 -5.324 9.016 1 96.19 319 TRP A CA 1
ATOM 2512 C C . TRP A 1 319 ? -19.062 -5.176 10 1 96.19 319 TRP A C 1
ATOM 2514 O O . TRP A 1 319 ? -19.047 -5.828 11.047 1 96.19 319 TRP A O 1
ATOM 2524 N N . ILE A 1 320 ? -18.094 -4.359 9.672 1 97.19 320 ILE A N 1
ATOM 2525 C CA . ILE A 1 320 ? -17.062 -3.967 10.625 1 97.19 320 ILE A CA 1
ATOM 2526 C C . ILE A 1 320 ? -17.5 -2.693 11.352 1 97.19 320 ILE A C 1
ATOM 2528 O O . ILE A 1 320 ? -17.609 -1.631 10.742 1 97.19 320 ILE A O 1
ATOM 2532 N N . PRO A 1 321 ? -17.703 -2.752 12.609 1 95.88 321 PRO A N 1
ATOM 2533 C CA . PRO A 1 321 ? -18.234 -1.602 13.344 1 95.88 321 PRO A CA 1
ATOM 2534 C C . PRO A 1 321 ? -17.156 -0.596 13.734 1 95.88 321 PRO A C 1
ATOM 2536 O O . PRO A 1 321 ? -15.969 -0.848 13.508 1 95.88 321 PRO A O 1
ATOM 2539 N N . ALA A 1 322 ? -17.594 0.501 14.242 1 95.19 322 ALA A N 1
ATOM 2540 C CA . ALA A 1 322 ? -16.672 1.473 14.836 1 95.19 322 ALA A CA 1
ATOM 2541 C C . ALA A 1 322 ? -15.969 0.881 16.047 1 95.19 322 ALA A C 1
ATOM 2543 O O . ALA A 1 322 ? -16.469 -0.065 16.672 1 95.19 322 ALA A O 1
ATOM 2544 N N . ASP A 1 323 ? -14.727 1.362 16.203 1 92.94 323 ASP A N 1
ATOM 2545 C CA . ASP A 1 323 ? -13.953 0.961 17.375 1 92.94 323 ASP A CA 1
ATOM 2546 C C . ASP A 1 323 ? -14.461 1.661 18.641 1 92.94 323 ASP A C 1
ATOM 2548 O O . ASP A 1 323 ? -14.953 2.789 18.578 1 92.94 323 ASP A O 1
ATOM 2552 N N . ASP A 1 324 ? -14.508 0.927 19.797 1 77.62 324 ASP A N 1
ATOM 2553 C CA . ASP A 1 324 ? -14.93 1.531 21.062 1 77.62 324 ASP A CA 1
ATOM 2554 C C . ASP A 1 324 ? -13.945 2.598 21.516 1 77.62 324 ASP A C 1
ATOM 2556 O O . ASP A 1 324 ? -14.242 3.383 22.422 1 77.62 324 ASP A O 1
ATOM 2560 N N . LYS A 1 325 ? -12.812 2.58 20.984 1 63.72 325 LYS A N 1
ATOM 2561 C CA . LYS A 1 325 ? -11.828 3.574 21.406 1 63.72 325 LYS A CA 1
ATOM 2562 C C . LYS A 1 325 ? -12.398 4.988 21.312 1 63.72 325 LYS A C 1
ATOM 2564 O O . LYS A 1 325 ? -13.25 5.262 20.453 1 63.72 325 LYS A O 1
ATOM 2569 N N . SER A 1 326 ? -12.312 5.723 22.391 1 53.19 326 SER A N 1
ATOM 2570 C CA . SER A 1 326 ? -12.883 7.043 22.625 1 53.19 326 SER A CA 1
ATOM 2571 C C . SER A 1 326 ? -12.602 7.988 21.469 1 53.19 326 SER A C 1
ATOM 2573 O O . SER A 1 326 ? -11.484 8.031 20.953 1 53.19 326 SER A O 1
ATOM 2575 N N . SER A 1 327 ? -13.703 8.18 20.594 1 59.78 327 SER A N 1
ATOM 2576 C CA . SER A 1 327 ? -13.773 9.352 19.75 1 59.78 327 SER A CA 1
ATOM 2577 C C . SER A 1 327 ? -13.234 10.594 20.453 1 59.78 327 SER A C 1
ATOM 2579 O O . SER A 1 327 ? -13.578 10.836 21.625 1 59.78 327 SER A O 1
ATOM 2581 N N . VAL A 1 328 ? -11.984 11.094 20.219 1 52.56 328 VAL A N 1
ATOM 2582 C CA . VAL A 1 328 ? -11.586 12.375 20.797 1 52.56 328 VAL A CA 1
ATOM 2583 C C . VAL A 1 328 ? -12.039 13.523 19.906 1 52.56 328 VAL A C 1
ATOM 2585 O O . VAL A 1 328 ? -12.141 13.359 18.688 1 52.56 328 VAL A O 1
ATOM 2588 N N . MET B 1 1 ? 37.062 -35.844 2.248 1 40.19 1 MET B N 1
ATOM 2589 C CA . MET B 1 1 ? 37.25 -34.469 1.787 1 40.19 1 MET B CA 1
ATOM 2590 C C . MET B 1 1 ? 35.906 -33.812 1.479 1 40.19 1 MET B C 1
ATOM 2592 O O . MET B 1 1 ? 35.031 -34.406 0.833 1 40.19 1 MET B O 1
ATOM 2596 N N . LYS B 1 2 ? 35.531 -32.812 2.188 1 55.88 2 LYS B N 1
ATOM 2597 C CA . LYS B 1 2 ? 34.188 -32.219 2.02 1 55.88 2 LYS B CA 1
ATOM 2598 C C . LYS B 1 2 ? 34 -31.734 0.584 1 55.88 2 LYS B C 1
ATOM 2600 O O . LYS B 1 2 ? 34.875 -31.141 -0.016 1 55.88 2 LYS B O 1
ATOM 2605 N N . LYS B 1 3 ? 33 -32.25 -0.106 1 64.38 3 LYS B N 1
ATOM 2606 C CA . LYS B 1 3 ? 32.688 -31.938 -1.496 1 64.38 3 LYS B CA 1
ATOM 2607 C C . LYS B 1 3 ? 32.469 -30.438 -1.678 1 64.38 3 LYS B C 1
ATOM 2609 O O . LYS B 1 3 ? 31.797 -29.781 -0.878 1 64.38 3 LYS B O 1
ATOM 2614 N N . THR B 1 4 ? 33.281 -29.797 -2.605 1 70.38 4 THR B N 1
ATOM 2615 C CA . THR B 1 4 ? 33.188 -28.375 -2.922 1 70.38 4 THR B CA 1
ATOM 2616 C C . THR B 1 4 ? 31.766 -28 -3.336 1 70.38 4 THR B C 1
ATOM 2618 O O . THR B 1 4 ? 31.125 -28.719 -4.105 1 70.38 4 THR B O 1
ATOM 2621 N N . THR B 1 5 ? 31.172 -27.125 -2.67 1 73.94 5 THR B N 1
ATOM 2622 C CA . THR B 1 5 ? 29.844 -26.641 -2.998 1 73.94 5 THR B CA 1
ATOM 2623 C C . THR B 1 5 ? 29.906 -25.312 -3.734 1 73.94 5 THR B C 1
ATOM 2625 O O . THR B 1 5 ? 30.969 -24.688 -3.797 1 73.94 5 THR B O 1
ATOM 2628 N N . MET B 1 6 ? 28.75 -25.047 -4.383 1 75.62 6 MET B N 1
ATOM 2629 C CA . MET B 1 6 ? 28.672 -23.75 -5.047 1 75.62 6 MET B CA 1
ATOM 2630 C C . MET B 1 6 ? 28.953 -22.625 -4.059 1 75.62 6 MET B C 1
ATOM 2632 O O . MET B 1 6 ? 29.484 -21.578 -4.438 1 75.62 6 MET B O 1
ATOM 2636 N N . LYS B 1 7 ? 28.688 -22.922 -2.83 1 77.5 7 LYS B N 1
ATOM 2637 C CA . LYS B 1 7 ? 28.953 -21.938 -1.786 1 77.5 7 LYS B CA 1
ATOM 2638 C C . LYS B 1 7 ? 30.453 -21.734 -1.593 1 77.5 7 LYS B C 1
ATOM 2640 O O . LYS B 1 7 ? 30.906 -20.609 -1.381 1 77.5 7 LYS B O 1
ATOM 2645 N N . ASP B 1 8 ? 31.203 -22.797 -1.647 1 78.62 8 ASP B N 1
ATOM 2646 C CA . ASP B 1 8 ? 32.656 -22.719 -1.516 1 78.62 8 ASP B CA 1
ATOM 2647 C C . ASP B 1 8 ? 33.25 -21.906 -2.648 1 78.62 8 ASP B C 1
ATOM 2649 O O . ASP B 1 8 ? 34.156 -21.078 -2.418 1 78.62 8 ASP B O 1
ATOM 2653 N N . ILE B 1 9 ? 32.688 -22.094 -3.781 1 80.25 9 ILE B N 1
ATOM 2654 C CA . ILE B 1 9 ? 33.156 -21.375 -4.957 1 80.25 9 ILE B CA 1
ATOM 2655 C C . ILE B 1 9 ? 32.812 -19.891 -4.828 1 80.25 9 ILE B C 1
ATOM 2657 O O . ILE B 1 9 ? 33.688 -19.031 -5.102 1 80.25 9 ILE B O 1
ATOM 2661 N N . ALA B 1 10 ? 31.656 -19.672 -4.398 1 79 10 ALA B N 1
ATOM 2662 C CA . ALA B 1 10 ? 31.188 -18.297 -4.242 1 79 10 ALA B CA 1
ATOM 2663 C C . ALA B 1 10 ? 32.062 -17.531 -3.252 1 79 10 ALA B C 1
ATOM 2665 O O . ALA B 1 10 ? 32.469 -16.391 -3.521 1 79 10 ALA B O 1
ATOM 2666 N N . ARG B 1 11 ? 32.344 -18.125 -2.236 1 78.62 11 ARG B N 1
ATOM 2667 C CA . ARG B 1 11 ? 33.188 -17.531 -1.203 1 78.62 11 ARG B CA 1
ATOM 2668 C C . ARG B 1 11 ? 34.594 -17.219 -1.744 1 78.62 11 ARG B C 1
ATOM 2670 O O . ARG B 1 11 ? 35.094 -16.125 -1.523 1 78.62 11 ARG B O 1
ATOM 2677 N N . GLU B 1 12 ? 35.125 -18.094 -2.396 1 79.62 12 GLU B N 1
ATOM 2678 C CA . GLU B 1 12 ? 36.469 -17.953 -2.883 1 79.62 12 GLU B CA 1
ATOM 2679 C C . GLU B 1 12 ? 36.562 -16.953 -4.031 1 79.62 12 GLU B C 1
ATOM 2681 O O . GLU B 1 12 ? 37.531 -16.219 -4.156 1 79.62 12 GLU B O 1
ATOM 2686 N N . ALA B 1 13 ? 35.5 -16.953 -4.773 1 80.38 13 ALA B N 1
ATOM 2687 C CA . ALA B 1 13 ? 35.5 -16.094 -5.953 1 80.38 13 ALA B CA 1
ATOM 2688 C C . ALA B 1 13 ? 34.969 -14.695 -5.617 1 80.38 13 ALA B C 1
ATOM 2690 O O . ALA B 1 13 ? 35.062 -13.773 -6.426 1 80.38 13 ALA B O 1
ATOM 2691 N N . GLY B 1 14 ? 34.406 -14.625 -4.434 1 74.44 14 GLY B N 1
ATOM 2692 C CA . GLY B 1 14 ? 33.875 -13.336 -4.008 1 74.44 14 GLY B CA 1
ATOM 2693 C C . GLY B 1 14 ? 32.594 -12.961 -4.711 1 74.44 14 GLY B C 1
ATOM 2694 O O . GLY B 1 14 ? 32.375 -11.789 -5.035 1 74.44 14 GLY B O 1
ATOM 2695 N N . VAL B 1 15 ? 31.938 -13.961 -5.152 1 73.56 15 VAL B N 1
ATOM 2696 C CA . VAL B 1 15 ? 30.656 -13.742 -5.82 1 73.56 15 VAL B CA 1
ATOM 2697 C C . VAL B 1 15 ? 29.547 -14.5 -5.094 1 73.56 15 VAL B C 1
ATOM 2699 O O . VAL B 1 15 ? 29.812 -15.25 -4.152 1 73.56 15 VAL B O 1
ATOM 2702 N N . SER B 1 16 ? 28.328 -14.234 -5.445 1 67.06 16 SER B N 1
ATOM 2703 C CA . SER B 1 16 ? 27.219 -14.953 -4.84 1 67.06 16 SER B CA 1
ATOM 2704 C C . SER B 1 16 ? 27.109 -16.375 -5.383 1 67.06 16 SER B C 1
ATOM 2706 O O . SER B 1 16 ? 27.609 -16.672 -6.469 1 67.06 16 SER B O 1
ATOM 2708 N N . VAL B 1 17 ? 26.5 -17.297 -4.605 1 69.88 17 VAL B N 1
ATOM 2709 C CA . VAL B 1 17 ? 26.25 -18.656 -5.043 1 69.88 17 VAL B CA 1
ATOM 2710 C C . VAL B 1 17 ? 25.422 -18.656 -6.324 1 69.88 17 VAL B C 1
ATOM 2712 O O . VAL B 1 17 ? 25.625 -19.484 -7.211 1 69.88 17 VAL B O 1
ATOM 2715 N N . ALA B 1 18 ? 24.641 -17.562 -6.453 1 68 18 ALA B N 1
ATOM 2716 C CA . ALA B 1 18 ? 23.844 -17.453 -7.668 1 68 18 ALA B CA 1
ATOM 2717 C C . ALA B 1 18 ? 24.719 -17.203 -8.891 1 68 18 ALA B C 1
ATOM 2719 O O . ALA B 1 18 ? 24.531 -17.828 -9.938 1 68 18 ALA B O 1
ATOM 2720 N N . THR B 1 19 ? 25.656 -16.375 -8.711 1 71.19 19 THR B N 1
ATOM 2721 C CA . THR B 1 19 ? 26.594 -16.078 -9.789 1 71.19 19 THR B CA 1
ATOM 2722 C C . THR B 1 19 ? 27.359 -17.344 -10.195 1 71.19 19 THR B C 1
ATOM 2724 O O . THR B 1 19 ? 27.516 -17.609 -11.391 1 71.19 19 THR B O 1
ATOM 2727 N N . VAL B 1 20 ? 27.797 -18.094 -9.188 1 72.25 20 VAL B N 1
ATOM 2728 C CA . VAL B 1 20 ? 28.5 -19.359 -9.445 1 72.25 20 VAL B CA 1
ATOM 2729 C C . VAL B 1 20 ? 27.594 -20.312 -10.211 1 72.25 20 VAL B C 1
ATOM 2731 O O . VAL B 1 20 ? 28 -20.906 -11.203 1 72.25 20 VAL B O 1
ATOM 2734 N N . SER B 1 21 ? 26.359 -20.266 -9.75 1 70 21 SER B N 1
ATOM 2735 C CA . SER B 1 21 ? 25.375 -21.172 -10.367 1 70 21 SER B CA 1
ATOM 2736 C C . SER B 1 21 ? 25.125 -20.797 -11.82 1 70 21 SER B C 1
ATOM 2738 O O . SER B 1 21 ? 25.125 -21.656 -12.695 1 70 21 SER B O 1
ATOM 2740 N N . TYR B 1 22 ? 25.047 -19.578 -12.008 1 70.75 22 TYR B N 1
ATOM 2741 C CA . TYR B 1 22 ? 24.766 -19.125 -13.367 1 70.75 22 TYR B CA 1
ATOM 2742 C C . TYR B 1 22 ? 25.938 -19.438 -14.289 1 70.75 22 TYR B C 1
ATOM 2744 O O . TYR B 1 22 ? 25.734 -19.875 -15.43 1 70.75 22 TYR B O 1
ATOM 2752 N N . ILE B 1 23 ? 27.078 -19.141 -13.859 1 71.25 23 ILE B N 1
ATOM 2753 C CA . ILE B 1 23 ? 28.281 -19.328 -14.664 1 71.25 23 ILE B CA 1
ATOM 2754 C C . ILE B 1 23 ? 28.5 -20.812 -14.93 1 71.25 23 ILE B C 1
ATOM 2756 O O . ILE B 1 23 ? 28.734 -21.219 -16.062 1 71.25 23 ILE B O 1
ATOM 2760 N N . LEU B 1 24 ? 28.328 -21.578 -13.883 1 71.25 24 LEU B N 1
ATOM 2761 C CA . LEU B 1 24 ? 28.656 -23 -14.008 1 71.25 24 LEU B CA 1
ATOM 2762 C C . LEU B 1 24 ? 27.578 -23.734 -14.797 1 71.25 24 LEU B C 1
ATOM 2764 O O . LEU B 1 24 ? 27.859 -24.781 -15.398 1 71.25 24 LEU B O 1
ATOM 2768 N N . ASN B 1 25 ? 26.453 -23.094 -14.805 1 66.88 25 ASN B N 1
ATOM 2769 C CA . ASN B 1 25 ? 25.391 -23.75 -15.555 1 66.88 25 ASN B CA 1
ATOM 2770 C C . ASN B 1 25 ? 25.156 -23.062 -16.906 1 66.88 25 ASN B C 1
ATOM 2772 O O . ASN B 1 25 ? 24.188 -23.391 -17.594 1 66.88 25 ASN B O 1
ATOM 2776 N N . ASP B 1 26 ? 25.984 -22.219 -17.297 1 64.31 26 ASP B N 1
ATOM 2777 C CA . ASP B 1 26 ? 26.016 -21.531 -18.578 1 64.31 26 ASP B CA 1
ATOM 2778 C C . ASP B 1 26 ? 24.656 -20.891 -18.875 1 64.31 26 ASP B C 1
ATOM 2780 O O . ASP B 1 26 ? 24.125 -21.047 -19.969 1 64.31 26 ASP B O 1
ATOM 2784 N N . VAL B 1 27 ? 24.125 -20.375 -17.812 1 60.47 27 VAL B N 1
ATOM 2785 C CA . VAL B 1 27 ? 22.828 -19.734 -17.984 1 60.47 27 VAL B CA 1
ATOM 2786 C C . VAL B 1 27 ? 22.984 -18.516 -18.906 1 60.47 27 VAL B C 1
ATOM 2788 O O . VAL B 1 27 ? 23.828 -17.656 -18.672 1 60.47 27 VAL B O 1
ATOM 2791 N N . GLN B 1 28 ? 22.312 -18.484 -20.094 1 57.09 28 GLN B N 1
ATOM 2792 C CA . GLN B 1 28 ? 22.516 -17.531 -21.172 1 57.09 28 GLN B CA 1
ATOM 2793 C C . GLN B 1 28 ? 21.828 -16.203 -20.859 1 57.09 28 GLN B C 1
ATOM 2795 O O . GLN B 1 28 ? 22.203 -15.156 -21.391 1 57.09 28 GLN B O 1
ATOM 2800 N N . ASN B 1 29 ? 20.875 -16.281 -20.031 1 53.09 29 ASN B N 1
ATOM 2801 C CA . ASN B 1 29 ? 20.109 -15.047 -19.875 1 53.09 29 ASN B CA 1
ATOM 2802 C C . ASN B 1 29 ? 20.703 -14.125 -18.828 1 53.09 29 ASN B C 1
ATOM 2804 O O . ASN B 1 29 ? 20.047 -13.188 -18.359 1 53.09 29 ASN B O 1
ATOM 2808 N N . GLN B 1 30 ? 21.906 -14.508 -18.5 1 58.38 30 GLN B N 1
ATOM 2809 C CA . GLN B 1 30 ? 22.641 -13.656 -17.562 1 58.38 30 GLN B CA 1
ATOM 2810 C C . GLN B 1 30 ? 23.938 -13.148 -18.172 1 58.38 30 GLN B C 1
ATOM 2812 O O . GLN B 1 30 ? 24.719 -13.93 -18.734 1 58.38 30 GLN B O 1
ATOM 2817 N N . LYS B 1 31 ? 24.109 -11.852 -18.375 1 61.5 31 LYS B N 1
ATOM 2818 C CA . LYS B 1 31 ? 25.375 -11.312 -18.875 1 61.5 31 LYS B CA 1
ATOM 2819 C C . LYS B 1 31 ? 26.391 -11.164 -17.75 1 61.5 31 LYS B C 1
ATOM 2821 O O . LYS B 1 31 ? 26.406 -10.141 -17.047 1 61.5 31 LYS B O 1
ATOM 2826 N N . ILE B 1 32 ? 27.047 -12.125 -17.578 1 71.44 32 ILE B N 1
ATOM 2827 C CA . ILE B 1 32 ? 28.125 -12.148 -16.594 1 71.44 32 ILE B CA 1
ATOM 2828 C C . ILE B 1 32 ? 29.453 -11.82 -17.281 1 71.44 32 ILE B C 1
ATOM 2830 O O . ILE B 1 32 ? 29.781 -12.391 -18.328 1 71.44 32 ILE B O 1
ATOM 2834 N N . PRO B 1 33 ? 30.141 -10.719 -16.812 1 70.12 33 PRO B N 1
ATOM 2835 C CA . PRO B 1 33 ? 31.438 -10.398 -17.406 1 70.12 33 PRO B CA 1
ATOM 2836 C C . PRO B 1 33 ? 32.344 -11.617 -17.547 1 70.12 33 PRO B C 1
ATOM 2838 O O . PRO B 1 33 ? 32.344 -12.492 -16.672 1 70.12 33 PRO B O 1
ATOM 2841 N N . ASP B 1 34 ? 33.031 -11.516 -18.656 1 77.38 34 ASP B N 1
ATOM 2842 C CA . ASP B 1 34 ? 33.906 -12.633 -18.969 1 77.38 34 ASP B CA 1
ATOM 2843 C C . ASP B 1 34 ? 34.906 -12.867 -17.844 1 77.38 34 ASP B C 1
ATOM 2845 O O . ASP B 1 34 ? 35.25 -14.008 -17.531 1 77.38 34 ASP B O 1
ATOM 2849 N N . ASP B 1 35 ? 35.312 -11.719 -17.219 1 78.5 35 ASP B N 1
ATOM 2850 C CA . ASP B 1 35 ? 36.281 -11.844 -16.156 1 78.5 35 ASP B CA 1
ATOM 2851 C C . ASP B 1 35 ? 35.688 -12.602 -14.961 1 78.5 35 ASP B C 1
ATOM 2853 O O . ASP B 1 35 ? 36.375 -13.445 -14.367 1 78.5 35 ASP B O 1
ATOM 2857 N N . THR B 1 36 ? 34.5 -12.391 -14.703 1 81.06 36 THR B N 1
ATOM 2858 C CA . THR B 1 36 ? 33.844 -13.078 -13.594 1 81.06 36 THR B CA 1
ATOM 2859 C C . THR B 1 36 ? 33.625 -14.547 -13.93 1 81.06 36 THR B C 1
ATOM 2861 O O . THR B 1 36 ? 33.812 -15.422 -13.078 1 81.06 36 THR B O 1
ATOM 2864 N N . LYS B 1 37 ? 33.219 -14.75 -15.102 1 81.94 37 LYS B N 1
ATOM 2865 C CA . LYS B 1 37 ? 33.031 -16.125 -15.555 1 81.94 37 LYS B CA 1
ATOM 2866 C C . LYS B 1 37 ? 34.344 -16.922 -15.391 1 81.94 37 LYS B C 1
ATOM 2868 O O . LYS B 1 37 ? 34.312 -18.031 -14.867 1 81.94 37 LYS B O 1
ATOM 2873 N N . ARG B 1 38 ? 35.344 -16.266 -15.859 1 79.69 38 ARG B N 1
ATOM 2874 C CA . ARG B 1 38 ? 36.656 -16.906 -15.789 1 79.69 38 ARG B CA 1
ATOM 2875 C C . ARG B 1 38 ? 37.062 -17.188 -14.344 1 79.69 38 ARG B C 1
ATOM 2877 O O . ARG B 1 38 ? 37.5 -18.297 -14.023 1 79.69 38 ARG B O 1
ATOM 2884 N N . LEU B 1 39 ? 36.812 -16.219 -13.555 1 83 39 LEU B N 1
ATOM 2885 C CA . LEU B 1 39 ? 37.156 -16.359 -12.156 1 83 39 LEU B CA 1
ATOM 2886 C C . LEU B 1 39 ? 36.406 -17.5 -11.492 1 83 39 LEU B C 1
ATOM 2888 O O . LEU B 1 39 ? 36.969 -18.328 -10.797 1 83 39 LEU B O 1
ATOM 2892 N N . VAL B 1 40 ? 35.188 -17.5 -11.727 1 84.31 40 VAL B N 1
ATOM 2893 C CA . VAL B 1 40 ? 34.344 -18.516 -11.109 1 84.31 40 VAL B CA 1
ATOM 2894 C C . VAL B 1 40 ? 34.688 -19.891 -11.656 1 84.31 40 VAL B C 1
ATOM 2896 O O . VAL B 1 40 ? 34.812 -20.859 -10.891 1 84.31 40 VAL B O 1
ATOM 2899 N N . ARG B 1 41 ? 34.812 -19.938 -12.906 1 80.38 41 ARG B N 1
ATOM 2900 C CA . ARG B 1 41 ? 35.156 -21.219 -13.516 1 80.38 41 ARG B CA 1
ATOM 2901 C C . ARG B 1 41 ? 36.531 -21.719 -13.047 1 80.38 41 ARG B C 1
ATOM 2903 O O . ARG B 1 41 ? 36.688 -22.906 -12.773 1 80.38 41 ARG B O 1
ATOM 2910 N N . GLU B 1 42 ? 37.438 -20.812 -12.969 1 80.25 42 GLU B N 1
ATOM 2911 C CA . GLU B 1 42 ? 38.75 -21.156 -12.461 1 80.25 42 GLU B CA 1
ATOM 2912 C C . GLU B 1 42 ? 38.688 -21.609 -11.008 1 80.25 42 GLU B C 1
ATOM 2914 O O . GLU B 1 42 ? 39.344 -22.578 -10.625 1 80.25 42 GLU B O 1
ATOM 2919 N N . THR B 1 43 ? 37.906 -20.906 -10.305 1 83.19 43 THR B N 1
ATOM 2920 C CA . THR B 1 43 ? 37.719 -21.266 -8.898 1 83.19 43 THR B CA 1
ATOM 2921 C C . THR B 1 43 ? 37.062 -22.625 -8.766 1 83.19 43 THR B C 1
ATOM 2923 O O . THR B 1 43 ? 37.469 -23.453 -7.949 1 83.19 43 THR B O 1
ATOM 2926 N N . ALA B 1 44 ? 36.094 -22.828 -9.539 1 78.44 44 ALA B N 1
ATOM 2927 C CA . ALA B 1 44 ? 35.375 -24.109 -9.539 1 78.44 44 ALA B CA 1
ATOM 2928 C C . ALA B 1 44 ? 36.312 -25.25 -9.906 1 78.44 44 ALA B C 1
ATOM 2930 O O . ALA B 1 44 ? 36.312 -26.312 -9.273 1 78.44 44 ALA B O 1
ATOM 2931 N N . LYS B 1 45 ? 37.094 -24.984 -10.875 1 74.31 45 LYS B N 1
ATOM 2932 C CA . LYS B 1 45 ? 38.094 -25.969 -11.305 1 74.31 45 LYS B CA 1
ATOM 2933 C C . LYS B 1 45 ? 39.125 -26.234 -10.203 1 74.31 45 LYS B C 1
ATOM 2935 O O . LYS B 1 45 ? 39.438 -27.391 -9.914 1 74.31 45 LYS B O 1
ATOM 2940 N N . ARG B 1 46 ? 39.531 -25.219 -9.672 1 77.75 46 ARG B N 1
ATOM 2941 C CA . ARG B 1 46 ? 40.562 -25.344 -8.625 1 77.75 46 ARG B CA 1
ATOM 2942 C C . ARG B 1 46 ? 40 -26.125 -7.434 1 77.75 46 ARG B C 1
ATOM 2944 O O . ARG B 1 46 ? 40.75 -26.922 -6.828 1 77.75 46 ARG B O 1
ATOM 2951 N N . LEU B 1 47 ? 38.719 -25.906 -7.254 1 77.25 47 LEU B N 1
ATOM 2952 C CA . LEU B 1 47 ? 38.125 -26.531 -6.082 1 77.25 47 LEU B CA 1
ATOM 2953 C C . LEU B 1 47 ? 37.5 -27.875 -6.438 1 77.25 47 LEU B C 1
ATOM 2955 O O . LEU B 1 47 ? 36.812 -28.5 -5.605 1 77.25 47 LEU B O 1
ATOM 2959 N N . ASN B 1 48 ? 37.719 -28.312 -7.668 1 67.88 48 ASN B N 1
ATOM 2960 C CA . ASN B 1 48 ? 37.188 -29.578 -8.172 1 67.88 48 ASN B CA 1
ATOM 2961 C C . ASN B 1 48 ? 35.688 -29.688 -7.98 1 67.88 48 ASN B C 1
ATOM 2963 O O . ASN B 1 48 ? 35.188 -30.703 -7.492 1 67.88 48 ASN B O 1
ATOM 2967 N N . TYR B 1 49 ? 35.062 -28.531 -8.258 1 68.31 49 TYR B N 1
ATOM 2968 C CA . TYR B 1 49 ? 33.625 -28.5 -8.156 1 68.31 49 TYR B CA 1
ATOM 2969 C C . TYR B 1 49 ? 32.969 -29.281 -9.297 1 68.31 49 TYR B C 1
ATOM 2971 O O . TYR B 1 49 ? 33.375 -29.141 -10.453 1 68.31 49 TYR B O 1
ATOM 2979 N N . VAL B 1 50 ? 31.953 -30.188 -8.93 1 55.34 50 VAL B N 1
ATOM 2980 C CA . VAL B 1 50 ? 31.156 -30.922 -9.906 1 55.34 50 VAL B CA 1
ATOM 2981 C C . VAL B 1 50 ? 29.719 -30.391 -9.898 1 55.34 50 VAL B C 1
ATOM 2983 O O . VAL B 1 50 ? 29.047 -30.422 -8.859 1 55.34 50 VAL B O 1
ATOM 2986 N N . PRO B 1 51 ? 29.312 -29.625 -11.008 1 52.78 51 PRO B N 1
ATOM 2987 C CA . PRO B 1 51 ? 27.953 -29.094 -11.055 1 52.78 51 PRO B CA 1
ATOM 2988 C C . PRO B 1 51 ? 26.891 -30.156 -10.828 1 52.78 51 PRO B C 1
ATOM 2990 O O . PRO B 1 51 ? 27.062 -31.312 -11.258 1 52.78 51 PRO B O 1
ATOM 2993 N N . ASN B 1 52 ? 26.047 -29.969 -9.812 1 44.78 52 ASN B N 1
ATOM 2994 C CA . ASN B 1 52 ? 24.891 -30.859 -9.711 1 44.78 52 ASN B CA 1
ATOM 2995 C C . ASN B 1 52 ? 23.891 -30.625 -10.852 1 44.78 52 ASN B C 1
ATOM 2997 O O . ASN B 1 52 ? 23.375 -29.531 -11.008 1 44.78 52 ASN B O 1
ATOM 3001 N N . LEU B 1 53 ? 23.844 -31.359 -11.883 1 40.59 53 LEU B N 1
ATOM 3002 C CA . LEU B 1 53 ? 23.016 -31.281 -13.086 1 40.59 53 LEU B CA 1
ATOM 3003 C C . LEU B 1 53 ? 21.547 -31.156 -12.727 1 40.59 53 LEU B C 1
ATOM 3005 O O . LEU B 1 53 ? 20.734 -30.688 -13.531 1 40.59 53 LEU B O 1
ATOM 3009 N N . MET B 1 54 ? 21.078 -31.781 -11.758 1 37 54 MET B N 1
ATOM 3010 C CA . MET B 1 54 ? 19.656 -31.719 -11.43 1 37 54 MET B CA 1
ATOM 3011 C C . MET B 1 54 ? 19.203 -30.266 -11.25 1 37 54 MET B C 1
ATOM 3013 O O . MET B 1 54 ? 18.016 -29.969 -11.375 1 37 54 MET B O 1
ATOM 3017 N N . ALA B 1 55 ? 20.016 -29.484 -10.828 1 42.06 55 ALA B N 1
ATOM 3018 C CA . ALA B 1 55 ? 19.781 -28.047 -10.617 1 42.06 55 ALA B CA 1
ATOM 3019 C C . ALA B 1 55 ? 19.625 -27.312 -11.945 1 42.06 55 ALA B C 1
ATOM 3021 O O . ALA B 1 55 ? 19.297 -26.125 -11.969 1 42.06 55 ALA B O 1
ATOM 3022 N N . LYS B 1 56 ? 19.906 -28.031 -12.953 1 41.03 56 LYS B N 1
ATOM 3023 C CA . LYS B 1 56 ? 19.891 -27.5 -14.312 1 41.03 56 LYS B CA 1
ATOM 3024 C C . LYS B 1 56 ? 18.453 -27.344 -14.82 1 41.03 56 LYS B C 1
ATOM 3026 O O . LYS B 1 56 ? 18.25 -26.906 -15.953 1 41.03 56 LYS B O 1
ATOM 3031 N N . SER B 1 57 ? 17.547 -28 -14.328 1 38.72 57 SER B N 1
ATOM 3032 C CA . SER B 1 57 ? 16.297 -27.906 -15.094 1 38.72 57 SER B CA 1
ATOM 3033 C C . SER B 1 57 ? 15.875 -26.453 -15.281 1 38.72 57 SER B C 1
ATOM 3035 O O . SER B 1 57 ? 15.594 -25.75 -14.305 1 38.72 57 SER B O 1
ATOM 3037 N N . LEU B 1 58 ? 16.484 -25.844 -16.281 1 41.56 58 LEU B N 1
ATOM 3038 C CA . LEU B 1 58 ? 16.016 -24.578 -16.844 1 41.56 58 LEU B CA 1
ATOM 3039 C C . LEU B 1 58 ? 14.5 -24.5 -16.844 1 41.56 58 LEU B C 1
ATOM 3041 O O . LEU B 1 58 ? 13.82 -25.406 -17.328 1 41.56 58 LEU B O 1
ATOM 3045 N N . VAL B 1 59 ? 13.906 -23.984 -16.031 1 45.94 59 VAL B N 1
ATOM 3046 C CA . VAL B 1 59 ? 12.461 -23.766 -16.125 1 45.94 59 VAL B CA 1
ATOM 3047 C C . VAL B 1 59 ? 12.102 -23.359 -17.547 1 45.94 59 VAL B C 1
ATOM 3049 O O . VAL B 1 59 ? 12.492 -22.297 -18.016 1 45.94 59 VAL B O 1
ATOM 3052 N N . LYS B 1 60 ? 12.133 -24.297 -18.609 1 50.66 60 LYS B N 1
ATOM 3053 C CA . LYS B 1 60 ? 11.836 -24.156 -20.031 1 50.66 60 LYS B CA 1
ATOM 3054 C C . LYS B 1 60 ? 10.43 -23.609 -20.25 1 50.66 60 LYS B C 1
ATOM 3056 O O . LYS B 1 60 ? 10.055 -23.266 -21.375 1 50.66 60 LYS B O 1
ATOM 3061 N N . GLY B 1 61 ? 9.703 -22.906 -19.344 1 61.25 61 GLY B N 1
ATOM 3062 C CA . GLY B 1 61 ? 8.383 -22.391 -19.656 1 61.25 61 GLY B CA 1
ATOM 3063 C C . GLY B 1 61 ? 8.039 -21.141 -18.859 1 61.25 61 GLY B C 1
ATOM 3064 O O . GLY B 1 61 ? 8.477 -20.984 -17.719 1 61.25 61 GLY B O 1
ATOM 3065 N N . GLN B 1 62 ? 7.738 -20 -19.766 1 75.94 62 GLN B N 1
ATOM 3066 C CA . GLN B 1 62 ? 7.266 -18.766 -19.156 1 75.94 62 GLN B CA 1
ATOM 3067 C C . GLN B 1 62 ? 5.895 -18.953 -18.516 1 75.94 62 GLN B C 1
ATOM 3069 O O . GLN B 1 62 ? 4.965 -19.453 -19.156 1 75.94 62 GLN B O 1
ATOM 3074 N N . THR B 1 63 ? 5.918 -18.812 -17.25 1 79.69 63 THR B N 1
ATOM 3075 C CA . THR B 1 63 ? 4.652 -18.906 -16.531 1 79.69 63 THR B CA 1
ATOM 3076 C C . THR B 1 63 ? 3.949 -17.547 -16.5 1 79.69 63 THR B C 1
ATOM 3078 O O . THR B 1 63 ? 2.764 -17.469 -16.172 1 79.69 63 THR B O 1
ATOM 3081 N N . LYS B 1 64 ? 4.656 -16.484 -16.906 1 88.56 64 LYS B N 1
ATOM 3082 C CA . LYS B 1 64 ? 4.16 -15.109 -16.875 1 88.56 64 LYS B CA 1
ATOM 3083 C C . LYS B 1 64 ? 3.818 -14.68 -15.453 1 88.56 64 LYS B C 1
ATOM 3085 O O . LYS B 1 64 ? 2.832 -13.977 -15.227 1 88.56 64 LYS B O 1
ATOM 3090 N N . MET B 1 65 ? 4.621 -15.211 -14.523 1 88.94 65 MET B N 1
ATOM 3091 C CA . MET B 1 65 ? 4.504 -14.812 -13.117 1 88.94 65 MET B CA 1
ATOM 3092 C C . MET B 1 65 ? 5.797 -14.172 -12.625 1 88.94 65 MET B C 1
ATOM 3094 O O . MET B 1 65 ? 6.887 -14.688 -12.883 1 88.94 65 MET B O 1
ATOM 3098 N N . ILE B 1 66 ? 5.609 -13.094 -12.016 1 92.75 66 ILE B N 1
ATOM 3099 C CA . ILE B 1 66 ? 6.738 -12.406 -11.406 1 92.75 66 ILE B CA 1
ATOM 3100 C C . ILE B 1 66 ? 6.508 -12.273 -9.898 1 92.75 66 ILE B C 1
ATOM 3102 O O . ILE B 1 66 ? 5.395 -11.984 -9.461 1 92.75 66 ILE B O 1
ATOM 3106 N N . GLY B 1 67 ? 7.531 -12.555 -9.141 1 92 67 GLY B N 1
ATOM 3107 C CA . GLY B 1 67 ? 7.445 -12.43 -7.695 1 92 67 GLY B CA 1
ATOM 3108 C C . GLY B 1 67 ? 8.031 -11.133 -7.176 1 92 67 GLY B C 1
ATOM 3109 O O . GLY B 1 67 ? 9.055 -10.664 -7.684 1 92 67 GLY B O 1
ATOM 3110 N N . ILE B 1 68 ? 7.324 -10.523 -6.25 1 92.69 68 ILE B N 1
ATOM 3111 C CA . ILE B 1 68 ? 7.863 -9.438 -5.441 1 92.69 68 ILE B CA 1
ATOM 3112 C C . ILE B 1 68 ? 7.996 -9.891 -3.988 1 92.69 68 ILE B C 1
ATOM 3114 O O . ILE B 1 68 ? 6.992 -10.062 -3.293 1 92.69 68 ILE B O 1
ATOM 3118 N N . LEU B 1 69 ? 9.219 -10.078 -3.615 1 88.38 69 LEU B N 1
ATOM 3119 C CA . LEU B 1 69 ? 9.5 -10.516 -2.252 1 88.38 69 LEU B CA 1
ATOM 3120 C C . LEU B 1 69 ? 9.961 -9.352 -1.389 1 88.38 69 LEU B C 1
ATOM 3122 O O . LEU B 1 69 ? 10.875 -8.617 -1.768 1 88.38 69 LEU B O 1
ATOM 3126 N N . VAL B 1 70 ? 9.305 -9.18 -0.312 1 87.25 70 VAL B N 1
ATOM 3127 C CA . VAL B 1 70 ? 9.547 -8.008 0.522 1 87.25 70 VAL B CA 1
ATOM 3128 C C . VAL B 1 70 ? 9.828 -8.445 1.957 1 87.25 70 VAL B C 1
ATOM 3130 O O . VAL B 1 70 ? 9.18 -9.352 2.479 1 87.25 70 VAL B O 1
ATOM 3133 N N . ASN B 1 71 ? 10.828 -7.867 2.502 1 78.31 71 ASN B N 1
ATOM 3134 C CA . ASN B 1 71 ? 11.062 -8.039 3.934 1 78.31 71 ASN B CA 1
ATOM 3135 C C . ASN B 1 71 ? 10.062 -7.242 4.762 1 78.31 71 ASN B C 1
ATOM 3137 O O . ASN B 1 71 ? 9.859 -6.051 4.523 1 78.31 71 ASN B O 1
ATOM 3141 N N . ARG B 1 72 ? 9.359 -7.98 5.625 1 75.62 72 ARG B N 1
ATOM 3142 C CA . ARG B 1 72 ? 8.383 -7.309 6.477 1 75.62 72 ARG B CA 1
ATOM 3143 C C . ARG B 1 72 ? 8.586 -7.68 7.941 1 75.62 72 ARG B C 1
ATOM 3145 O O . ARG B 1 72 ? 9.023 -8.789 8.25 1 75.62 72 ARG B O 1
ATOM 3152 N N . LEU B 1 73 ? 8.516 -6.664 8.805 1 70.19 73 LEU B N 1
ATOM 3153 C CA . LEU B 1 73 ? 8.445 -6.906 10.242 1 70.19 73 LEU B CA 1
ATOM 3154 C C . LEU B 1 73 ? 6.992 -7.016 10.703 1 70.19 73 LEU B C 1
ATOM 3156 O O . LEU B 1 73 ? 6.09 -6.48 10.055 1 70.19 73 LEU B O 1
ATOM 3160 N N . PRO B 1 74 ? 6.938 -7.859 11.789 1 67.31 74 PRO B N 1
ATOM 3161 C CA . PRO B 1 74 ? 5.598 -7.82 12.383 1 67.31 74 PRO B CA 1
ATOM 3162 C C . PRO B 1 74 ? 5.203 -6.426 12.859 1 67.31 74 PRO B C 1
ATOM 3164 O O . PRO B 1 74 ? 6.043 -5.684 13.375 1 67.31 74 PRO B O 1
ATOM 3167 N N . HIS B 1 75 ? 4.078 -5.941 12.57 1 74 75 HIS B N 1
ATOM 3168 C CA . HIS B 1 75 ? 3.51 -4.691 13.062 1 74 75 HIS B CA 1
ATOM 3169 C C . HIS B 1 75 ? 4.32 -3.492 12.578 1 74 75 HIS B C 1
ATOM 3171 O O . HIS B 1 75 ? 4.734 -2.652 13.375 1 74 75 HIS B O 1
ATOM 3177 N N . GLU B 1 76 ? 4.621 -3.406 11.391 1 80 76 GLU B N 1
ATOM 3178 C CA . GLU B 1 76 ? 5.32 -2.258 10.82 1 80 76 GLU B CA 1
ATOM 3179 C C . GLU B 1 76 ? 4.426 -1.021 10.805 1 80 76 GLU B C 1
ATOM 3181 O O . GLU B 1 76 ? 3.221 -1.125 10.562 1 80 76 GLU B O 1
ATOM 3186 N N . ALA B 1 77 ? 5.082 0.076 11.172 1 86.31 77 ALA B N 1
ATOM 3187 C CA . ALA B 1 77 ? 4.352 1.339 11.141 1 86.31 77 ALA B CA 1
ATOM 3188 C C . ALA B 1 77 ? 3.975 1.713 9.703 1 86.31 77 ALA B C 1
ATOM 3190 O O . ALA B 1 77 ? 4.652 1.32 8.758 1 86.31 77 ALA B O 1
ATOM 3191 N N . TYR B 1 78 ? 2.926 2.551 9.617 1 89.31 78 TYR B N 1
ATOM 3192 C CA . TYR B 1 78 ? 2.387 2.871 8.305 1 89.31 78 TYR B CA 1
ATOM 3193 C C . TYR B 1 78 ? 3.381 3.691 7.488 1 89.31 78 TYR B C 1
ATOM 3195 O O . TYR B 1 78 ? 3.398 3.615 6.258 1 89.31 78 TYR B O 1
ATOM 3203 N N . TRP B 1 79 ? 4.199 4.457 8.117 1 90 79 TRP B N 1
ATOM 3204 C CA . TRP B 1 79 ? 5.141 5.273 7.363 1 90 79 TRP B CA 1
ATOM 3205 C C . TRP B 1 79 ? 6.215 4.402 6.715 1 90 79 TRP B C 1
ATOM 3207 O O . TRP B 1 79 ? 6.941 4.859 5.828 1 90 79 TRP B O 1
ATOM 3217 N N . ARG B 1 80 ? 6.27 3.158 7.098 1 87.44 80 ARG B N 1
ATOM 3218 C CA . ARG B 1 80 ? 7.152 2.186 6.465 1 87.44 80 ARG B CA 1
ATOM 3219 C C . ARG B 1 80 ? 6.41 1.382 5.402 1 87.44 80 ARG B C 1
ATOM 3221 O O . ARG B 1 80 ? 6.91 1.196 4.293 1 87.44 80 ARG B O 1
ATOM 3228 N N . THR B 1 81 ? 5.223 0.977 5.754 1 88.88 81 THR B N 1
ATOM 3229 C CA . THR B 1 81 ? 4.488 0.057 4.891 1 88.88 81 THR B CA 1
ATOM 3230 C C . THR B 1 81 ? 3.902 0.793 3.689 1 88.88 81 THR B C 1
ATOM 3232 O O . THR B 1 81 ? 3.916 0.276 2.572 1 88.88 81 THR B O 1
ATOM 3235 N N . VAL B 1 82 ? 3.471 1.994 3.895 1 92.5 82 VAL B N 1
ATOM 3236 C CA . VAL B 1 82 ? 2.729 2.711 2.863 1 92.5 82 VAL B CA 1
ATOM 3237 C C . VAL B 1 82 ? 3.635 2.969 1.66 1 92.5 82 VAL B C 1
ATOM 3239 O O . VAL B 1 82 ? 3.293 2.613 0.53 1 92.5 82 VAL B O 1
ATOM 3242 N N . PRO B 1 83 ? 4.805 3.51 1.876 1 92 83 PRO B N 1
ATOM 3243 C CA . PRO B 1 83 ? 5.668 3.748 0.715 1 92 83 PRO B CA 1
ATOM 3244 C C . PRO B 1 83 ? 6.008 2.467 -0.04 1 92 83 PRO B C 1
ATOM 3246 O O . PRO B 1 83 ? 6.008 2.453 -1.274 1 92 83 PRO B O 1
ATOM 3249 N N . ARG B 1 84 ? 6.25 1.436 0.628 1 91 84 ARG B N 1
ATOM 3250 C CA . ARG B 1 84 ? 6.582 0.156 0.01 1 91 84 ARG B CA 1
ATOM 3251 C C . ARG B 1 84 ? 5.402 -0.389 -0.788 1 91 84 ARG B C 1
ATOM 3253 O O . ARG B 1 84 ? 5.57 -0.846 -1.921 1 91 84 ARG B O 1
ATOM 3260 N N . GLN B 1 85 ? 4.309 -0.293 -0.185 1 91.12 85 GLN B N 1
ATOM 3261 C CA . GLN B 1 85 ? 3.115 -0.812 -0.841 1 91.12 85 GLN B CA 1
ATOM 3262 C C . GLN B 1 85 ? 2.762 0.013 -2.076 1 91.12 85 GLN B C 1
ATOM 3264 O O . GLN B 1 85 ? 2.26 -0.523 -3.064 1 91.12 85 GLN B O 1
ATOM 3269 N N . GLN B 1 86 ? 2.961 1.279 -1.979 1 91.31 86 GLN B N 1
ATOM 3270 C CA . GLN B 1 86 ? 2.73 2.113 -3.154 1 91.31 86 GLN B CA 1
ATOM 3271 C C . GLN B 1 86 ? 3.65 1.712 -4.301 1 91.31 86 GLN B C 1
ATOM 3273 O O . GLN B 1 86 ? 3.217 1.627 -5.453 1 91.31 86 GLN B O 1
ATOM 3278 N N . PHE B 1 87 ? 4.844 1.517 -3.979 1 93.12 87 PHE B N 1
ATOM 3279 C CA . PHE B 1 87 ? 5.797 1.076 -4.988 1 93.12 87 PHE B CA 1
ATOM 3280 C C . PHE B 1 87 ? 5.363 -0.252 -5.598 1 93.12 87 PHE B C 1
ATOM 3282 O O . PHE B 1 87 ? 5.379 -0.416 -6.82 1 93.12 87 PHE B O 1
ATOM 3289 N N . ILE B 1 88 ? 4.984 -1.205 -4.75 1 92.38 88 ILE B N 1
ATOM 3290 C CA . ILE B 1 88 ? 4.562 -2.531 -5.188 1 92.38 88 ILE B CA 1
ATOM 3291 C C . ILE B 1 88 ? 3.348 -2.408 -6.105 1 92.38 88 ILE B C 1
ATOM 3293 O O . ILE B 1 88 ? 3.271 -3.078 -7.137 1 92.38 88 ILE B O 1
ATOM 3297 N N . ALA B 1 89 ? 2.455 -1.568 -5.754 1 89.25 89 ALA B N 1
ATOM 3298 C CA . ALA B 1 89 ? 1.262 -1.366 -6.574 1 89.25 89 ALA B CA 1
ATOM 3299 C C . ALA B 1 89 ? 1.629 -0.83 -7.953 1 89.25 89 ALA B C 1
ATOM 3301 O O . ALA B 1 89 ? 1.114 -1.306 -8.969 1 89.25 89 ALA B O 1
ATOM 3302 N N . GLU B 1 90 ? 2.494 0.15 -7.941 1 90.31 90 GLU B N 1
ATOM 3303 C CA . GLU B 1 90 ? 2.941 0.713 -9.211 1 90.31 90 GLU B CA 1
ATOM 3304 C C . GLU B 1 90 ? 3.617 -0.347 -10.078 1 90.31 90 GLU B C 1
ATOM 3306 O O . GLU B 1 90 ? 3.352 -0.437 -11.281 1 90.31 90 GLU B O 1
ATOM 3311 N N . LEU B 1 91 ? 4.43 -1.093 -9.445 1 93.06 91 LEU B N 1
ATOM 3312 C CA . LEU B 1 91 ? 5.133 -2.154 -10.156 1 93.06 91 LEU B CA 1
ATOM 3313 C C . LEU B 1 91 ? 4.152 -3.191 -10.695 1 93.06 91 LEU B C 1
ATOM 3315 O O . LEU B 1 91 ? 4.289 -3.652 -11.828 1 93.06 91 LEU B O 1
ATOM 3319 N N . GLU B 1 92 ? 3.229 -3.564 -9.906 1 89.69 92 GLU B N 1
ATOM 3320 C CA . GLU B 1 92 ? 2.219 -4.543 -10.305 1 89.69 92 GLU B CA 1
ATOM 3321 C C . GLU B 1 92 ? 1.436 -4.062 -11.523 1 89.69 92 GLU B C 1
ATOM 3323 O O . GLU B 1 92 ? 1.188 -4.836 -12.453 1 89.69 92 GLU B O 1
ATOM 3328 N N . ILE B 1 93 ? 1.055 -2.846 -11.523 1 86.19 93 ILE B N 1
ATOM 3329 C CA . ILE B 1 93 ? 0.304 -2.273 -12.641 1 86.19 93 ILE B CA 1
ATOM 3330 C C . ILE B 1 93 ? 1.134 -2.357 -13.914 1 86.19 93 ILE B C 1
ATOM 3332 O O . ILE B 1 93 ? 0.632 -2.773 -14.961 1 86.19 93 ILE B O 1
ATOM 3336 N N . LEU B 1 94 ? 2.389 -2.018 -13.828 1 90.81 94 LEU B N 1
ATOM 3337 C CA . LEU B 1 94 ? 3.287 -2.039 -14.977 1 90.81 94 LEU B CA 1
ATOM 3338 C C . LEU B 1 94 ? 3.49 -3.463 -15.484 1 90.81 94 LEU B C 1
ATOM 3340 O O . LEU B 1 94 ? 3.475 -3.705 -16.688 1 90.81 94 LEU B O 1
ATOM 3344 N N . LEU B 1 95 ? 3.658 -4.398 -14.562 1 91.12 95 LEU B N 1
ATOM 3345 C CA . LEU B 1 95 ? 3.891 -5.793 -14.93 1 91.12 95 LEU B CA 1
ATOM 3346 C C . LEU B 1 95 ? 2.637 -6.41 -15.539 1 91.12 95 LEU B C 1
ATOM 3348 O O . LEU B 1 95 ? 2.723 -7.188 -16.5 1 91.12 95 LEU B O 1
ATOM 3352 N N . THR B 1 96 ? 1.523 -6.055 -14.984 1 84.25 96 THR B N 1
ATOM 3353 C CA . THR B 1 96 ? 0.256 -6.527 -15.531 1 84.25 96 THR B CA 1
ATOM 3354 C C . THR B 1 96 ? 0.071 -6.043 -16.969 1 84.25 96 THR B C 1
ATOM 3356 O O . THR B 1 96 ? -0.374 -6.801 -17.828 1 84.25 96 THR B O 1
ATOM 3359 N N . ALA B 1 97 ? 0.433 -4.805 -17.156 1 84.88 97 ALA B N 1
ATOM 3360 C CA . ALA B 1 97 ? 0.339 -4.23 -18.5 1 84.88 97 ALA B CA 1
ATOM 3361 C C . ALA B 1 97 ? 1.237 -4.98 -19.484 1 84.88 97 ALA B C 1
ATOM 3363 O O . ALA B 1 97 ? 0.994 -4.969 -20.688 1 84.88 97 ALA B O 1
ATOM 3364 N N . GLN B 1 98 ? 2.246 -5.652 -18.953 1 89.25 98 GLN B N 1
ATOM 3365 C CA . GLN B 1 98 ? 3.16 -6.438 -19.766 1 89.25 98 GLN B CA 1
ATOM 3366 C C . GLN B 1 98 ? 2.697 -7.887 -19.875 1 89.25 98 GLN B C 1
ATOM 3368 O O . GLN B 1 98 ? 3.385 -8.719 -20.469 1 89.25 98 GLN B O 1
ATOM 3373 N N . GLY B 1 99 ? 1.581 -8.227 -19.234 1 84.25 99 GLY B N 1
ATOM 3374 C CA . GLY B 1 99 ? 1.01 -9.562 -19.344 1 84.25 99 GLY B CA 1
ATOM 3375 C C . GLY B 1 99 ? 1.464 -10.492 -18.234 1 84.25 99 GLY B C 1
ATOM 3376 O O . GLY B 1 99 ? 1.302 -11.711 -18.328 1 84.25 99 GLY B O 1
ATOM 3377 N N . TYR B 1 100 ? 2.045 -9.922 -17.188 1 88.19 100 TYR B N 1
ATOM 3378 C CA . TYR B 1 100 ? 2.521 -10.758 -16.078 1 88.19 100 TYR B CA 1
ATOM 3379 C C . TYR B 1 100 ? 1.595 -10.648 -14.875 1 88.19 100 TYR B C 1
ATOM 3381 O O . TYR B 1 100 ? 1.068 -9.578 -14.586 1 88.19 100 TYR B O 1
ATOM 3389 N N . HIS B 1 101 ? 1.47 -11.789 -14.227 1 85.69 101 HIS B N 1
ATOM 3390 C CA . HIS B 1 101 ? 0.844 -11.797 -12.914 1 85.69 101 HIS B CA 1
ATOM 3391 C C . HIS B 1 101 ? 1.884 -11.648 -11.805 1 85.69 101 HIS B C 1
ATOM 3393 O O . HIS B 1 101 ? 3.02 -12.109 -11.953 1 85.69 101 HIS B O 1
ATOM 3399 N N . VAL B 1 102 ? 1.388 -11.047 -10.75 1 90.44 102 VAL B N 1
ATOM 3400 C CA . VAL B 1 102 ? 2.369 -10.711 -9.719 1 90.44 102 VAL B CA 1
ATOM 3401 C C . VAL B 1 102 ? 2.045 -11.469 -8.43 1 90.44 102 VAL B C 1
ATOM 3403 O O . VAL B 1 102 ? 0.902 -11.453 -7.969 1 90.44 102 VAL B O 1
ATOM 3406 N N . LEU B 1 103 ? 3.027 -12.148 -7.914 1 89.62 103 LEU B N 1
ATOM 3407 C CA . LEU B 1 103 ? 2.977 -12.773 -6.598 1 89.62 103 LEU B CA 1
ATOM 3408 C C . LEU B 1 103 ? 3.746 -11.953 -5.574 1 89.62 103 LEU B C 1
ATOM 3410 O O . LEU B 1 103 ? 4.914 -11.617 -5.785 1 89.62 103 LEU B O 1
ATOM 3414 N N . VAL B 1 104 ? 3.027 -11.562 -4.543 1 88.69 104 VAL B N 1
ATOM 3415 C CA . VAL B 1 104 ? 3.684 -10.82 -3.469 1 88.69 104 VAL B CA 1
ATOM 3416 C C . VAL B 1 104 ? 3.84 -11.719 -2.246 1 88.69 104 VAL B C 1
ATOM 3418 O O . VAL B 1 104 ? 2.893 -12.398 -1.841 1 88.69 104 VAL B O 1
ATOM 3421 N N . ALA B 1 105 ? 5.027 -11.75 -1.7 1 82.06 105 ALA B N 1
ATOM 3422 C CA . ALA B 1 105 ? 5.258 -12.586 -0.525 1 82.06 105 ALA B CA 1
ATOM 3423 C C . ALA B 1 105 ? 6.234 -11.914 0.439 1 82.06 105 ALA B C 1
ATOM 3425 O O . ALA B 1 105 ? 7.125 -11.172 0.016 1 82.06 105 ALA B O 1
ATOM 3426 N N . SER B 1 106 ? 5.973 -12.18 1.673 1 78.19 106 SER B N 1
ATOM 3427 C CA . SER B 1 106 ? 6.895 -11.711 2.703 1 78.19 106 SER B CA 1
ATOM 3428 C C . SER B 1 106 ? 8.078 -12.656 2.855 1 78.19 106 SER B C 1
ATOM 3430 O O . SER B 1 106 ? 7.918 -13.883 2.789 1 78.19 106 SER B O 1
ATOM 3432 N N . LEU B 1 107 ? 9.234 -12.039 2.875 1 72.5 107 LEU B N 1
ATOM 3433 C CA . LEU B 1 107 ? 10.43 -12.828 3.164 1 72.5 107 LEU B CA 1
ATOM 3434 C C . LEU B 1 107 ? 10.586 -13.047 4.664 1 72.5 107 LEU B C 1
ATOM 3436 O O . LEU B 1 107 ? 10.461 -12.109 5.453 1 72.5 107 LEU B O 1
ATOM 3440 N N . ASP B 1 108 ? 9.852 -14.07 5.172 1 59.72 108 ASP B N 1
ATOM 3441 C CA . ASP B 1 108 ? 10.055 -14.273 6.602 1 59.72 108 ASP B CA 1
ATOM 3442 C C . ASP B 1 108 ? 11.539 -14.172 6.961 1 59.72 108 ASP B C 1
ATOM 3444 O O . ASP B 1 108 ? 12.391 -14.742 6.277 1 59.72 108 ASP B O 1
ATOM 3448 N N . ALA B 1 109 ? 11.984 -13.078 7.445 1 50.94 109 ALA B N 1
ATOM 3449 C CA . ALA B 1 109 ? 13.414 -12.922 7.711 1 50.94 109 ALA B CA 1
ATOM 3450 C C . ALA B 1 109 ? 14.039 -14.242 8.141 1 50.94 109 ALA B C 1
ATOM 3452 O O . ALA B 1 109 ? 15.188 -14.531 7.789 1 50.94 109 ALA B O 1
ATOM 3453 N N . ASN B 1 110 ? 13.422 -14.984 8.883 1 50.91 110 ASN B N 1
ATOM 3454 C CA . ASN B 1 110 ? 14.219 -16.078 9.43 1 50.91 110 ASN B CA 1
ATOM 3455 C C . ASN B 1 110 ? 14.242 -17.281 8.484 1 50.91 110 ASN B C 1
ATOM 3457 O O . ASN B 1 110 ? 15.234 -18 8.438 1 50.91 110 ASN B O 1
ATOM 3461 N N . ASP B 1 111 ? 13.242 -17.641 7.785 1 52.91 111 ASP B N 1
ATOM 3462 C CA . ASP B 1 111 ? 13.273 -18.766 6.855 1 52.91 111 ASP B CA 1
ATOM 3463 C C . ASP B 1 111 ? 12.5 -18.438 5.578 1 52.91 111 ASP B C 1
ATOM 3465 O O . ASP B 1 111 ? 11.328 -18.812 5.445 1 52.91 111 ASP B O 1
ATOM 3469 N N . PRO B 1 112 ? 13.25 -17.594 4.766 1 53.91 112 PRO B N 1
ATOM 3470 C CA . PRO B 1 112 ? 12.508 -17.219 3.561 1 53.91 112 PRO B CA 1
ATOM 3471 C C . PRO B 1 112 ? 12.055 -18.438 2.746 1 53.91 112 PRO B C 1
ATOM 3473 O O . PRO B 1 112 ? 12.836 -19.359 2.512 1 53.91 112 PRO B O 1
ATOM 3476 N N . GLN B 1 113 ? 10.789 -18.781 2.787 1 53.81 113 GLN B N 1
ATOM 3477 C CA . GLN B 1 113 ? 10.289 -19.906 1.987 1 53.81 113 GLN B CA 1
ATOM 3478 C C . GLN B 1 113 ? 10.492 -19.641 0.497 1 53.81 113 GLN B C 1
ATOM 3480 O O . GLN B 1 113 ? 9.555 -19.266 -0.208 1 53.81 113 GLN B O 1
ATOM 3485 N N . LEU B 1 114 ? 11.695 -19.641 0.087 1 57.56 114 LEU B N 1
ATOM 3486 C CA . LEU B 1 114 ? 12.109 -19.406 -1.294 1 57.56 114 LEU B CA 1
ATOM 3487 C C . LEU B 1 114 ? 11.625 -20.531 -2.201 1 57.56 114 LEU B C 1
ATOM 3489 O O . LEU B 1 114 ? 11.695 -20.422 -3.428 1 57.56 114 LEU B O 1
ATOM 3493 N N . ASP B 1 115 ? 11.109 -21.484 -1.535 1 63.97 115 ASP B N 1
ATOM 3494 C CA . ASP B 1 115 ? 10.516 -22.594 -2.275 1 63.97 115 ASP B CA 1
ATOM 3495 C C . ASP B 1 115 ? 9.367 -22.125 -3.16 1 63.97 115 ASP B C 1
ATOM 3497 O O . ASP B 1 115 ? 9.062 -22.734 -4.18 1 63.97 115 ASP B O 1
ATOM 3501 N N . ILE B 1 116 ? 9.117 -20.875 -2.918 1 69.69 116 ILE B N 1
ATOM 3502 C CA . ILE B 1 116 ? 7.98 -20.344 -3.664 1 69.69 116 ILE B CA 1
ATOM 3503 C C . ILE B 1 116 ? 8.391 -20.094 -5.113 1 69.69 116 ILE B C 1
ATOM 3505 O O . ILE B 1 116 ? 7.59 -20.281 -6.031 1 69.69 116 ILE B O 1
ATOM 3509 N N . VAL B 1 117 ? 9.602 -19.656 -5.27 1 69.06 117 VAL B N 1
ATOM 3510 C CA . VAL B 1 117 ? 10.094 -19.344 -6.605 1 69.06 117 VAL B CA 1
ATOM 3511 C C . VAL B 1 117 ? 10.094 -20.594 -7.477 1 69.06 117 VAL B C 1
ATOM 3513 O O . VAL B 1 117 ? 9.641 -20.562 -8.625 1 69.06 117 VAL B O 1
ATOM 3516 N N . LEU B 1 118 ? 10.516 -21.594 -6.863 1 66.88 118 LEU B N 1
ATOM 3517 C CA . LEU B 1 118 ? 10.57 -22.875 -7.574 1 66.88 118 LEU B CA 1
ATOM 3518 C C . LEU B 1 118 ? 9.172 -23.484 -7.695 1 66.88 118 LEU B C 1
ATOM 3520 O O . LEU B 1 118 ? 8.789 -23.938 -8.773 1 66.88 118 LEU B O 1
ATOM 3524 N N . GLU B 1 119 ? 8.539 -23.406 -6.633 1 69.75 119 GLU B N 1
ATOM 3525 C CA . GLU B 1 119 ? 7.223 -24.031 -6.566 1 69.75 119 GLU B CA 1
ATOM 3526 C C . GLU B 1 119 ? 6.246 -23.391 -7.539 1 69.75 119 GLU B C 1
ATOM 3528 O O . GLU B 1 119 ? 5.418 -24.078 -8.141 1 69.75 119 GLU B O 1
ATOM 3533 N N . ARG B 1 120 ? 6.559 -22.125 -7.75 1 76.25 120 ARG B N 1
ATOM 3534 C CA . ARG B 1 120 ? 5.59 -21.406 -8.57 1 76.25 120 ARG B CA 1
ATOM 3535 C C . ARG B 1 120 ? 6.16 -21.094 -9.953 1 76.25 120 ARG B C 1
ATOM 3537 O O . ARG B 1 120 ? 5.504 -20.438 -10.773 1 76.25 120 ARG B O 1
ATOM 3544 N N . LYS B 1 121 ? 7.34 -21.547 -10.203 1 79 121 LYS B N 1
ATOM 3545 C CA . LYS B 1 121 ? 8.008 -21.375 -11.492 1 79 121 LYS B CA 1
ATOM 3546 C C . LYS B 1 121 ? 7.977 -19.922 -11.953 1 79 121 LYS B C 1
ATOM 3548 O O . LYS B 1 121 ? 7.578 -19.625 -13.078 1 79 121 LYS B O 1
ATOM 3553 N N . LEU B 1 122 ? 8.375 -19.047 -11.055 1 87 122 LEU B N 1
ATOM 3554 C CA . LEU B 1 122 ? 8.375 -17.625 -11.367 1 87 122 LEU B CA 1
ATOM 3555 C C . LEU B 1 122 ? 9.367 -17.312 -12.477 1 87 122 LEU B C 1
ATOM 3557 O O . LEU B 1 122 ? 10.477 -17.844 -12.492 1 87 122 LEU B O 1
ATOM 3561 N N . ASP B 1 123 ? 8.906 -16.422 -13.406 1 88.94 123 ASP B N 1
ATOM 3562 C CA . ASP B 1 123 ? 9.789 -16.016 -14.5 1 88.94 123 ASP B CA 1
ATOM 3563 C C . ASP B 1 123 ? 10.844 -15.023 -14.023 1 88.94 123 ASP B C 1
ATOM 3565 O O . ASP B 1 123 ? 11.906 -14.891 -14.633 1 88.94 123 ASP B O 1
ATOM 3569 N N . GLY B 1 124 ? 10.602 -14.297 -12.992 1 91.06 124 GLY B N 1
ATOM 3570 C CA . GLY B 1 124 ? 11.477 -13.297 -12.406 1 91.06 124 GLY B CA 1
ATOM 3571 C C . GLY B 1 124 ? 11.07 -12.883 -11.008 1 91.06 124 GLY B C 1
ATOM 3572 O O . GLY B 1 124 ? 9.945 -13.148 -10.578 1 91.06 124 GLY B O 1
ATOM 3573 N N . VAL B 1 125 ? 12.07 -12.273 -10.305 1 91.12 125 VAL B N 1
ATOM 3574 C CA . VAL B 1 125 ? 11.797 -11.922 -8.914 1 91.12 125 VAL B CA 1
ATOM 3575 C C . VAL B 1 125 ? 12.398 -10.555 -8.594 1 91.12 125 VAL B C 1
ATOM 3577 O O . VAL B 1 125 ? 13.523 -10.258 -8.992 1 91.12 125 VAL B O 1
ATOM 3580 N N . PHE B 1 126 ? 11.562 -9.727 -7.98 1 94.44 126 PHE B N 1
ATOM 3581 C CA . PHE B 1 126 ? 12.07 -8.531 -7.328 1 94.44 126 PHE B CA 1
ATOM 3582 C C . PHE B 1 126 ? 12.289 -8.773 -5.84 1 94.44 126 PHE B C 1
ATOM 3584 O O . PHE B 1 126 ? 11.469 -9.406 -5.176 1 94.44 126 PHE B O 1
ATOM 3591 N N . LEU B 1 127 ? 13.422 -8.359 -5.34 1 91.44 127 LEU B N 1
ATOM 3592 C CA . LEU B 1 127 ? 13.672 -8.344 -3.902 1 91.44 127 LEU B CA 1
ATOM 3593 C C . LEU B 1 127 ? 13.695 -6.914 -3.371 1 91.44 127 LEU B C 1
ATOM 3595 O O . LEU B 1 127 ? 14.523 -6.105 -3.789 1 91.44 127 LEU B O 1
ATOM 3599 N N . LEU B 1 128 ? 12.797 -6.609 -2.494 1 93.44 128 LEU B N 1
ATOM 3600 C CA . LEU B 1 128 ? 12.656 -5.254 -1.981 1 93.44 128 LEU B CA 1
ATOM 3601 C C . LEU B 1 128 ? 13.188 -5.152 -0.556 1 93.44 128 LEU B C 1
ATOM 3603 O O . LEU B 1 128 ? 12.727 -5.875 0.334 1 93.44 128 LEU B O 1
ATOM 3607 N N . ASP B 1 129 ? 14.141 -4.227 -0.315 1 92 129 ASP B N 1
ATOM 3608 C CA . ASP B 1 129 ? 14.711 -3.945 0.999 1 92 129 ASP B CA 1
ATOM 3609 C C . ASP B 1 129 ? 15.18 -5.23 1.68 1 92 129 ASP B C 1
ATOM 3611 O O . ASP B 1 129 ? 14.781 -5.52 2.811 1 92 129 ASP B O 1
ATOM 3615 N N . VAL B 1 130 ? 16.031 -5.926 0.955 1 88.19 130 VAL B N 1
ATOM 3616 C CA . VAL B 1 130 ? 16.438 -7.262 1.391 1 88.19 130 VAL B CA 1
ATOM 3617 C C . VAL B 1 130 ? 17.688 -7.176 2.254 1 88.19 130 VAL B C 1
ATOM 3619 O O . VAL B 1 130 ? 18.594 -6.406 1.956 1 88.19 130 VAL B O 1
ATOM 3622 N N . GLN B 1 131 ? 17.594 -7.934 3.311 1 85.31 131 GLN B N 1
ATOM 3623 C CA . GLN B 1 131 ? 18.812 -8.109 4.082 1 85.31 131 GLN B CA 1
ATOM 3624 C C . GLN B 1 131 ? 19.859 -8.875 3.285 1 85.31 131 GLN B C 1
ATOM 3626 O O . GLN B 1 131 ? 19.531 -9.82 2.564 1 85.31 131 GLN B O 1
ATOM 3631 N N . GLU B 1 132 ? 21.078 -8.516 3.48 1 82.19 132 GLU B N 1
ATOM 3632 C CA . GLU B 1 132 ? 22.172 -9.141 2.73 1 82.19 132 GLU B CA 1
ATOM 3633 C C . GLU B 1 132 ? 22.188 -10.648 2.943 1 82.19 132 GLU B C 1
ATOM 3635 O O . GLU B 1 132 ? 22.344 -11.414 1.988 1 82.19 132 GLU B O 1
ATOM 3640 N N . SER B 1 133 ? 22 -11.047 4.18 1 75.38 133 SER B N 1
ATOM 3641 C CA . SER B 1 133 ? 22.016 -12.469 4.488 1 75.38 133 SER B CA 1
ATOM 3642 C C . SER B 1 133 ? 20.891 -13.211 3.781 1 75.38 133 SER B C 1
ATOM 3644 O O . SER B 1 133 ? 21.094 -14.305 3.26 1 75.38 133 SER B O 1
ATOM 3646 N N . ALA B 1 134 ? 19.797 -12.602 3.713 1 73.94 134 ALA B N 1
ATOM 3647 C CA . ALA B 1 134 ? 18.656 -13.203 3.037 1 73.94 134 ALA B CA 1
ATOM 3648 C C . ALA B 1 134 ? 18.875 -13.266 1.529 1 73.94 134 ALA B C 1
ATOM 3650 O O . ALA B 1 134 ? 18.531 -14.258 0.883 1 73.94 134 ALA B O 1
ATOM 3651 N N . PHE B 1 135 ? 19.422 -12.234 1.045 1 77.88 135 PHE B N 1
ATOM 3652 C CA . PHE B 1 135 ? 19.719 -12.203 -0.38 1 77.88 135 PHE B CA 1
ATOM 3653 C C . PHE B 1 135 ? 20.609 -13.375 -0.774 1 77.88 135 PHE B C 1
ATOM 3655 O O . PHE B 1 135 ? 20.328 -14.078 -1.74 1 77.88 135 PHE B O 1
ATOM 3662 N N . TYR B 1 136 ? 21.594 -13.586 -0.047 1 70.88 136 TYR B N 1
ATOM 3663 C CA . TYR B 1 136 ? 22.562 -14.633 -0.39 1 70.88 136 TYR B CA 1
ATOM 3664 C C . TYR B 1 136 ? 21.953 -16.016 -0.189 1 70.88 136 TYR B C 1
ATOM 3666 O O . TYR B 1 136 ? 22.219 -16.938 -0.955 1 70.88 136 TYR B O 1
ATOM 3674 N N . ALA B 1 137 ? 21.062 -16.078 0.771 1 67.25 137 ALA B N 1
ATOM 3675 C CA . ALA B 1 137 ? 20.359 -17.328 0.972 1 67.25 137 ALA B CA 1
ATOM 3676 C C . ALA B 1 137 ? 19.422 -17.641 -0.198 1 67.25 137 ALA B C 1
ATOM 3678 O O . ALA B 1 137 ? 19.344 -18.781 -0.66 1 67.25 137 ALA B O 1
ATOM 3679 N N . ILE B 1 138 ? 18.797 -16.594 -0.658 1 67.38 138 ILE B N 1
ATOM 3680 C CA . ILE B 1 138 ? 17.844 -16.719 -1.755 1 67.38 138 ILE B CA 1
ATOM 3681 C C . ILE B 1 138 ? 18.594 -17 -3.057 1 67.38 138 ILE B C 1
ATOM 3683 O O . ILE B 1 138 ? 18.203 -17.891 -3.824 1 67.38 138 ILE B O 1
ATOM 3687 N N . SER B 1 139 ? 19.609 -16.344 -3.213 1 64.94 139 SER B N 1
ATOM 3688 C CA . SER B 1 139 ? 20.359 -16.438 -4.465 1 64.94 139 SER B CA 1
ATOM 3689 C C . SER B 1 139 ? 21 -17.812 -4.621 1 64.94 139 SER B C 1
ATOM 3691 O O . SER B 1 139 ? 21.219 -18.281 -5.742 1 64.94 139 SER B O 1
ATOM 3693 N N . GLU B 1 140 ? 21.141 -18.438 -3.461 1 60.25 140 GLU B N 1
ATOM 3694 C CA . GLU B 1 140 ? 21.734 -19.781 -3.471 1 60.25 140 GLU B CA 1
ATOM 3695 C C . GLU B 1 140 ? 20.719 -20.828 -3.887 1 60.25 140 GLU B C 1
ATOM 3697 O O . GLU B 1 140 ? 21.078 -21.906 -4.375 1 60.25 140 GLU B O 1
ATOM 3702 N N . ARG B 1 141 ? 19.484 -20.5 -3.607 1 58.69 141 ARG B N 1
ATOM 3703 C CA . ARG B 1 141 ? 18.422 -21.484 -3.811 1 58.69 141 ARG B CA 1
ATOM 3704 C C . ARG B 1 141 ? 17.641 -21.188 -5.086 1 58.69 141 ARG B C 1
ATOM 3706 O O . ARG B 1 141 ? 16.828 -22.016 -5.523 1 58.69 141 ARG B O 1
ATOM 3713 N N . PHE B 1 142 ? 17.812 -20.031 -5.566 1 59.09 142 PHE B N 1
ATOM 3714 C CA . PHE B 1 142 ? 17.047 -19.609 -6.742 1 59.09 142 PHE B CA 1
ATOM 3715 C C . PHE B 1 142 ? 17.391 -20.484 -7.945 1 59.09 142 PHE B C 1
ATOM 3717 O O . PHE B 1 142 ? 18.562 -20.797 -8.18 1 59.09 142 PHE B O 1
ATOM 3724 N N . PRO B 1 143 ? 16.172 -21.188 -8.445 1 52.5 143 PRO B N 1
ATOM 3725 C CA . PRO B 1 143 ? 16.453 -21.953 -9.664 1 52.5 143 PRO B CA 1
ATOM 3726 C C . PRO B 1 143 ? 17.266 -21.156 -10.688 1 52.5 143 PRO B C 1
ATOM 3728 O O . PRO B 1 143 ? 17.125 -19.938 -10.781 1 52.5 143 PRO B O 1
ATOM 3731 N N . MET B 1 144 ? 18.047 -21.812 -11.32 1 54.69 144 MET B N 1
ATOM 3732 C CA . MET B 1 144 ? 18.969 -21.281 -12.32 1 54.69 144 MET B CA 1
ATOM 3733 C C . MET B 1 144 ? 18.219 -20.578 -13.445 1 54.69 144 MET B C 1
ATOM 3735 O O . MET B 1 144 ? 17.172 -21.062 -13.891 1 54.69 144 MET B O 1
ATOM 3739 N N . GLY B 1 145 ? 18.609 -19.188 -13.656 1 64.31 145 GLY B N 1
ATOM 3740 C CA . GLY B 1 145 ? 18.109 -18.5 -14.836 1 64.31 145 GLY B CA 1
ATOM 3741 C C . GLY B 1 145 ? 17 -17.531 -14.531 1 64.31 145 GLY B C 1
ATOM 3742 O O . GLY B 1 145 ? 16.656 -16.688 -15.367 1 64.31 145 GLY B O 1
ATOM 3743 N N . VAL B 1 146 ? 16.469 -17.625 -13.328 1 77.31 146 VAL B N 1
ATOM 3744 C CA . VAL B 1 146 ? 15.398 -16.672 -13.023 1 77.31 146 VAL B CA 1
ATOM 3745 C C . VAL B 1 146 ? 15.992 -15.312 -12.68 1 77.31 146 VAL B C 1
ATOM 3747 O O . VAL B 1 146 ? 16.812 -15.195 -11.758 1 77.31 146 VAL B O 1
ATOM 3750 N N . PRO B 1 147 ? 15.719 -14.297 -13.484 1 86.62 147 PRO B N 1
ATOM 3751 C CA . PRO B 1 147 ? 16.234 -12.961 -13.211 1 86.62 147 PRO B CA 1
ATOM 3752 C C . PRO B 1 147 ? 15.812 -12.43 -11.844 1 86.62 147 PRO B C 1
ATOM 3754 O O . PRO B 1 147 ? 14.672 -12.641 -11.422 1 86.62 147 PRO B O 1
ATOM 3757 N N . LEU B 1 148 ? 16.828 -11.82 -11.203 1 87.38 148 LEU B N 1
ATOM 3758 C CA . LEU B 1 148 ? 16.625 -11.18 -9.914 1 87.38 148 LEU B CA 1
ATOM 3759 C C . LEU B 1 148 ? 17 -9.703 -9.977 1 87.38 148 LEU B C 1
ATOM 3761 O O . LEU B 1 148 ? 18.109 -9.359 -10.383 1 87.38 148 LEU B O 1
ATOM 3765 N N . VAL B 1 149 ? 16.062 -8.805 -9.664 1 93 149 VAL B N 1
ATOM 3766 C CA . VAL B 1 149 ? 16.312 -7.375 -9.555 1 93 149 VAL B CA 1
ATOM 3767 C C . VAL B 1 149 ? 16.109 -6.922 -8.109 1 93 149 VAL B C 1
ATOM 3769 O O . VAL B 1 149 ? 15.086 -7.219 -7.496 1 93 149 VAL B O 1
ATOM 3772 N N . VAL B 1 150 ? 17.094 -6.262 -7.602 1 93.75 150 VAL B N 1
ATOM 3773 C CA . VAL B 1 150 ? 17.078 -5.832 -6.207 1 93.75 150 VAL B CA 1
ATOM 3774 C C . VAL B 1 150 ? 16.656 -4.367 -6.125 1 93.75 150 VAL B C 1
ATOM 3776 O O . VAL B 1 150 ? 17.172 -3.527 -6.875 1 93.75 150 VAL B O 1
ATOM 3779 N N . ILE B 1 151 ? 15.672 -4.094 -5.238 1 96.81 151 ILE B N 1
ATOM 3780 C CA . ILE B 1 151 ? 15.117 -2.756 -5.078 1 96.81 151 ILE B CA 1
ATOM 3781 C C . ILE B 1 151 ? 15.43 -2.229 -3.68 1 96.81 151 ILE B C 1
ATOM 3783 O O . ILE B 1 151 ? 15.258 -2.945 -2.689 1 96.81 151 ILE B O 1
ATOM 3787 N N . ASP B 1 152 ? 15.852 -0.973 -3.559 1 95.5 152 ASP B N 1
ATOM 3788 C CA . ASP B 1 152 ? 16.109 -0.306 -2.287 1 95.5 152 ASP B CA 1
ATOM 3789 C C . ASP B 1 152 ? 17.047 -1.136 -1.414 1 95.5 152 ASP B C 1
ATOM 3791 O O . ASP B 1 152 ? 16.766 -1.361 -0.234 1 95.5 152 ASP B O 1
ATOM 3795 N N . SER B 1 153 ? 18.031 -1.665 -2.064 1 93.88 153 SER B N 1
ATOM 3796 C CA . SER B 1 153 ? 19.031 -2.506 -1.417 1 93.88 153 SER B CA 1
ATOM 3797 C C . SER B 1 153 ? 20.391 -2.4 -2.121 1 93.88 153 SER B C 1
ATOM 3799 O O . SER B 1 153 ? 20.453 -2.346 -3.352 1 93.88 153 SER B O 1
ATOM 3801 N N . ILE B 1 154 ? 21.344 -2.314 -1.313 1 92.25 154 ILE B N 1
ATOM 3802 C CA . ILE B 1 154 ? 22.703 -2.346 -1.821 1 92.25 154 ILE B CA 1
ATOM 3803 C C . ILE B 1 154 ? 23.375 -3.658 -1.42 1 92.25 154 ILE B C 1
ATOM 3805 O O . ILE B 1 154 ? 23.516 -3.953 -0.231 1 92.25 154 ILE B O 1
ATOM 3809 N N . ILE B 1 155 ? 23.656 -4.43 -2.449 1 86 155 ILE B N 1
ATOM 3810 C CA . ILE B 1 155 ? 24.328 -5.711 -2.24 1 86 155 ILE B CA 1
ATOM 3811 C C . ILE B 1 155 ? 25.672 -5.715 -2.955 1 86 155 ILE B C 1
ATOM 3813 O O . ILE B 1 155 ? 25.828 -5.082 -4.004 1 86 155 ILE B O 1
ATOM 3817 N N . GLU B 1 156 ? 26.641 -6.438 -2.293 1 80.19 156 GLU B N 1
ATOM 3818 C CA . GLU B 1 156 ? 27.969 -6.52 -2.891 1 80.19 156 GLU B CA 1
ATOM 3819 C C . GLU B 1 156 ? 28.031 -7.652 -3.91 1 80.19 156 GLU B C 1
ATOM 3821 O O . GLU B 1 156 ? 28.766 -8.625 -3.715 1 80.19 156 GLU B O 1
ATOM 3826 N N . ASP B 1 157 ? 27.234 -7.719 -4.895 1 75.31 157 ASP B N 1
ATOM 3827 C CA . ASP B 1 157 ? 27.234 -8.664 -6.008 1 75.31 157 ASP B CA 1
ATOM 3828 C C . ASP B 1 157 ? 26.953 -7.949 -7.332 1 75.31 157 ASP B C 1
ATOM 3830 O O . ASP B 1 157 ? 25.875 -7.375 -7.523 1 75.31 157 ASP B O 1
ATOM 3834 N N . ASN B 1 158 ? 27.906 -7.941 -8.164 1 73.31 158 ASN B N 1
ATOM 3835 C CA . ASN B 1 158 ? 27.844 -7.168 -9.398 1 73.31 158 ASN B CA 1
ATOM 3836 C C . ASN B 1 158 ? 27.062 -7.898 -10.484 1 73.31 158 ASN B C 1
ATOM 3838 O O . ASN B 1 158 ? 26.938 -7.395 -11.602 1 73.31 158 ASN B O 1
ATOM 3842 N N . LEU B 1 159 ? 26.5 -8.938 -10.141 1 71.31 159 LEU B N 1
ATOM 3843 C CA . LEU B 1 159 ? 25.703 -9.68 -11.109 1 71.31 159 LEU B CA 1
ATOM 3844 C C . LEU B 1 159 ? 24.266 -9.141 -11.164 1 71.31 159 LEU B C 1
ATOM 3846 O O . LEU B 1 159 ? 23.641 -9.141 -12.219 1 71.31 159 LEU B O 1
ATOM 3850 N N . PHE B 1 160 ? 23.875 -8.688 -10.078 1 83.31 160 PHE B N 1
ATOM 3851 C CA . PHE B 1 160 ? 22.469 -8.344 -9.977 1 83.31 160 PHE B CA 1
ATOM 3852 C C . PHE B 1 160 ? 22.266 -6.836 -10.086 1 83.31 160 PHE B C 1
ATOM 3854 O O . PHE B 1 160 ? 23.062 -6.055 -9.562 1 83.31 160 PHE B O 1
ATOM 3861 N N . HIS B 1 161 ? 21.25 -6.496 -10.844 1 90.81 161 HIS B N 1
ATOM 3862 C CA . HIS B 1 161 ? 20.891 -5.086 -10.93 1 90.81 161 HIS B CA 1
ATOM 3863 C C . HIS B 1 161 ? 20.203 -4.609 -9.648 1 90.81 161 HIS B C 1
ATOM 3865 O O . HIS B 1 161 ? 19.406 -5.336 -9.062 1 90.81 161 HIS B O 1
ATOM 3871 N N . LYS B 1 162 ? 20.625 -3.438 -9.219 1 94.81 162 LYS B N 1
ATOM 3872 C CA . LYS B 1 162 ? 20.062 -2.748 -8.062 1 94.81 162 LYS B CA 1
ATOM 3873 C C . LYS B 1 162 ? 19.438 -1.417 -8.477 1 94.81 162 LYS B C 1
ATOM 3875 O O . LYS B 1 162 ? 20.047 -0.641 -9.211 1 94.81 162 LYS B O 1
ATOM 3880 N N . VAL B 1 163 ? 18.188 -1.203 -8.117 1 97.56 163 VAL B N 1
ATOM 3881 C CA . VAL B 1 163 ? 17.516 0.075 -8.32 1 97.56 163 VAL B CA 1
ATOM 3882 C C . VAL B 1 163 ? 17.375 0.803 -6.988 1 97.56 163 VAL B C 1
ATOM 3884 O O . VAL B 1 163 ? 16.688 0.325 -6.086 1 97.56 163 VAL B O 1
ATOM 3887 N N . VAL B 1 164 ? 18.062 1.907 -6.848 1 96.88 164 VAL B N 1
ATOM 3888 C CA . VAL B 1 164 ? 18.156 2.59 -5.562 1 96.88 164 VAL B CA 1
ATOM 3889 C C . VAL B 1 164 ? 17.969 4.094 -5.758 1 96.88 164 VAL B C 1
ATOM 3891 O O . VAL B 1 164 ? 18.484 4.668 -6.723 1 96.88 164 VAL B O 1
ATOM 3894 N N . PRO B 1 165 ? 17.141 4.734 -4.859 1 96.12 165 PRO B N 1
ATOM 3895 C CA . PRO B 1 165 ? 17.125 6.195 -4.91 1 96.12 165 PRO B CA 1
ATOM 3896 C C . PRO B 1 165 ? 18.453 6.824 -4.539 1 96.12 165 PRO B C 1
ATOM 3898 O O . PRO B 1 165 ? 19.156 6.328 -3.645 1 96.12 165 PRO B O 1
ATOM 3901 N N . ASP B 1 166 ? 18.828 7.828 -5.234 1 94.81 166 ASP B N 1
ATOM 3902 C CA . ASP B 1 166 ? 20.031 8.562 -4.855 1 94.81 166 ASP B CA 1
ATOM 3903 C C . ASP B 1 166 ? 19.781 9.445 -3.637 1 94.81 166 ASP B C 1
ATOM 3905 O O . ASP B 1 166 ? 19.734 10.68 -3.748 1 94.81 166 ASP B O 1
ATOM 3909 N N . LEU B 1 167 ? 19.688 8.82 -2.512 1 91.81 167 LEU B N 1
ATOM 3910 C CA . LEU B 1 167 ? 19.359 9.508 -1.273 1 91.81 167 LEU B CA 1
ATOM 3911 C C . LEU B 1 167 ? 20.438 10.516 -0.901 1 91.81 167 LEU B C 1
ATOM 3913 O O . LEU B 1 167 ? 20.156 11.539 -0.271 1 91.81 167 LEU B O 1
ATOM 3917 N N . GLY B 1 168 ? 21.672 10.18 -1.292 1 87.75 168 GLY B N 1
ATOM 3918 C CA . GLY B 1 168 ? 22.734 11.133 -1.039 1 87.75 168 GLY B CA 1
ATOM 3919 C C . GLY B 1 168 ? 22.5 12.477 -1.703 1 87.75 168 GLY B C 1
ATOM 3920 O O . GLY B 1 168 ? 22.547 13.523 -1.045 1 87.75 168 GLY B O 1
ATOM 3921 N N . ASP B 1 169 ? 22.203 12.391 -2.916 1 91.06 169 ASP B N 1
ATOM 3922 C CA . ASP B 1 169 ? 21.922 13.617 -3.662 1 91.06 169 ASP B CA 1
ATOM 3923 C C . ASP B 1 169 ? 20.672 14.312 -3.137 1 91.06 169 ASP B C 1
ATOM 3925 O O . ASP B 1 169 ? 20.656 15.531 -2.98 1 91.06 169 ASP B O 1
ATOM 3929 N N . LEU B 1 170 ? 19.656 13.602 -2.863 1 94.31 170 LEU B N 1
ATOM 3930 C CA . LEU B 1 170 ? 18.391 14.141 -2.373 1 94.31 170 LEU B CA 1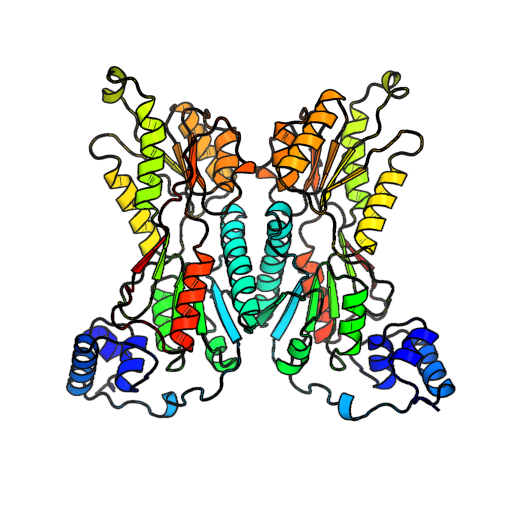
ATOM 3931 C C . LEU B 1 170 ? 18.594 14.852 -1.037 1 94.31 170 LEU B C 1
ATOM 3933 O O . LEU B 1 170 ? 18.094 15.961 -0.841 1 94.31 170 LEU B O 1
ATOM 3937 N N . LEU B 1 171 ? 19.344 14.203 -0.195 1 90.38 171 LEU B N 1
ATOM 3938 C CA . LEU B 1 171 ? 19.578 14.781 1.121 1 90.38 171 LEU B CA 1
ATOM 3939 C C . LEU B 1 171 ? 20.469 16.031 1.015 1 90.38 171 LEU B C 1
ATOM 3941 O O . LEU B 1 171 ? 20.25 17 1.742 1 90.38 171 LEU B O 1
ATOM 3945 N N . ARG B 1 172 ? 21.391 16.016 0.157 1 88.06 172 ARG B N 1
ATOM 3946 C CA . ARG B 1 172 ? 22.234 17.188 -0.072 1 88.06 172 ARG B CA 1
ATOM 3947 C C . ARG B 1 172 ? 21.391 18.359 -0.553 1 88.06 172 ARG B C 1
ATOM 3949 O O . ARG B 1 172 ? 21.562 19.484 -0.067 1 88.06 172 ARG B O 1
ATOM 3956 N N . GLN B 1 173 ? 20.547 18.156 -1.455 1 91.69 173 GLN B N 1
ATOM 3957 C CA . GLN B 1 173 ? 19.672 19.203 -1.969 1 91.69 173 GLN B CA 1
ATOM 3958 C C . GLN B 1 173 ? 18.75 19.734 -0.876 1 91.69 173 GLN B C 1
ATOM 3960 O O . GLN B 1 173 ? 18.578 20.953 -0.743 1 91.69 173 GLN B O 1
ATOM 3965 N N . ALA B 1 174 ? 18.219 18.812 -0.107 1 91.94 174 ALA B N 1
ATOM 3966 C CA . ALA B 1 174 ? 17.344 19.219 0.987 1 91.94 174 ALA B CA 1
ATOM 3967 C C . ALA B 1 174 ? 18.094 20.078 2.002 1 91.94 174 ALA B C 1
ATOM 3969 O O . ALA B 1 174 ? 17.578 21.094 2.471 1 91.94 174 ALA B O 1
ATOM 3970 N N . HIS B 1 175 ? 19.25 19.688 2.291 1 87.25 175 HIS B N 1
ATOM 3971 C CA . HIS B 1 175 ? 20.094 20.438 3.225 1 87.25 175 HIS B CA 1
ATOM 3972 C C . HIS B 1 175 ? 20.375 21.828 2.697 1 87.25 175 HIS B C 1
ATOM 3974 O O . HIS B 1 175 ? 20.344 22.797 3.455 1 87.25 175 HIS B O 1
ATOM 3980 N N . SER B 1 176 ? 20.656 21.906 1.463 1 87.56 176 SER B N 1
ATOM 3981 C CA . SER B 1 176 ? 20.984 23.188 0.842 1 87.56 176 SER B CA 1
ATOM 3982 C C . SER B 1 176 ? 19.812 24.172 0.944 1 87.56 176 SER B C 1
ATOM 3984 O O . SER B 1 176 ? 20 25.375 1.103 1 87.56 176 SER B O 1
ATOM 3986 N N . LEU B 1 177 ? 18.625 23.703 0.895 1 89.88 177 LEU B N 1
ATOM 3987 C CA . LEU B 1 177 ? 17.438 24.547 1 1 89.88 177 LEU B CA 1
ATOM 3988 C C . LEU B 1 177 ? 17.328 25.172 2.389 1 89.88 177 LEU B C 1
ATOM 3990 O O . LEU B 1 177 ? 16.828 26.281 2.535 1 89.88 177 LEU B O 1
ATOM 3994 N N . LEU B 1 178 ? 17.797 24.406 3.363 1 86.62 178 LEU B N 1
ATOM 3995 C CA . LEU B 1 178 ? 17.719 24.922 4.73 1 86.62 178 LEU B CA 1
ATOM 3996 C C . LEU B 1 178 ? 18.906 25.828 5.035 1 86.62 178 LEU B C 1
ATOM 3998 O O . LEU B 1 178 ? 18.766 26.812 5.766 1 86.62 178 LEU B O 1
ATOM 4002 N N . ALA B 1 179 ? 20.031 25.562 4.543 1 78.94 179 ALA B N 1
ATOM 4003 C CA . ALA B 1 179 ? 21.25 26.328 4.797 1 78.94 179 ALA B CA 1
ATOM 4004 C C . ALA B 1 179 ? 21.172 27.703 4.168 1 78.94 179 ALA B C 1
ATOM 4006 O O . ALA B 1 179 ? 21.75 28.672 4.684 1 78.94 179 ALA B O 1
ATOM 4007 N N . ASN B 1 180 ? 20.625 27.828 2.996 1 72.56 180 ASN B N 1
ATOM 4008 C CA . ASN B 1 180 ? 20.547 29.094 2.283 1 72.56 180 ASN B CA 1
ATOM 4009 C C . ASN B 1 180 ? 19.797 30.156 3.096 1 72.56 180 ASN B C 1
ATOM 4011 O O . ASN B 1 180 ? 19.953 31.344 2.859 1 72.56 180 ASN B O 1
ATOM 4015 N N . ARG B 1 181 ? 19.078 29.797 3.988 1 60.88 181 ARG B N 1
ATOM 4016 C CA . ARG B 1 181 ? 18.344 30.75 4.805 1 60.88 181 ARG B CA 1
ATOM 4017 C C . ARG B 1 181 ? 19.203 31.266 5.961 1 60.88 181 ARG B C 1
ATOM 4019 O O . ARG B 1 181 ? 18.859 32.281 6.59 1 60.88 181 ARG B O 1
ATOM 4026 N N . ARG B 1 182 ? 20.297 30.547 6.316 1 56.69 182 ARG B N 1
ATOM 4027 C CA . ARG B 1 182 ? 21.078 30.953 7.469 1 56.69 182 ARG B CA 1
ATOM 4028 C C . ARG B 1 182 ? 22 32.125 7.109 1 56.69 182 ARG B C 1
ATOM 4030 O O . ARG B 1 182 ? 22.594 32.156 6.031 1 56.69 182 ARG B O 1
ATOM 4037 N N . LEU B 1 183 ? 21.688 33.219 7.695 1 49.81 183 LEU B N 1
ATOM 4038 C CA . LEU B 1 183 ? 22.609 34.344 7.629 1 49.81 183 LEU B CA 1
ATOM 4039 C C . LEU B 1 183 ? 24.016 33.906 7.988 1 49.81 183 LEU B C 1
ATOM 4041 O O . LEU B 1 183 ? 24.203 32.969 8.781 1 49.81 183 LEU B O 1
ATOM 4045 N N . PRO B 1 184 ? 25.094 34.312 7.156 1 46.12 184 PRO B N 1
ATOM 4046 C CA . PRO B 1 184 ? 26.516 34 7.328 1 46.12 184 PRO B CA 1
ATOM 4047 C C . PRO B 1 184 ? 26.938 33.938 8.797 1 46.12 184 PRO B C 1
ATOM 4049 O O . PRO B 1 184 ? 27.812 33.125 9.164 1 46.12 184 PRO B O 1
ATOM 4052 N N . LEU B 1 185 ? 26.609 34.875 9.516 1 43.16 185 LEU B N 1
ATOM 4053 C CA . LEU B 1 185 ? 27.172 35.062 10.852 1 43.16 185 LEU B CA 1
ATOM 4054 C C . LEU B 1 185 ? 26.844 33.875 11.734 1 43.16 185 LEU B C 1
ATOM 4056 O O . LEU B 1 185 ? 27.516 33.625 12.742 1 43.16 185 LEU B O 1
ATOM 4060 N N . ASP B 1 186 ? 25.719 33.25 11.57 1 45.69 186 ASP B N 1
ATOM 4061 C CA . ASP B 1 186 ? 25.203 32.25 12.5 1 45.69 186 ASP B CA 1
ATOM 4062 C C . ASP B 1 186 ? 25.734 30.859 12.148 1 45.69 186 ASP B C 1
ATOM 4064 O O . ASP B 1 186 ? 25.344 29.875 12.766 1 45.69 186 ASP B O 1
ATOM 4068 N N . ALA B 1 187 ? 26.516 30.844 11.227 1 45.88 187 ALA B N 1
ATOM 4069 C CA . ALA B 1 187 ? 27.172 29.641 10.75 1 45.88 187 ALA B CA 1
ATOM 4070 C C . ALA B 1 187 ? 28.047 29.016 11.844 1 45.88 187 ALA B C 1
ATOM 4072 O O . ALA B 1 187 ? 28.172 27.797 11.914 1 45.88 187 ALA B O 1
ATOM 4073 N N . GLU B 1 188 ? 28.781 29.891 12.461 1 46.12 188 GLU B N 1
ATOM 4074 C CA . GLU B 1 188 ? 29.719 29.359 13.445 1 46.12 188 GLU B CA 1
ATOM 4075 C C . GLU B 1 188 ? 29.016 28.484 14.469 1 46.12 188 GLU B C 1
ATOM 4077 O O . GLU B 1 188 ? 29.625 27.562 15.023 1 46.12 188 GLU B O 1
ATOM 4082 N N . HIS B 1 189 ? 27.766 28.75 14.852 1 49.53 189 HIS B N 1
ATOM 4083 C CA . HIS B 1 189 ? 27.062 28.031 15.906 1 49.53 189 HIS B CA 1
ATOM 4084 C C . HIS B 1 189 ? 25.969 27.141 15.32 1 49.53 189 HIS B C 1
ATOM 4086 O O . HIS B 1 189 ? 24.969 26.844 15.984 1 49.53 189 HIS B O 1
ATOM 4092 N N . ALA B 1 190 ? 26.203 26.891 14.055 1 54 190 ALA B N 1
ATOM 4093 C CA . ALA B 1 190 ? 25.109 26.141 13.406 1 54 190 ALA B CA 1
ATOM 4094 C C . ALA B 1 190 ? 25.016 24.734 13.953 1 54 190 ALA B C 1
ATOM 4096 O O . ALA B 1 190 ? 26.031 24.031 14.062 1 54 190 ALA B O 1
ATOM 4097 N N . LYS B 1 191 ? 23.984 24.344 14.758 1 63.28 191 LYS B N 1
ATOM 4098 C CA . LYS B 1 191 ? 23.688 23.016 15.266 1 63.28 191 LYS B CA 1
ATOM 4099 C C . LYS B 1 191 ? 23.547 22.016 14.117 1 63.28 191 LYS B C 1
ATOM 4101 O O . LYS B 1 191 ? 23.141 22.375 13.016 1 63.28 191 LYS B O 1
ATOM 4106 N N . PRO B 1 192 ? 24.172 20.875 14.406 1 71.69 192 PRO B N 1
ATOM 4107 C CA . PRO B 1 192 ? 24.078 19.797 13.414 1 71.69 192 PRO B CA 1
ATOM 4108 C C . PRO B 1 192 ? 22.656 19.531 12.977 1 71.69 192 PRO B C 1
ATOM 4110 O O . PRO B 1 192 ? 21.719 19.625 13.781 1 71.69 192 PRO B O 1
ATOM 4113 N N . VAL B 1 193 ? 22.531 19.344 11.734 1 80.69 193 VAL B N 1
ATOM 4114 C CA . VAL B 1 193 ? 21.234 19.016 11.156 1 80.69 193 VAL B CA 1
ATOM 4115 C C . VAL B 1 193 ? 20.797 17.625 11.625 1 80.69 193 VAL B C 1
ATOM 4117 O O . VAL B 1 193 ? 21.641 16.734 11.812 1 80.69 193 VAL B O 1
ATOM 4120 N N . ALA B 1 194 ? 19.562 17.484 11.914 1 85.94 194 ALA B N 1
ATOM 4121 C CA . ALA B 1 194 ? 19 16.203 12.312 1 85.94 194 ALA B CA 1
ATOM 4122 C C . ALA B 1 194 ? 18.266 15.539 11.148 1 85.94 194 ALA B C 1
ATOM 4124 O O . ALA B 1 194 ? 17.812 16.219 10.227 1 85.94 194 ALA B O 1
ATOM 4125 N N . LEU B 1 195 ? 18.281 14.211 11.211 1 90 195 LEU B N 1
ATOM 4126 C CA . LEU B 1 195 ? 17.625 13.43 10.164 1 90 195 LEU B CA 1
ATOM 4127 C C . LEU B 1 195 ? 16.547 12.531 10.758 1 90 195 LEU B C 1
ATOM 4129 O O . LEU B 1 195 ? 16.766 11.898 11.797 1 90 195 LEU B O 1
ATOM 4133 N N . LEU B 1 196 ? 15.367 12.609 10.195 1 91.06 196 LEU B N 1
ATOM 4134 C CA . LEU B 1 196 ? 14.312 11.641 10.445 1 91.06 196 LEU B CA 1
ATOM 4135 C C . LEU B 1 196 ? 14.031 10.805 9.203 1 91.06 196 LEU B C 1
ATOM 4137 O O . LEU B 1 196 ? 13.594 11.336 8.18 1 91.06 196 LEU B O 1
ATOM 4141 N N . ALA B 1 197 ? 14.383 9.586 9.25 1 89.38 197 ALA B N 1
ATOM 4142 C CA . ALA B 1 197 ? 14.18 8.664 8.125 1 89.38 197 ALA B CA 1
ATOM 4143 C C . ALA B 1 197 ? 13.93 7.246 8.625 1 89.38 197 ALA B C 1
ATOM 4145 O O . ALA B 1 197 ? 14.234 6.918 9.773 1 89.38 197 ALA B O 1
ATOM 4146 N N . GLU B 1 198 ? 13.336 6.484 7.723 1 83.12 198 GLU B N 1
ATOM 4147 C CA . GLU B 1 198 ? 13.141 5.074 8.055 1 83.12 198 GLU B CA 1
ATOM 4148 C C . GLU B 1 198 ? 14.453 4.301 7.98 1 83.12 198 GLU B C 1
ATOM 4150 O O . GLU B 1 198 ? 15.328 4.629 7.176 1 83.12 198 GLU B O 1
ATOM 4155 N N . GLN B 1 199 ? 14.492 3.34 8.852 1 85.12 199 GLN B N 1
ATOM 4156 C CA . GLN B 1 199 ? 15.594 2.395 8.758 1 85.12 199 GLN B CA 1
ATOM 4157 C C . GLN B 1 199 ? 15.258 1.24 7.816 1 85.12 199 GLN B C 1
ATOM 4159 O O . GLN B 1 199 ? 14.164 0.678 7.883 1 85.12 199 GLN B O 1
ATOM 4164 N N . PHE B 1 200 ? 16.125 0.925 6.996 1 86.94 200 PHE B N 1
ATOM 4165 C CA . PHE B 1 200 ? 15.961 -0.199 6.082 1 86.94 200 PHE B CA 1
ATOM 4166 C C . PHE B 1 200 ? 16.391 -1.503 6.746 1 86.94 200 PHE B C 1
ATOM 4168 O O . PHE B 1 200 ? 17.156 -1.494 7.711 1 86.94 200 PHE B O 1
ATOM 4175 N N . HIS B 1 201 ? 15.82 -2.576 6.188 1 85.81 201 HIS B N 1
ATOM 4176 C CA . HIS B 1 201 ? 16.391 -3.875 6.539 1 85.81 201 HIS B CA 1
ATOM 4177 C C . HIS B 1 201 ? 17.781 -4.039 5.961 1 85.81 201 HIS B C 1
ATOM 4179 O O . HIS B 1 201 ? 18.641 -4.703 6.562 1 85.81 201 HIS B O 1
ATOM 4185 N N . ASN B 1 202 ? 17.984 -3.441 4.852 1 90.38 202 ASN B N 1
ATOM 4186 C CA . ASN B 1 202 ? 19.266 -3.52 4.16 1 90.38 202 ASN B CA 1
ATOM 4187 C C . ASN B 1 202 ? 20.312 -2.617 4.809 1 90.38 202 ASN B C 1
ATOM 4189 O O . ASN B 1 202 ? 20.156 -1.396 4.844 1 90.38 202 ASN B O 1
ATOM 4193 N N . ARG B 1 203 ? 21.391 -3.182 5.176 1 89.56 203 ARG B N 1
ATOM 4194 C CA . ARG B 1 203 ? 22.438 -2.436 5.867 1 89.56 203 ARG B CA 1
ATOM 4195 C C . ARG B 1 203 ? 23.156 -1.495 4.914 1 89.56 203 ARG B C 1
ATOM 4197 O O . ARG B 1 203 ? 23.625 -0.424 5.316 1 89.56 203 ARG B O 1
ATOM 4204 N N . GLY B 1 204 ? 23.281 -1.946 3.703 1 90.25 204 GLY B N 1
ATOM 4205 C CA . GLY B 1 204 ? 23.906 -1.085 2.711 1 90.25 204 GLY B CA 1
ATOM 4206 C C . GLY B 1 204 ? 23.188 0.235 2.525 1 90.25 204 GLY B C 1
ATOM 4207 O O . GLY B 1 204 ? 23.812 1.285 2.398 1 90.25 204 GLY B O 1
ATOM 4208 N N . MET B 1 205 ? 21.922 0.193 2.531 1 91.38 205 MET B N 1
ATOM 4209 C CA . MET B 1 205 ? 21.109 1.408 2.43 1 91.38 205 MET B CA 1
ATOM 4210 C C . MET B 1 205 ? 21.312 2.299 3.65 1 91.38 205 MET B C 1
ATOM 4212 O O . MET B 1 205 ? 21.453 3.518 3.521 1 91.38 205 MET B O 1
ATOM 4216 N N . ASN B 1 206 ? 21.312 1.685 4.797 1 89.5 206 ASN B N 1
ATOM 4217 C CA . ASN B 1 206 ? 21.531 2.447 6.02 1 89.5 206 ASN B CA 1
ATOM 4218 C C . ASN B 1 206 ? 22.906 3.109 6.035 1 89.5 206 ASN B C 1
ATOM 4220 O O . ASN B 1 206 ? 23.047 4.258 6.461 1 89.5 206 ASN B O 1
ATOM 4224 N N . ARG B 1 207 ? 23.859 2.385 5.57 1 88.31 207 ARG B N 1
ATOM 4225 C CA . ARG B 1 207 ? 25.203 2.938 5.477 1 88.31 207 ARG B CA 1
ATOM 4226 C C . ARG B 1 207 ? 25.234 4.121 4.512 1 88.31 207 ARG B C 1
ATOM 4228 O O . ARG B 1 207 ? 25.891 5.129 4.789 1 88.31 207 ARG B O 1
ATOM 4235 N N . LEU B 1 208 ? 24.562 3.955 3.436 1 86.81 208 LEU B N 1
ATOM 4236 C CA . LEU B 1 208 ? 24.5 5.031 2.455 1 86.81 208 LEU B CA 1
ATOM 4237 C C . LEU B 1 208 ? 23.938 6.301 3.078 1 86.81 208 LEU B C 1
ATOM 4239 O O . LEU B 1 208 ? 24.453 7.395 2.857 1 86.81 208 LEU B O 1
ATOM 4243 N N . ILE B 1 209 ? 22.922 6.195 3.826 1 86.31 209 ILE B N 1
ATOM 4244 C CA . ILE B 1 209 ? 22.297 7.332 4.48 1 86.31 209 ILE B CA 1
ATOM 4245 C C . ILE B 1 209 ? 23.266 7.973 5.465 1 86.31 209 ILE B C 1
ATOM 4247 O O . ILE B 1 209 ? 23.438 9.195 5.473 1 86.31 209 ILE B O 1
ATOM 4251 N N . GLN B 1 210 ? 23.906 7.141 6.195 1 83.5 210 GLN B N 1
ATOM 4252 C CA . GLN B 1 210 ? 24.859 7.637 7.184 1 83.5 210 GLN B CA 1
ATOM 4253 C C . GLN B 1 210 ? 26.016 8.367 6.512 1 83.5 210 GLN B C 1
ATOM 4255 O O . GLN B 1 210 ? 26.438 9.43 6.969 1 83.5 210 GLN B O 1
ATOM 4260 N N . GLU B 1 211 ? 26.469 7.77 5.5 1 82.88 211 GLU B N 1
ATOM 4261 C CA . GLU B 1 211 ? 27.578 8.375 4.766 1 82.88 211 GLU B CA 1
ATOM 4262 C C . GLU B 1 211 ? 27.156 9.703 4.133 1 82.88 211 GLU B C 1
ATOM 4264 O O . GLU B 1 211 ? 27.938 10.656 4.102 1 82.88 211 GLU B O 1
ATOM 4269 N N . SER B 1 212 ? 25.984 9.75 3.629 1 80.81 212 SER B N 1
ATOM 4270 C CA . SER B 1 212 ? 25.453 10.977 3.035 1 80.81 212 SER B CA 1
ATOM 4271 C C . SER B 1 212 ? 25.344 12.086 4.074 1 80.81 212 SER B C 1
ATOM 4273 O O . SER B 1 212 ? 25.641 13.242 3.791 1 80.81 212 SER B O 1
ATOM 4275 N N . LEU B 1 213 ? 24.953 11.727 5.164 1 76.94 213 LEU B N 1
ATOM 4276 C CA . LEU B 1 213 ? 24.812 12.695 6.242 1 76.94 213 LEU B CA 1
ATOM 4277 C C . LEU B 1 213 ? 26.188 13.211 6.684 1 76.94 213 LEU B C 1
ATOM 4279 O O . LEU B 1 213 ? 26.344 14.406 6.953 1 76.94 213 LEU B O 1
ATOM 4283 N N . SER B 1 214 ? 27.047 12.258 6.754 1 77.06 214 SER B N 1
ATOM 4284 C CA . SER B 1 214 ? 28.391 12.625 7.18 1 77.06 214 SER B CA 1
ATOM 4285 C C . SER B 1 214 ? 29.031 13.617 6.203 1 77.06 214 SER B C 1
ATOM 4287 O O . SER B 1 214 ? 29.828 14.461 6.602 1 77.06 214 SER B O 1
ATOM 4289 N N . SER B 1 215 ? 28.688 13.531 4.965 1 75.38 215 SER B N 1
ATOM 4290 C CA . SER B 1 215 ? 29.25 14.414 3.945 1 75.38 215 SER B CA 1
ATOM 4291 C C . SER B 1 215 ? 28.641 15.805 4.02 1 75.38 215 SER B C 1
ATOM 4293 O O . SER B 1 215 ? 29.219 16.766 3.508 1 75.38 215 SER B O 1
ATOM 4295 N N . LEU B 1 216 ? 27.469 15.93 4.395 1 71.56 216 LEU B N 1
ATOM 4296 C CA . LEU B 1 216 ? 26.797 17.219 4.555 1 71.56 216 LEU B CA 1
ATOM 4297 C C . LEU B 1 216 ? 27.406 18 5.719 1 71.56 216 LEU B C 1
ATOM 4299 O O . LEU B 1 216 ? 27.391 19.234 5.711 1 71.56 216 LEU B O 1
ATOM 4303 N N . ALA B 1 217 ? 27.719 17.25 6.766 1 55.78 217 ALA B N 1
ATOM 4304 C CA . ALA B 1 217 ? 28.281 17.891 7.957 1 55.78 217 ALA B CA 1
ATOM 4305 C C . ALA B 1 217 ? 29.797 17.938 7.887 1 55.78 217 ALA B C 1
ATOM 4307 O O . ALA B 1 217 ? 30.469 16.891 7.895 1 55.78 217 ALA B O 1
ATOM 4308 N N . SER B 1 218 ? 30.484 18.422 6.828 1 50.12 218 SER B N 1
ATOM 4309 C CA . SER B 1 218 ? 31.875 18.484 7.27 1 50.12 218 SER B CA 1
ATOM 4310 C C . SER B 1 218 ? 31.984 18.297 8.781 1 50.12 218 SER B C 1
ATOM 4312 O O . SER B 1 218 ? 32.75 17.438 9.25 1 50.12 218 SER B O 1
ATOM 4314 N N . THR B 1 219 ? 32.406 19.5 9.648 1 41.03 219 THR B N 1
ATOM 4315 C CA . THR B 1 219 ? 32.75 20.062 10.953 1 41.03 219 THR B CA 1
ATOM 4316 C C . THR B 1 219 ? 31.625 19.844 11.953 1 41.03 219 THR B C 1
ATOM 4318 O O . THR B 1 219 ? 31.828 19.906 13.164 1 41.03 219 THR B O 1
ATOM 4321 N N . GLU B 1 220 ? 30.188 20.203 11.57 1 43.97 220 GLU B N 1
ATOM 4322 C CA . GLU B 1 220 ? 29.156 20.422 12.578 1 43.97 220 GLU B CA 1
ATOM 4323 C C . GLU B 1 220 ? 28.344 19.156 12.836 1 43.97 220 GLU B C 1
ATOM 4325 O O . GLU B 1 220 ? 28.172 18.328 11.93 1 43.97 220 GLU B O 1
ATOM 4330 N N . HIS B 1 221 ? 28.156 18.656 14.148 1 46.94 221 HIS B N 1
ATOM 4331 C CA . HIS B 1 221 ? 27.578 17.531 14.875 1 46.94 221 HIS B CA 1
ATOM 4332 C C . HIS B 1 221 ? 26.203 17.156 14.32 1 46.94 221 HIS B C 1
ATOM 4334 O O . HIS B 1 221 ? 25.234 17.891 14.484 1 46.94 221 HIS B O 1
ATOM 4340 N N . ILE B 1 222 ? 26.141 16.453 13.148 1 51.38 222 ILE B N 1
ATOM 4341 C CA . ILE B 1 222 ? 24.859 16.016 12.617 1 51.38 222 ILE B CA 1
ATOM 4342 C C . ILE B 1 222 ? 24.297 14.906 13.5 1 51.38 222 ILE B C 1
ATOM 4344 O O . ILE B 1 222 ? 24.969 13.914 13.781 1 51.38 222 ILE B O 1
ATOM 4348 N N . GLN B 1 223 ? 23.344 15.164 14.336 1 49.75 223 GLN B N 1
ATOM 4349 C CA . GLN B 1 223 ? 22.609 14.117 15.047 1 49.75 223 GLN B CA 1
ATOM 4350 C C . GLN B 1 223 ? 21.625 13.406 14.117 1 49.75 223 GLN B C 1
ATOM 4352 O O . GLN B 1 223 ? 20.859 14.055 13.406 1 49.75 223 GLN B O 1
ATOM 4357 N N . CYS B 1 224 ? 21.984 12.273 13.539 1 54.97 224 CYS B N 1
ATOM 4358 C CA . CYS B 1 224 ? 21.141 11.438 12.703 1 54.97 224 CYS B CA 1
ATOM 4359 C C . CYS B 1 224 ? 20.25 10.539 13.555 1 54.97 224 CYS B C 1
ATOM 4361 O O . CYS B 1 224 ? 20.734 9.828 14.438 1 54.97 224 CYS B O 1
ATOM 4363 N N . LEU B 1 225 ? 18.969 10.82 13.773 1 53.38 225 LEU B N 1
ATOM 4364 C CA . LEU B 1 225 ? 18.078 9.797 14.297 1 53.38 225 LEU B CA 1
ATOM 4365 C C . LEU B 1 225 ? 17.453 8.977 13.164 1 53.38 225 LEU B C 1
ATOM 4367 O O . LEU B 1 225 ? 16.656 9.492 12.391 1 53.38 225 LEU B O 1
ATOM 4371 N N . GLN B 1 226 ? 18.219 7.992 12.633 1 53.66 226 GLN B N 1
ATOM 4372 C CA . GLN B 1 226 ? 17.531 6.961 11.859 1 53.66 226 GLN B CA 1
ATOM 4373 C C . GLN B 1 226 ? 16.578 6.152 12.734 1 53.66 226 GLN B C 1
ATOM 4375 O O . GLN B 1 226 ? 17.016 5.469 13.664 1 53.66 226 GLN B O 1
ATOM 4380 N N . VAL B 1 227 ? 15.195 6.426 12.742 1 51.91 227 VAL B N 1
ATOM 4381 C CA . VAL B 1 227 ? 14.172 5.805 13.578 1 51.91 227 VAL B CA 1
ATOM 4382 C C . VAL B 1 227 ? 13.773 4.453 12.984 1 51.91 227 VAL B C 1
ATOM 4384 O O . VAL B 1 227 ? 13.289 4.379 11.859 1 51.91 227 VAL B O 1
ATOM 4387 N N . MET B 1 228 ? 14.406 3.273 13.203 1 49.19 228 MET B N 1
ATOM 4388 C CA . MET B 1 228 ? 14.008 1.951 12.734 1 49.19 228 MET B CA 1
ATOM 4389 C C . MET B 1 228 ? 12.789 1.443 13.5 1 49.19 228 MET B C 1
ATOM 4391 O O . MET B 1 228 ? 11.828 0.964 12.898 1 49.19 228 MET B O 1
ATOM 4395 N N . TYR B 1 229 ? 12.844 1.249 14.695 1 53 229 TYR B N 1
ATOM 4396 C CA . TYR B 1 229 ? 11.891 0.514 15.516 1 53 229 TYR B CA 1
ATOM 4397 C C . TYR B 1 229 ? 10.992 1.468 16.297 1 53 229 TYR B C 1
ATOM 4399 O O . TYR B 1 229 ? 10.281 1.05 17.203 1 53 229 TYR B O 1
ATOM 4407 N N . HIS B 1 230 ? 10.852 2.59 15.688 1 62.31 230 HIS B N 1
ATOM 4408 C CA . HIS B 1 230 ? 10.242 3.596 16.547 1 62.31 230 HIS B CA 1
ATOM 4409 C C . HIS B 1 230 ? 8.75 3.74 16.266 1 62.31 230 HIS B C 1
ATOM 4411 O O . HIS B 1 230 ? 8.32 3.602 15.117 1 62.31 230 HIS B O 1
ATOM 4417 N N . ASN B 1 231 ? 8.102 3.68 17.438 1 77.75 231 ASN B N 1
ATOM 4418 C CA . ASN B 1 231 ? 6.676 3.998 17.359 1 77.75 231 ASN B CA 1
ATOM 4419 C C . ASN B 1 231 ? 6.438 5.504 17.391 1 77.75 231 ASN B C 1
ATOM 4421 O O . ASN B 1 231 ? 7.387 6.289 17.391 1 77.75 231 ASN B O 1
ATOM 4425 N N . ILE B 1 232 ? 5.277 5.844 17.281 1 84.94 232 ILE B N 1
ATOM 4426 C CA . ILE B 1 232 ? 4.887 7.246 17.156 1 84.94 232 ILE B CA 1
ATOM 4427 C C . ILE B 1 232 ? 5.34 8.016 18.406 1 84.94 232 ILE B C 1
ATOM 4429 O O . ILE B 1 232 ? 5.715 9.188 18.312 1 84.94 232 ILE B O 1
ATOM 4433 N N . THR B 1 233 ? 5.34 7.352 19.531 1 86.75 233 THR B N 1
ATOM 4434 C CA . THR B 1 233 ? 5.758 7.996 20.781 1 86.75 233 THR B CA 1
ATOM 4435 C C . THR B 1 233 ? 7.242 8.336 20.734 1 86.75 233 THR B C 1
ATOM 4437 O O . THR B 1 233 ? 7.648 9.422 21.156 1 86.75 233 THR B O 1
ATOM 4440 N N . ASP B 1 234 ? 8 7.445 20.219 1 86.56 234 ASP B N 1
ATOM 4441 C CA . ASP B 1 234 ? 9.438 7.668 20.062 1 86.56 234 ASP B CA 1
ATOM 4442 C C . ASP B 1 234 ? 9.719 8.812 19.094 1 86.56 234 ASP B C 1
ATOM 4444 O O . ASP B 1 234 ? 10.57 9.664 19.359 1 86.56 234 ASP B O 1
ATOM 4448 N N . ILE B 1 235 ? 8.984 8.875 18.078 1 90.06 235 ILE B N 1
ATOM 4449 C CA . ILE B 1 235 ? 9.164 9.914 17.062 1 90.06 235 ILE B CA 1
ATOM 4450 C C . ILE B 1 235 ? 8.789 11.273 17.656 1 90.06 235 ILE B C 1
ATOM 4452 O O . ILE B 1 235 ? 9.516 12.258 17.469 1 90.06 235 ILE B O 1
ATOM 4456 N N . ALA B 1 236 ? 7.723 11.266 18.375 1 90.62 236 ALA B N 1
ATOM 4457 C CA . ALA B 1 236 ? 7.266 12.508 18.984 1 90.62 236 ALA B CA 1
ATOM 4458 C C . ALA B 1 236 ? 8.305 13.047 19.969 1 90.62 236 ALA B C 1
ATOM 4460 O O . ALA B 1 236 ? 8.617 14.242 19.953 1 90.62 236 ALA B O 1
ATOM 4461 N N . ALA B 1 237 ? 8.836 12.195 20.766 1 89.94 237 ALA B N 1
ATOM 4462 C CA . ALA B 1 237 ? 9.844 12.602 21.734 1 89.94 237 ALA B CA 1
ATOM 4463 C C . ALA B 1 237 ? 11.094 13.141 21.047 1 89.94 237 ALA B C 1
ATOM 4465 O O . ALA B 1 237 ? 11.664 14.148 21.484 1 89.94 237 ALA B O 1
ATOM 4466 N N . TYR B 1 238 ? 11.484 12.469 20.016 1 89.31 238 TYR B N 1
ATOM 4467 C CA . TYR B 1 238 ? 12.633 12.898 19.219 1 89.31 238 TYR B CA 1
ATOM 4468 C C . TYR B 1 238 ? 12.398 14.273 18.609 1 89.31 238 TYR B C 1
ATOM 4470 O O . TYR B 1 238 ? 13.242 15.164 18.719 1 89.31 238 TYR B O 1
ATOM 4478 N N . LEU B 1 239 ? 11.242 14.453 18.078 1 92.62 239 LEU B N 1
ATOM 4479 C CA . LEU B 1 239 ? 10.922 15.703 17.406 1 92.62 239 LEU B CA 1
ATOM 4480 C C . LEU B 1 239 ? 10.766 16.844 18.406 1 92.62 239 LEU B C 1
ATOM 4482 O O . LEU B 1 239 ? 11.156 17.969 18.125 1 92.62 239 LEU B O 1
ATOM 4486 N N . ASP B 1 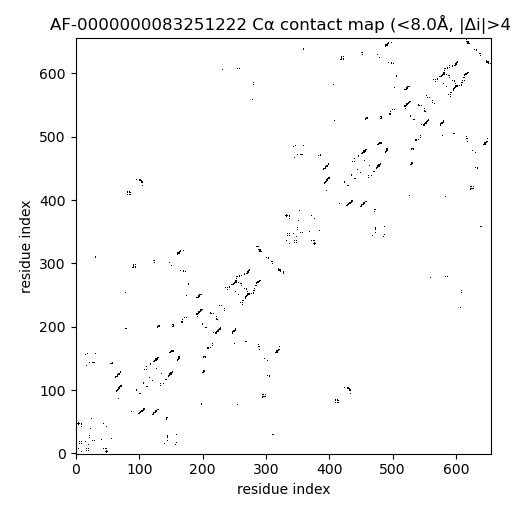240 ? 10.203 16.547 19.547 1 92.88 240 ASP B N 1
ATOM 4487 C CA . ASP B 1 240 ? 10.078 17.547 20.594 1 92.88 240 ASP B CA 1
ATOM 4488 C C . ASP B 1 240 ? 11.445 18.062 21.031 1 92.88 240 ASP B C 1
ATOM 4490 O O . ASP B 1 240 ? 11.641 19.281 21.188 1 92.88 240 ASP B O 1
ATOM 4494 N N . ARG B 1 241 ? 12.312 17.203 21.188 1 90.25 241 ARG B N 1
ATOM 4495 C CA . ARG B 1 241 ? 13.672 17.578 21.578 1 90.25 241 ARG B CA 1
ATOM 4496 C C . ARG B 1 241 ? 14.32 18.438 20.5 1 90.25 241 ARG B C 1
ATOM 4498 O O . ARG B 1 241 ? 14.961 19.453 20.828 1 90.25 241 ARG B O 1
ATOM 4505 N N . LEU B 1 242 ? 14.125 18.062 19.266 1 89.38 242 LEU B N 1
ATOM 4506 C CA . LEU B 1 242 ? 14.711 18.812 18.172 1 89.38 242 LEU B CA 1
ATOM 4507 C C . LEU B 1 242 ? 14.102 20.203 18.094 1 89.38 242 LEU B C 1
ATOM 4509 O O . LEU B 1 242 ? 14.789 21.188 17.781 1 89.38 242 LEU B O 1
ATOM 4513 N N . ALA B 1 243 ? 12.867 20.234 18.344 1 92.81 243 ALA B N 1
ATOM 4514 C CA . ALA B 1 243 ? 12.172 21.531 18.328 1 92.81 243 ALA B CA 1
ATOM 4515 C C . ALA B 1 243 ? 12.703 22.438 19.438 1 92.81 243 ALA B C 1
ATOM 4517 O O . ALA B 1 243 ? 12.938 23.625 19.203 1 92.81 243 ALA B O 1
ATOM 4518 N N . GLU B 1 244 ? 12.875 21.891 20.578 1 92.06 244 GLU B N 1
ATOM 4519 C CA . GLU B 1 244 ? 13.414 22.656 21.703 1 92.06 244 GLU B CA 1
ATOM 4520 C C . GLU B 1 244 ? 14.812 23.188 21.391 1 92.06 244 GLU B C 1
ATOM 4522 O O . GLU B 1 244 ? 15.141 24.312 21.766 1 92.06 244 GLU B O 1
ATOM 4527 N N . GLU B 1 245 ? 15.508 22.438 20.719 1 86.06 245 GLU B N 1
ATOM 4528 C CA . GLU B 1 245 ? 16.875 22.812 20.375 1 86.06 245 GLU B CA 1
ATOM 4529 C C . GLU B 1 245 ? 16.906 23.719 19.141 1 86.06 245 GLU B C 1
ATOM 4531 O O . GLU B 1 245 ? 17.969 24.172 18.719 1 86.06 245 GLU B O 1
ATOM 4536 N N . ARG B 1 246 ? 15.789 23.906 18.516 1 87.94 246 ARG B N 1
ATOM 4537 C CA . ARG B 1 246 ? 15.664 24.688 17.297 1 87.94 246 ARG B CA 1
ATOM 4538 C C . ARG B 1 246 ? 16.578 24.172 16.203 1 87.94 246 ARG B C 1
ATOM 4540 O O . ARG B 1 246 ? 17.281 24.953 15.555 1 87.94 246 ARG B O 1
ATOM 4547 N N . ARG B 1 247 ? 16.562 22.875 16.016 1 85 247 ARG B N 1
ATOM 4548 C CA . ARG B 1 247 ? 17.406 22.219 15.039 1 85 247 ARG B CA 1
ATOM 4549 C C . ARG B 1 247 ? 16.766 22.234 13.656 1 85 247 ARG B C 1
ATOM 4551 O O . ARG B 1 247 ? 15.539 22.141 13.539 1 85 247 ARG B O 1
ATOM 4558 N N . ASP B 1 248 ? 17.672 22.312 12.68 1 87.5 248 ASP B N 1
ATOM 4559 C CA . ASP B 1 248 ? 17.219 21.984 11.328 1 87.5 248 ASP B CA 1
ATOM 4560 C C . ASP B 1 248 ? 17.016 20.484 11.156 1 87.5 248 ASP B C 1
ATOM 4562 O O . ASP B 1 248 ? 17.812 19.688 11.641 1 87.5 248 ASP B O 1
ATOM 4566 N N . VAL B 1 249 ? 15.922 20.141 10.516 1 91.19 249 VAL B N 1
ATOM 4567 C CA . VAL B 1 249 ? 15.562 18.734 10.422 1 91.19 249 VAL B CA 1
ATOM 4568 C C . VAL B 1 249 ? 15.312 18.359 8.969 1 91.19 249 VAL B C 1
ATOM 4570 O O . VAL B 1 249 ? 14.562 19.031 8.266 1 91.19 249 VAL B O 1
ATOM 4573 N N . LEU B 1 250 ? 16.047 17.359 8.539 1 92.69 250 LEU B N 1
ATOM 4574 C CA . LEU B 1 250 ? 15.758 16.688 7.266 1 92.69 250 LEU B CA 1
ATOM 4575 C C . LEU B 1 250 ? 14.891 15.461 7.477 1 92.69 250 LEU B C 1
ATOM 4577 O O . LEU B 1 250 ? 15.109 14.695 8.422 1 92.69 250 LEU B O 1
ATOM 4581 N N . VAL B 1 251 ? 13.867 15.305 6.645 1 94.62 251 VAL B N 1
ATOM 4582 C CA . VAL B 1 251 ? 12.984 14.148 6.734 1 94.62 251 VAL B CA 1
ATOM 4583 C C . VAL B 1 251 ? 12.914 13.445 5.383 1 94.62 251 VAL B C 1
ATOM 4585 O O . VAL B 1 251 ? 12.812 14.094 4.34 1 94.62 251 VAL B O 1
ATOM 4588 N N . VAL B 1 252 ? 13.031 12.164 5.414 1 93.62 252 VAL B N 1
ATOM 4589 C CA . VAL B 1 252 ? 12.828 11.391 4.199 1 93.62 252 VAL B CA 1
ATOM 4590 C C . VAL B 1 252 ? 11.453 10.711 4.25 1 93.62 252 VAL B C 1
ATOM 4592 O O . VAL B 1 252 ? 11.195 9.883 5.121 1 93.62 252 VAL B O 1
ATOM 4595 N N . GLY B 1 253 ? 10.586 11.102 3.295 1 95.25 253 GLY B N 1
ATOM 4596 C CA . GLY B 1 253 ? 9.242 10.547 3.24 1 95.25 253 GLY B CA 1
ATOM 4597 C C . GLY B 1 253 ? 8.164 11.539 3.641 1 95.25 253 GLY B C 1
ATOM 4598 O O . GLY B 1 253 ? 8.281 12.203 4.672 1 95.25 253 GLY B O 1
ATOM 4599 N N . GLU B 1 254 ? 7.098 11.602 2.906 1 96.69 254 GLU B N 1
ATOM 4600 C CA . GLU B 1 254 ? 6.043 12.594 3.086 1 96.69 254 GLU B CA 1
ATOM 4601 C C . GLU B 1 254 ? 5.273 12.352 4.383 1 96.69 254 GLU B C 1
ATOM 4603 O O . GLU B 1 254 ? 4.918 13.297 5.086 1 96.69 254 GLU B O 1
ATOM 4608 N N . LEU B 1 255 ? 5.027 11.047 4.707 1 95.88 255 LEU B N 1
ATOM 4609 C CA . LEU B 1 255 ? 4.254 10.75 5.906 1 95.88 255 LEU B CA 1
ATOM 4610 C C . LEU B 1 255 ? 5 11.188 7.164 1 95.88 255 LEU B C 1
ATOM 4612 O O . LEU B 1 255 ? 4.422 11.828 8.039 1 95.88 255 LEU B O 1
ATOM 4616 N N . LEU B 1 256 ? 6.258 10.875 7.18 1 94.75 256 LEU B N 1
ATOM 4617 C CA . LEU B 1 256 ? 7.078 11.359 8.289 1 94.75 256 LEU B CA 1
ATOM 4618 C C . LEU B 1 256 ? 7.168 12.883 8.273 1 94.75 256 LEU B C 1
ATOM 4620 O O . LEU B 1 256 ? 7.234 13.516 9.328 1 94.75 256 LEU B O 1
ATOM 4624 N N . GLY B 1 257 ? 7.164 13.445 7.078 1 96.62 257 GLY B N 1
ATOM 4625 C CA . GLY B 1 257 ? 7.152 14.898 6.949 1 96.62 257 GLY B CA 1
ATOM 4626 C C . GLY B 1 257 ? 5.922 15.539 7.566 1 96.62 257 GLY B C 1
ATOM 4627 O O . GLY B 1 257 ? 6.02 16.578 8.227 1 96.62 257 GLY B O 1
ATOM 4628 N N . VAL B 1 258 ? 4.797 14.914 7.324 1 97.19 258 VAL B N 1
ATOM 4629 C CA . VAL B 1 258 ? 3.553 15.406 7.914 1 97.19 258 VAL B CA 1
ATOM 4630 C C . VAL B 1 258 ? 3.646 15.359 9.438 1 97.19 258 VAL B C 1
ATOM 4632 O O . VAL B 1 258 ? 3.326 16.328 10.117 1 97.19 258 VAL B O 1
ATOM 4635 N N . ILE B 1 259 ? 4.133 14.281 9.953 1 95.31 259 ILE B N 1
ATOM 4636 C CA . ILE B 1 259 ? 4.277 14.141 11.398 1 95.31 259 ILE B CA 1
ATOM 4637 C C . ILE B 1 259 ? 5.23 15.211 11.922 1 95.31 259 ILE B C 1
ATOM 4639 O O . ILE B 1 259 ? 4.906 15.93 12.867 1 95.31 259 ILE B O 1
ATOM 4643 N N . ALA B 1 260 ? 6.332 15.391 11.305 1 95.62 260 ALA B N 1
ATOM 4644 C CA . ALA B 1 260 ? 7.359 16.328 11.75 1 95.62 260 ALA B CA 1
ATOM 4645 C C . ALA B 1 260 ? 6.855 17.766 11.695 1 95.62 260 ALA B C 1
ATOM 4647 O O . ALA B 1 260 ? 7.242 18.594 12.516 1 95.62 260 ALA B O 1
ATOM 4648 N N . SER B 1 261 ? 6.02 18.047 10.719 1 96.88 261 SER B N 1
ATOM 4649 C CA . SER B 1 261 ? 5.531 19.406 10.523 1 96.88 261 SER B CA 1
ATOM 4650 C C . SER B 1 261 ? 4.676 19.859 11.703 1 96.88 261 SER B C 1
ATOM 4652 O O . SER B 1 261 ? 4.43 21.047 11.875 1 96.88 261 SER B O 1
ATOM 4654 N N . GLY B 1 262 ? 4.215 18.875 12.484 1 95.19 262 GLY B N 1
ATOM 4655 C CA . GLY B 1 262 ? 3.461 19.203 13.688 1 95.19 262 GLY B CA 1
ATOM 4656 C C . GLY B 1 262 ? 4.34 19.594 14.852 1 95.19 262 GLY B C 1
ATOM 4657 O O . GLY B 1 262 ? 3.852 20.125 15.859 1 95.19 262 GLY B O 1
ATOM 4658 N N . TYR B 1 263 ? 5.66 19.438 14.727 1 94.62 263 TYR B N 1
ATOM 4659 C CA . TYR B 1 263 ? 6.57 19.656 15.844 1 94.62 263 TYR B CA 1
ATOM 4660 C C . TYR B 1 263 ? 7.629 20.703 15.484 1 94.62 263 TYR B C 1
ATOM 4662 O O . TYR B 1 263 ? 7.988 21.531 16.312 1 94.62 263 TYR B O 1
ATOM 4670 N N . ILE B 1 264 ? 8.125 20.641 14.273 1 95.12 264 ILE B N 1
ATOM 4671 C CA . ILE B 1 264 ? 9.258 21.438 13.836 1 95.12 264 ILE B CA 1
ATOM 4672 C C . ILE B 1 264 ? 8.766 22.656 13.055 1 95.12 264 ILE B C 1
ATOM 4674 O O . ILE B 1 264 ? 7.875 22.531 12.203 1 95.12 264 ILE B O 1
ATOM 4678 N N . ALA B 1 265 ? 9.336 23.828 13.398 1 95.94 265 ALA B N 1
ATOM 4679 C CA . ALA B 1 265 ? 9.016 25.016 12.609 1 95.94 265 ALA B CA 1
ATOM 4680 C C . ALA B 1 265 ? 9.273 24.781 11.125 1 95.94 265 ALA B C 1
ATOM 4682 O O . ALA B 1 265 ? 10.305 24.219 10.75 1 95.94 265 ALA B O 1
ATOM 4683 N N . HIS B 1 266 ? 8.352 25.188 10.258 1 96.06 266 HIS B N 1
ATOM 4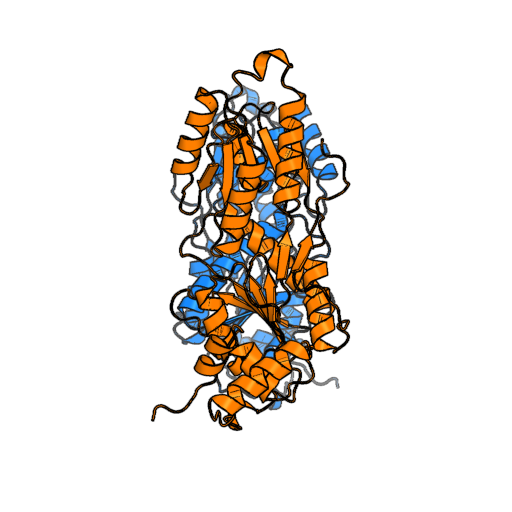684 C CA . HIS B 1 266 ? 8.383 24.891 8.836 1 96.06 266 HIS B CA 1
ATOM 4685 C C . HIS B 1 266 ? 9.664 25.406 8.188 1 96.06 266 HIS B C 1
ATOM 4687 O O . HIS B 1 266 ? 10.203 24.781 7.273 1 96.06 266 HIS B O 1
ATOM 4693 N N . GLU B 1 267 ? 10.156 26.531 8.641 1 93.5 267 GLU B N 1
ATOM 4694 C CA . GLU B 1 267 ? 11.359 27.125 8.055 1 93.5 267 GLU B CA 1
ATOM 4695 C C . GLU B 1 267 ? 12.594 26.297 8.352 1 93.5 267 GLU B C 1
ATOM 4697 O O . GLU B 1 267 ? 13.641 26.469 7.723 1 93.5 267 GLU B O 1
ATOM 4702 N N . ARG B 1 268 ? 12.5 25.359 9.312 1 92.38 268 ARG B N 1
ATOM 4703 C CA . ARG B 1 268 ? 13.633 24.516 9.711 1 92.38 268 ARG B CA 1
ATOM 4704 C C . ARG B 1 268 ? 13.43 23.078 9.25 1 92.38 268 ARG B C 1
ATOM 4706 O O . ARG B 1 268 ? 14.141 22.172 9.695 1 92.38 268 ARG B O 1
ATOM 4713 N N . LEU B 1 269 ? 12.469 22.891 8.422 1 95.38 269 LEU B N 1
ATOM 4714 C CA . LEU B 1 269 ? 12.094 21.547 7.992 1 95.38 269 LEU B CA 1
ATOM 4715 C C . LEU B 1 269 ? 12.203 21.422 6.477 1 95.38 269 LEU B C 1
ATOM 4717 O O . LEU B 1 269 ? 11.648 22.234 5.734 1 95.38 269 LEU B O 1
ATOM 4721 N N . ALA B 1 270 ? 12.953 20.438 6.023 1 95.19 270 ALA B N 1
ATOM 4722 C CA . ALA B 1 270 ? 12.984 20.062 4.613 1 95.19 270 ALA B CA 1
ATOM 4723 C C . ALA B 1 270 ? 12.648 18.594 4.438 1 95.19 270 ALA B C 1
ATOM 4725 O O . ALA B 1 270 ? 13.141 17.734 5.176 1 95.19 270 ALA B O 1
ATOM 4726 N N . VAL B 1 271 ? 11.773 18.281 3.49 1 96.69 271 VAL B N 1
ATOM 4727 C CA . VAL B 1 271 ? 11.281 16.922 3.305 1 96.69 271 VAL B CA 1
ATOM 4728 C C . VAL B 1 271 ? 11.664 16.422 1.916 1 96.69 271 VAL B C 1
ATOM 4730 O O . VAL B 1 271 ? 11.445 17.109 0.915 1 96.69 271 VAL B O 1
ATOM 4733 N N . VAL B 1 272 ? 12.312 15.281 1.88 1 95.56 272 VAL B N 1
ATOM 4734 C CA . VAL B 1 272 ? 12.539 14.555 0.637 1 95.56 272 VAL B CA 1
ATOM 4735 C C . VAL B 1 272 ? 11.305 13.719 0.3 1 95.56 272 VAL B C 1
ATOM 4737 O O . VAL B 1 272 ? 10.984 12.75 1 1 95.56 272 VAL B O 1
ATOM 4740 N N . CYS B 1 273 ? 10.602 14.094 -0.773 1 96.56 273 CYS B N 1
ATOM 4741 C CA . CYS B 1 273 ? 9.398 13.398 -1.212 1 96.56 273 CYS B CA 1
ATOM 4742 C C . CYS B 1 273 ? 9.734 12.258 -2.156 1 96.56 273 CYS B C 1
ATOM 4744 O O . CYS B 1 273 ? 10.312 12.477 -3.223 1 96.56 273 CYS B O 1
ATOM 4746 N N . VAL B 1 274 ? 9.266 11.062 -1.761 1 94 274 VAL B N 1
ATOM 4747 C CA . VAL B 1 274 ? 9.727 9.906 -2.518 1 94 274 VAL B CA 1
ATOM 4748 C C . VAL B 1 274 ? 8.523 9.102 -3.008 1 94 274 VAL B C 1
ATOM 4750 O O . VAL B 1 274 ? 8.68 8.117 -3.732 1 94 274 VAL B O 1
ATOM 4753 N N . ASN B 1 275 ? 7.281 9.484 -2.66 1 90.81 275 ASN B N 1
ATOM 4754 C CA . ASN B 1 275 ? 6.145 8.617 -2.955 1 90.81 275 ASN B CA 1
ATOM 4755 C C . ASN B 1 275 ? 5.023 9.391 -3.648 1 90.81 275 ASN B C 1
ATOM 4757 O O . ASN B 1 275 ? 3.918 8.867 -3.812 1 90.81 275 ASN B O 1
ATOM 4761 N N . GLY B 1 276 ? 5.18 10.586 -3.922 1 90.31 276 GLY B N 1
ATOM 4762 C CA . GLY B 1 276 ? 4.188 11.344 -4.664 1 90.31 276 GLY B CA 1
ATOM 4763 C C . GLY B 1 276 ? 3.025 11.812 -3.807 1 90.31 276 GLY B C 1
ATOM 4764 O O . GLY B 1 276 ? 1.9 11.938 -4.293 1 90.31 276 GLY B O 1
ATOM 4765 N N . MET B 1 277 ? 3.285 12.023 -2.572 1 94.5 277 MET B N 1
ATOM 4766 C CA . MET B 1 277 ? 2.227 12.461 -1.668 1 94.5 277 MET B CA 1
ATOM 4767 C C . MET B 1 277 ? 2.527 13.844 -1.108 1 94.5 277 MET B C 1
ATOM 4769 O O . MET B 1 277 ? 2.215 14.133 0.048 1 94.5 277 MET B O 1
ATOM 4773 N N . GLU B 1 278 ? 3.158 14.656 -1.889 1 93.62 278 GLU B N 1
ATOM 4774 C CA . GLU B 1 278 ? 3.641 15.953 -1.427 1 93.62 278 GLU B CA 1
ATOM 4775 C C . GLU B 1 278 ? 2.479 16.875 -1.065 1 93.62 278 GLU B C 1
ATOM 4777 O O . GLU B 1 278 ? 2.639 17.797 -0.267 1 93.62 278 GLU B O 1
ATOM 4782 N N . SER B 1 279 ? 1.283 16.609 -1.61 1 92.75 279 SER B N 1
ATOM 4783 C CA . SER B 1 279 ? 0.131 17.469 -1.343 1 92.75 279 SER B CA 1
ATOM 4784 C C . SER B 1 279 ? -0.325 17.344 0.107 1 92.75 279 SER B C 1
ATOM 4786 O O . SER B 1 279 ? -1.12 18.156 0.584 1 92.75 279 SER B O 1
ATOM 4788 N N . LEU B 1 280 ? 0.176 16.328 0.808 1 96.12 280 LEU B N 1
ATOM 4789 C CA . LEU B 1 280 ? -0.124 16.172 2.229 1 96.12 280 LEU B CA 1
ATOM 4790 C C . LEU B 1 280 ? 0.627 17.219 3.053 1 96.12 280 LEU B C 1
ATOM 4792 O O . LEU B 1 280 ? 0.257 17.484 4.195 1 96.12 280 LEU B O 1
ATOM 4796 N N . LEU B 1 281 ? 1.704 17.703 2.512 1 96.56 281 LEU B N 1
ATOM 4797 C CA . LEU B 1 281 ? 2.582 18.594 3.254 1 96.56 281 LEU B CA 1
ATOM 4798 C C . LEU B 1 281 ? 2.098 20.031 3.148 1 96.56 281 LEU B C 1
ATOM 4800 O O . LEU B 1 281 ? 1.636 20.469 2.09 1 96.56 281 LEU B O 1
ATOM 4804 N N . PRO B 1 282 ? 2.217 20.766 4.285 1 94.56 282 PRO B N 1
ATOM 4805 C CA . PRO B 1 282 ? 1.979 22.203 4.152 1 94.56 282 PRO B CA 1
ATOM 4806 C C . PRO B 1 282 ? 2.869 22.844 3.094 1 94.56 282 PRO B C 1
ATOM 4808 O O . PRO B 1 282 ? 4.035 22.484 2.951 1 94.56 282 PRO B O 1
ATOM 4811 N N . SER B 1 283 ? 2.301 23.812 2.404 1 91.81 283 SER B N 1
ATOM 4812 C CA . SER B 1 283 ? 3.012 24.469 1.31 1 91.81 283 SER B CA 1
ATOM 4813 C C . SER B 1 283 ? 4.211 25.25 1.823 1 91.81 283 SER B C 1
ATOM 4815 O O . SER B 1 283 ? 5.102 25.609 1.051 1 91.81 283 SER B O 1
ATOM 4817 N N . SER B 1 284 ? 4.258 25.594 3.117 1 94.12 284 SER B N 1
ATOM 4818 C CA . SER B 1 284 ? 5.312 26.422 3.705 1 94.12 284 SER B CA 1
ATOM 4819 C C . SER B 1 284 ? 6.582 25.609 3.934 1 94.12 284 SER B C 1
ATOM 4821 O O . SER B 1 284 ? 7.629 26.172 4.277 1 94.12 284 SER B O 1
ATOM 4823 N N . ILE B 1 285 ? 6.535 24.281 3.686 1 95.25 285 ILE B N 1
ATOM 4824 C CA . ILE B 1 285 ? 7.672 23.406 3.947 1 95.25 285 ILE B CA 1
ATOM 4825 C C . ILE B 1 285 ? 8.508 23.25 2.678 1 95.25 285 ILE B C 1
ATOM 4827 O O . ILE B 1 285 ? 7.961 23.156 1.577 1 95.25 285 ILE B O 1
ATOM 4831 N N . LYS B 1 286 ? 9.828 23.219 2.83 1 94.62 286 LYS B N 1
ATOM 4832 C CA . LYS B 1 286 ? 10.734 22.953 1.715 1 94.62 286 LYS B CA 1
ATOM 4833 C C . LYS B 1 286 ? 10.727 21.484 1.333 1 94.62 286 LYS B C 1
ATOM 4835 O O . LYS B 1 286 ? 10.695 20.609 2.205 1 94.62 286 LYS B O 1
ATOM 4840 N N . THR B 1 287 ? 10.703 21.297 0.021 1 96.38 287 THR B N 1
ATOM 4841 C CA . THR B 1 287 ? 10.602 19.922 -0.426 1 96.38 287 THR B CA 1
ATOM 4842 C C . THR B 1 287 ? 11.57 19.641 -1.574 1 96.38 287 THR B C 1
ATOM 4844 O O . THR B 1 287 ? 11.898 20.547 -2.346 1 96.38 287 THR B O 1
ATOM 4847 N N . VAL B 1 288 ? 12.148 18.453 -1.582 1 96.12 288 VAL B N 1
ATOM 4848 C CA . VAL B 1 288 ? 12.898 17.875 -2.688 1 96.12 288 VAL B CA 1
ATOM 4849 C C . VAL B 1 288 ? 12.219 16.594 -3.166 1 96.12 288 VAL B C 1
ATOM 4851 O O . VAL B 1 288 ? 11.641 15.852 -2.367 1 96.12 288 VAL B O 1
ATOM 4854 N N . PHE B 1 289 ? 12.297 16.312 -4.535 1 96.56 289 PHE B N 1
ATOM 4855 C CA . PHE B 1 289 ? 11.5 15.227 -5.082 1 96.56 289 PHE B CA 1
ATOM 4856 C C . PHE B 1 289 ? 12.398 14.172 -5.73 1 96.56 289 PHE B C 1
ATOM 4858 O O . PHE B 1 289 ? 13.312 14.508 -6.484 1 96.56 289 PHE B O 1
ATOM 4865 N N . LEU B 1 290 ? 12.109 12.914 -5.383 1 96.56 290 LEU B N 1
ATOM 4866 C CA . LEU B 1 290 ? 12.648 11.82 -6.18 1 96.56 290 LEU B CA 1
ATOM 4867 C C . LEU B 1 290 ? 11.961 11.75 -7.543 1 96.56 290 LEU B C 1
ATOM 4869 O O . LEU B 1 290 ? 10.742 11.906 -7.637 1 96.56 290 LEU B O 1
ATOM 4873 N N . ARG B 1 291 ? 12.758 11.586 -8.555 1 95.88 291 ARG B N 1
ATOM 4874 C CA . ARG B 1 291 ? 12.133 11.359 -9.859 1 95.88 291 ARG B CA 1
ATOM 4875 C C . ARG B 1 291 ? 11.102 10.234 -9.781 1 95.88 291 ARG B C 1
ATOM 4877 O O . ARG B 1 291 ? 11.367 9.18 -9.203 1 95.88 291 ARG B O 1
ATOM 4884 N N . PRO B 1 292 ? 9.906 10.406 -10.352 1 93.19 292 PRO B N 1
ATOM 4885 C CA . PRO B 1 292 ? 8.797 9.484 -10.109 1 93.19 292 PRO B CA 1
ATOM 4886 C C . PRO B 1 292 ? 8.797 8.297 -11.07 1 93.19 292 PRO B C 1
ATOM 4888 O O . PRO B 1 292 ? 7.75 7.914 -11.594 1 93.19 292 PRO B O 1
ATOM 4891 N N . ASP B 1 293 ? 9.914 7.664 -11.398 1 95.75 293 ASP B N 1
ATOM 4892 C CA . ASP B 1 293 ? 9.914 6.602 -12.398 1 95.75 293 ASP B CA 1
ATOM 4893 C C . ASP B 1 293 ? 10.656 5.367 -11.891 1 95.75 293 ASP B C 1
ATOM 4895 O O . ASP B 1 293 ? 11.125 4.547 -12.68 1 95.75 293 ASP B O 1
ATOM 4899 N N . LYS B 1 294 ? 10.82 5.281 -10.586 1 96.75 294 LYS B N 1
ATOM 4900 C CA . LYS B 1 294 ? 11.547 4.152 -10.016 1 96.75 294 LYS B CA 1
ATOM 4901 C C . LYS B 1 294 ? 10.914 2.826 -10.438 1 96.75 294 LYS B C 1
ATOM 4903 O O . LYS B 1 294 ? 11.617 1.911 -10.875 1 96.75 294 LYS B O 1
ATOM 4908 N N . ALA B 1 295 ? 9.602 2.703 -10.328 1 96.19 295 ALA B N 1
ATOM 4909 C CA . ALA B 1 295 ? 8.906 1.476 -10.695 1 96.19 295 ALA B CA 1
ATOM 4910 C C . ALA B 1 295 ? 9.055 1.189 -12.188 1 96.19 295 ALA B C 1
ATOM 4912 O O . ALA B 1 295 ? 9.219 0.036 -12.594 1 96.19 295 ALA B O 1
ATOM 4913 N N . GLU B 1 296 ? 9 2.201 -12.945 1 96.88 296 GLU B N 1
ATOM 4914 C CA . GLU B 1 296 ? 9.156 2.051 -14.391 1 96.88 296 GLU B CA 1
ATOM 4915 C C . GLU B 1 296 ? 10.547 1.527 -14.734 1 96.88 296 GLU B C 1
ATOM 4917 O O . GLU B 1 296 ? 10.695 0.648 -15.586 1 96.88 296 GLU B O 1
ATOM 4922 N N . VAL B 1 297 ? 11.5 2.107 -14.109 1 97.5 297 VAL B N 1
ATOM 4923 C CA . VAL B 1 297 ? 12.875 1.688 -14.336 1 97.5 297 VAL B CA 1
ATOM 4924 C C . VAL B 1 297 ? 13.039 0.223 -13.938 1 97.5 297 VAL B C 1
ATOM 4926 O O . VAL B 1 297 ? 13.617 -0.569 -14.688 1 97.5 297 VAL B O 1
ATOM 4929 N N . ALA B 1 298 ? 12.523 -0.134 -12.781 1 97.94 298 ALA B N 1
ATOM 4930 C CA . ALA B 1 298 ? 12.609 -1.511 -12.305 1 97.94 298 ALA B CA 1
ATOM 4931 C C . ALA B 1 298 ? 11.922 -2.471 -13.266 1 97.94 298 ALA B C 1
ATOM 4933 O O . ALA B 1 298 ? 12.469 -3.518 -13.617 1 97.94 298 ALA B O 1
ATOM 4934 N N . CYS B 1 299 ? 10.734 -2.127 -13.695 1 96.94 299 CYS B N 1
ATOM 4935 C CA . CYS B 1 299 ? 9.969 -2.951 -14.625 1 96.94 299 CYS B CA 1
ATOM 4936 C C . CYS B 1 299 ? 10.719 -3.143 -15.93 1 96.94 299 CYS B C 1
ATOM 4938 O O . CYS B 1 299 ? 10.836 -4.266 -16.438 1 96.94 299 CYS B O 1
ATOM 4940 N N . ARG B 1 300 ? 11.219 -2.055 -16.422 1 96.75 300 ARG B N 1
ATOM 4941 C CA . ARG B 1 300 ? 11.969 -2.1 -17.688 1 96.75 300 ARG B CA 1
ATOM 4942 C C . ARG B 1 300 ? 13.172 -3.035 -17.562 1 96.75 300 ARG B C 1
ATOM 4944 O O . ARG B 1 300 ? 13.43 -3.834 -18.469 1 96.75 300 ARG B O 1
ATOM 4951 N N . LEU B 1 301 ? 13.852 -2.93 -16.484 1 95.81 301 LEU B N 1
ATOM 4952 C CA . LEU B 1 301 ? 15.016 -3.781 -16.266 1 95.81 301 LEU B CA 1
ATOM 4953 C C . LEU B 1 301 ? 14.617 -5.254 -16.25 1 95.81 301 LEU B C 1
ATOM 4955 O O . LEU B 1 301 ? 15.273 -6.082 -16.891 1 95.81 301 LEU B O 1
ATOM 4959 N N . MET B 1 302 ? 13.547 -5.609 -15.57 1 96 302 MET B N 1
ATOM 4960 C CA . MET B 1 302 ? 13.062 -6.984 -15.523 1 96 302 MET B CA 1
ATOM 4961 C C . MET B 1 302 ? 12.672 -7.477 -16.906 1 96 302 MET B C 1
ATOM 4963 O O . MET B 1 302 ? 13.031 -8.586 -17.312 1 96 302 MET B O 1
ATOM 4967 N N . MET B 1 303 ? 12 -6.621 -17.641 1 94.75 303 MET B N 1
ATOM 4968 C CA . MET B 1 303 ? 11.586 -7 -18.984 1 94.75 303 MET B CA 1
ATOM 4969 C C . MET B 1 303 ? 12.797 -7.238 -19.875 1 94.75 303 MET B C 1
ATOM 4971 O O . MET B 1 303 ? 12.797 -8.156 -20.703 1 94.75 303 MET B O 1
ATOM 4975 N N . GLN B 1 304 ? 13.797 -6.418 -19.719 1 93.38 304 GLN B N 1
ATOM 4976 C CA . GLN B 1 304 ? 15.023 -6.594 -20.484 1 93.38 304 GLN B CA 1
ATOM 4977 C C . GLN B 1 304 ? 15.711 -7.91 -20.141 1 93.38 304 GLN B C 1
ATOM 4979 O O . GLN B 1 304 ? 16.25 -8.586 -21.016 1 93.38 304 GLN B O 1
ATOM 4984 N N . HIS B 1 305 ? 15.68 -8.273 -18.859 1 88.62 305 HIS B N 1
ATOM 4985 C CA . HIS B 1 305 ? 16.219 -9.562 -18.438 1 88.62 305 HIS B CA 1
ATOM 4986 C C . HIS B 1 305 ? 15.445 -10.711 -19.078 1 88.62 305 HIS B C 1
ATOM 4988 O O . HIS B 1 305 ? 16.047 -11.641 -19.641 1 88.62 305 HIS B O 1
ATOM 4994 N N . LEU B 1 306 ? 14.164 -10.594 -19.062 1 88.31 306 LEU B N 1
ATOM 4995 C CA . LEU B 1 306 ? 13.289 -11.672 -19.516 1 88.31 306 LEU B CA 1
ATOM 4996 C C . LEU B 1 306 ? 13.352 -11.828 -21.031 1 88.31 306 LEU B C 1
ATOM 4998 O O . LEU B 1 306 ? 13.227 -12.938 -21.562 1 88.31 306 LEU B O 1
ATOM 5002 N N . SER B 1 307 ? 13.547 -10.742 -21.688 1 88.38 307 SER B N 1
ATOM 5003 C CA . SER B 1 307 ? 13.609 -10.773 -23.141 1 88.38 307 SER B CA 1
ATOM 5004 C C . SER B 1 307 ? 15.039 -10.945 -23.641 1 88.38 307 SER B C 1
ATOM 5006 O O . SER B 1 307 ? 15.289 -10.992 -24.844 1 88.38 307 SER B O 1
ATOM 5008 N N . HIS B 1 308 ? 15.969 -10.891 -22.781 1 82.94 308 HIS B N 1
ATOM 5009 C CA . HIS B 1 308 ? 17.375 -11.039 -23.109 1 82.94 308 HIS B CA 1
ATOM 5010 C C . HIS B 1 308 ? 17.859 -9.883 -23.984 1 82.94 308 HIS B C 1
ATOM 5012 O O . HIS B 1 308 ? 18.578 -10.102 -24.969 1 82.94 308 HIS B O 1
ATOM 5018 N N . THR B 1 309 ? 17.422 -8.727 -23.609 1 83.62 309 THR B N 1
ATOM 5019 C CA . THR B 1 309 ? 17.797 -7.543 -24.375 1 83.62 309 THR B CA 1
ATOM 5020 C C . THR B 1 309 ? 18.641 -6.594 -23.531 1 83.62 309 THR B C 1
ATOM 5022 O O . THR B 1 309 ? 18.859 -5.449 -23.906 1 83.62 309 THR B O 1
ATOM 5025 N N . LEU B 1 310 ? 19.031 -7.145 -22.422 1 84.25 310 LEU B N 1
ATOM 5026 C CA . LEU B 1 310 ? 19.891 -6.309 -21.578 1 84.25 310 LEU B CA 1
ATOM 5027 C C . LEU B 1 310 ? 21.188 -5.969 -22.281 1 84.25 310 LEU B C 1
ATOM 5029 O O . LEU B 1 310 ? 21.844 -6.852 -22.844 1 84.25 310 LEU B O 1
ATOM 5033 N N . PRO B 1 311 ? 21.484 -4.645 -22.219 1 77.56 311 PRO B N 1
ATOM 5034 C CA . PRO B 1 311 ? 22.781 -4.297 -22.797 1 77.56 311 PRO B CA 1
ATOM 5035 C C . PRO B 1 311 ? 23.953 -4.949 -22.062 1 77.56 311 PRO B C 1
ATOM 5037 O O . PRO B 1 311 ? 23.859 -5.227 -20.859 1 77.56 311 PRO B O 1
ATOM 5040 N N . GLU B 1 312 ? 25 -5.219 -22.734 1 68.88 312 GLU B N 1
ATOM 5041 C CA . GLU B 1 312 ? 26.172 -5.879 -22.188 1 68.88 312 GLU B CA 1
ATOM 5042 C C . GLU B 1 312 ? 26.75 -5.098 -21.016 1 68.88 312 GLU B C 1
ATOM 5044 O O . GLU B 1 312 ? 27.203 -5.688 -20.031 1 68.88 312 GLU B O 1
ATOM 5049 N N . ARG B 1 313 ? 26.703 -3.791 -21.172 1 74.75 313 ARG B N 1
ATOM 5050 C CA . ARG B 1 313 ? 27.312 -2.947 -20.141 1 74.75 313 ARG B CA 1
ATOM 5051 C C . ARG B 1 313 ? 26.234 -2.25 -19.312 1 74.75 313 ARG B C 1
ATOM 5053 O O . ARG B 1 313 ? 26.422 -1.116 -18.859 1 74.75 313 ARG B O 1
ATOM 5060 N N . SER B 1 314 ? 25.281 -2.98 -19 1 76.62 314 SER B N 1
ATOM 5061 C CA . SER B 1 314 ? 24.25 -2.361 -18.172 1 76.62 314 SER B CA 1
ATOM 5062 C C . SER B 1 314 ? 24.734 -2.168 -16.734 1 76.62 314 SER B C 1
ATOM 5064 O O . SER B 1 314 ? 25.219 -3.109 -16.109 1 76.62 314 SER B O 1
ATOM 5066 N N . PRO B 1 315 ? 24.703 -0.88 -16.344 1 80.88 315 PRO B N 1
ATOM 5067 C CA . PRO B 1 315 ? 25.125 -0.663 -14.961 1 80.88 315 PRO B CA 1
ATOM 5068 C C . PRO B 1 315 ? 24.297 -1.463 -13.961 1 80.88 315 PRO B C 1
ATOM 5070 O O . PRO B 1 315 ? 23.062 -1.505 -14.062 1 80.88 315 PRO B O 1
ATOM 5073 N N . LYS B 1 316 ? 25 -2.027 -13.055 1 85.81 316 LYS B N 1
ATOM 5074 C CA . LYS B 1 316 ? 24.328 -2.887 -12.086 1 85.81 316 LYS B CA 1
ATOM 5075 C C . LYS B 1 316 ? 23.734 -2.068 -10.945 1 85.81 316 LYS B C 1
ATOM 5077 O O . LYS B 1 316 ? 22.781 -2.5 -10.297 1 85.81 316 LYS B O 1
ATOM 5082 N N . MET B 1 317 ? 24.359 -0.954 -10.766 1 92.31 317 MET B N 1
ATOM 5083 C CA . MET B 1 317 ? 23.766 0.014 -9.852 1 92.31 317 MET B CA 1
ATOM 5084 C C . MET B 1 317 ? 22.984 1.086 -10.617 1 92.31 317 MET B C 1
ATOM 5086 O O . MET B 1 317 ? 23.594 1.886 -11.336 1 92.31 317 MET B O 1
ATOM 5090 N N . VAL B 1 318 ? 21.703 1.111 -10.5 1 95.94 318 VAL B N 1
ATOM 5091 C CA . VAL B 1 318 ? 20.844 2.086 -11.172 1 95.94 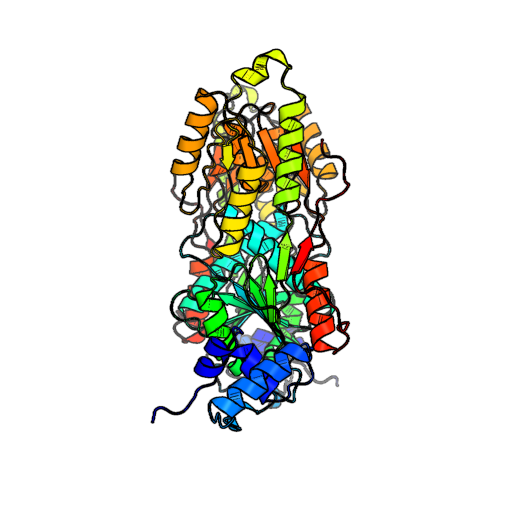318 VAL B CA 1
ATOM 5092 C C . VAL B 1 318 ? 20.312 3.08 -10.148 1 95.94 318 VAL B C 1
ATOM 5094 O O . VAL B 1 318 ? 19.422 2.744 -9.352 1 95.94 318 VAL B O 1
ATOM 5097 N N . TRP B 1 319 ? 20.797 4.27 -10.211 1 96.19 319 TRP B N 1
ATOM 5098 C CA . TRP B 1 319 ? 20.391 5.332 -9.297 1 96.19 319 TRP B CA 1
ATOM 5099 C C . TRP B 1 319 ? 19.188 6.09 -9.852 1 96.19 319 TRP B C 1
ATOM 5101 O O . TRP B 1 319 ? 19.188 6.488 -11.016 1 96.19 319 TRP B O 1
ATOM 5111 N N . ILE B 1 320 ? 18.188 6.277 -9.039 1 97.19 320 ILE B N 1
ATOM 5112 C CA . ILE B 1 320 ? 17.094 7.18 -9.383 1 97.19 320 ILE B CA 1
ATOM 5113 C C . ILE B 1 320 ? 17.391 8.578 -8.852 1 97.19 320 ILE B C 1
ATOM 5115 O O . ILE B 1 320 ? 17.438 8.789 -7.633 1 97.19 320 ILE B O 1
ATOM 5119 N N . PRO B 1 321 ? 17.547 9.516 -9.688 1 95.81 321 PRO B N 1
ATOM 5120 C CA . PRO B 1 321 ? 17.969 10.852 -9.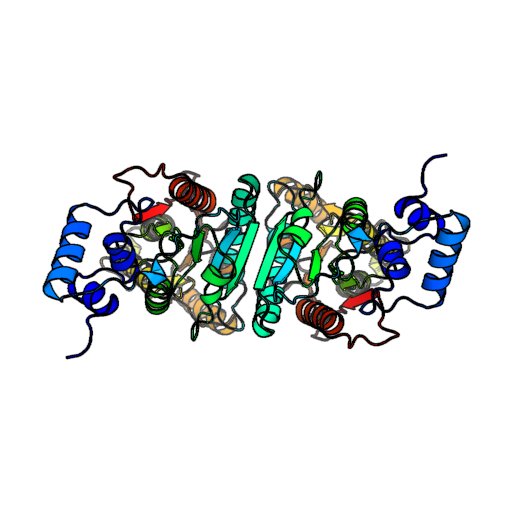25 1 95.81 321 PRO B CA 1
ATOM 5121 C C . PRO B 1 321 ? 16.781 11.695 -8.758 1 95.81 321 PRO B C 1
ATOM 5123 O O . PRO B 1 321 ? 15.633 11.273 -8.859 1 95.81 321 PRO B O 1
ATOM 5126 N N . ALA B 1 322 ? 17.125 12.82 -8.211 1 95.12 322 ALA B N 1
ATOM 5127 C CA . ALA B 1 322 ? 16.109 13.82 -7.871 1 95.12 322 ALA B CA 1
ATOM 5128 C C . ALA B 1 322 ? 15.398 14.32 -9.125 1 95.12 322 ALA B C 1
ATOM 5130 O O . ALA B 1 322 ? 15.945 14.242 -10.227 1 95.12 322 ALA B O 1
ATOM 5131 N N . ASP B 1 323 ? 14.117 14.641 -8.906 1 92.81 323 ASP B N 1
ATOM 5132 C CA . ASP B 1 323 ? 13.328 15.219 -9.992 1 92.81 323 ASP B CA 1
ATOM 5133 C C . ASP B 1 323 ? 13.734 16.672 -10.234 1 92.81 323 ASP B C 1
ATOM 5135 O O . ASP B 1 323 ? 14.133 17.375 -9.305 1 92.81 323 ASP B O 1
ATOM 5139 N N . ASP B 1 324 ? 13.789 17.094 -11.539 1 77.5 324 ASP B N 1
ATOM 5140 C CA . ASP B 1 324 ? 14.117 18.484 -11.859 1 77.5 324 ASP B CA 1
ATOM 5141 C C . ASP B 1 324 ? 13.023 19.438 -11.367 1 77.5 324 ASP B C 1
ATOM 5143 O O . ASP B 1 324 ? 13.227 20.641 -11.328 1 77.5 324 ASP B O 1
ATOM 5147 N N . LYS B 1 325 ? 11.93 18.906 -11.078 1 63.62 325 LYS B N 1
ATOM 5148 C CA . LYS B 1 325 ? 10.859 19.781 -10.609 1 63.62 325 LYS B CA 1
ATOM 5149 C C . LYS B 1 325 ? 11.32 20.641 -9.43 1 63.62 325 LYS B C 1
ATOM 5151 O O . LYS B 1 325 ? 12.172 20.203 -8.648 1 63.62 325 LYS B O 1
ATOM 5156 N N . SER B 1 326 ? 11.156 21.938 -9.539 1 52.91 326 SER B N 1
ATOM 5157 C CA . SER B 1 326 ? 11.617 23 -8.656 1 52.91 326 SER B CA 1
ATOM 5158 C C . SER B 1 326 ? 11.297 22.688 -7.199 1 52.91 326 SER B C 1
ATOM 5160 O O . SER B 1 326 ? 10.195 22.234 -6.887 1 52.91 326 SER B O 1
ATOM 5162 N N . SER B 1 327 ? 12.414 22.203 -6.461 1 58.5 327 SER B N 1
ATOM 5163 C CA . SER B 1 327 ? 12.406 22.312 -5.008 1 58.5 327 SER B CA 1
ATOM 5164 C C . SER B 1 327 ? 11.734 23.609 -4.551 1 58.5 327 SER B C 1
ATOM 5166 O O . SER B 1 327 ? 12.008 24.688 -5.098 1 58.5 327 SER B O 1
ATOM 5168 N N . VAL B 1 328 ? 10.461 23.625 -4.078 1 51.53 328 VAL B N 1
ATOM 5169 C CA . VAL B 1 328 ? 9.93 24.859 -3.506 1 51.53 328 VAL B CA 1
ATOM 5170 C C . VAL B 1 328 ? 10.305 24.938 -2.029 1 51.53 328 VAL B C 1
ATOM 5172 O O . VAL B 1 328 ? 10.477 23.922 -1.363 1 51.53 328 VAL B O 1
#

Organism: NCBI:txid582686